Protein AF-A0A936BSL8-F1 (afdb_monomer)

Nearest PDB structures (foldseek):
  8c5v-assembly1_I  TM=8.731E-01  e=6.696E-03  Escherichia coli
  8otz-assembly1_DQ  TM=2.347E-01  e=5.680E-01  Bos taurus
  8to0-assembly1_Gc  TM=2.149E-01  e=1.809E+00  Mus musculus
  3zx6-assembly1_A  TM=2.091E-01  e=2.931E+00  Archaeoglobus fulgidus DSM 4304
  3g6b-assembly1_B  TM=2.739E-01  e=7.696E+00  Thermotoga maritima

Secondary structure (DSSP, 8-state):
-----HHHHHHHHHHHHHHHHHHHHHHHHHHHHHHHHHHHHHHHHHHHHHHHHHHHHHHHHHHHHHHHHHHHHHH-GGGHHHHHHHHHHHHHHHHHHHHHHHHS---HHHHHHHHHHHHHHHHHHHHHHHHHHHHHH-HHHHHHHHHHHHHHHHHHHHHHHHHHHHHHHHHHHHHHHHHHHHHHHHHHHHHHHHHHHHHHHHHHHHHHHHHHHHHHHHHHHHHHHHTTBTT------SSSHHHHHHHHHHHHHHHHHHHHT-SB--HHHHHHHHHHHHHHHHHHHT-SS--EEE-TT-BEEEE-HHHHHHHHHTGGG-SS-GGG-TTSBGGGG-S-HHHHHHHHT-GGG-S--PPP--TT---TT-PPP---PPP--PPPPP------------------------------------------PPP------

Structure (mmCIF, N/CA/C/O backbone):
data_AF-A0A936BSL8-F1
#
_entry.id   AF-A0A936BSL8-F1
#
loop_
_atom_site.group_PDB
_atom_site.id
_atom_site.type_symbol
_atom_site.label_atom_id
_atom_site.label_alt_id
_atom_site.label_comp_id
_atom_site.label_asym_id
_atom_site.label_entity_id
_atom_site.label_seq_id
_atom_site.pdbx_PDB_ins_code
_atom_site.Cartn_x
_atom_site.Cartn_y
_atom_site.Cartn_z
_atom_site.occupancy
_atom_site.B_iso_or_equiv
_atom_site.auth_seq_id
_atom_site.auth_comp_id
_atom_site.auth_asym_id
_atom_site.auth_atom_id
_atom_site.pdbx_PDB_model_num
ATOM 1 N N . MET A 1 1 ? -26.513 -15.654 16.950 1.00 51.66 1 MET A N 1
ATOM 2 C CA . MET A 1 1 ? -26.188 -14.219 17.145 1.00 51.66 1 MET A CA 1
ATOM 3 C C . MET A 1 1 ? -24.796 -14.093 17.752 1.00 51.66 1 MET A C 1
ATOM 5 O O . MET A 1 1 ? -24.492 -14.831 18.682 1.00 51.66 1 MET A O 1
ATOM 9 N N . ILE A 1 2 ? -23.940 -13.208 17.233 1.00 65.44 2 ILE A N 1
ATOM 10 C CA . ILE A 1 2 ? -22.567 -13.028 17.737 1.00 65.44 2 ILE A CA 1
ATOM 11 C C . ILE A 1 2 ? -22.601 -12.160 19.006 1.00 65.44 2 ILE A C 1
ATOM 13 O O . ILE A 1 2 ? -23.026 -11.008 18.949 1.00 65.44 2 ILE A O 1
ATOM 17 N N . ARG A 1 3 ? -22.136 -12.686 20.152 1.00 73.38 3 ARG A N 1
ATOM 18 C CA . ARG A 1 3 ? -21.909 -11.870 21.364 1.00 73.38 3 ARG A CA 1
ATOM 19 C C . ARG A 1 3 ? -20.766 -10.885 21.097 1.00 73.38 3 ARG A C 1
ATOM 21 O O . ARG A 1 3 ? -19.616 -11.312 20.960 1.00 73.38 3 ARG A O 1
ATOM 28 N N . TRP A 1 4 ? -21.080 -9.595 21.033 1.00 72.69 4 TRP A N 1
ATOM 29 C CA . TRP A 1 4 ? -20.097 -8.514 20.985 1.00 72.69 4 TRP A CA 1
ATOM 30 C C . TRP A 1 4 ? -19.606 -8.212 22.397 1.00 72.69 4 TRP A C 1
ATOM 32 O O . TRP A 1 4 ? -20.234 -7.466 23.143 1.00 72.69 4 TRP A O 1
ATOM 42 N N . THR A 1 5 ? -18.505 -8.859 22.764 1.00 83.69 5 THR A N 1
ATOM 43 C CA . THR A 1 5 ? -17.794 -8.620 24.019 1.00 83.69 5 THR A CA 1
ATOM 44 C C . THR A 1 5 ? -16.780 -7.491 23.874 1.00 83.69 5 THR A C 1
ATOM 46 O O . THR A 1 5 ? -16.261 -7.274 22.775 1.00 83.69 5 THR A O 1
ATOM 49 N N . LEU A 1 6 ? -16.436 -6.813 24.973 1.00 83.38 6 LEU A N 1
ATOM 50 C CA . LEU A 1 6 ? -15.409 -5.762 24.968 1.00 83.38 6 LEU A CA 1
ATOM 51 C C . LEU A 1 6 ? -14.086 -6.307 24.418 1.00 83.38 6 LEU A C 1
ATOM 53 O O . LEU A 1 6 ? -13.467 -5.697 23.546 1.00 83.38 6 LEU A O 1
ATOM 57 N N . ARG A 1 7 ? -13.714 -7.521 24.845 1.00 84.75 7 ARG A N 1
ATOM 58 C CA . ARG A 1 7 ? -12.543 -8.235 24.328 1.00 84.75 7 ARG A CA 1
ATOM 59 C C . ARG A 1 7 ? -12.603 -8.402 22.806 1.00 84.75 7 ARG A C 1
ATOM 61 O O . ARG A 1 7 ? -11.629 -8.096 22.131 1.00 84.75 7 ARG A O 1
ATOM 68 N N . ARG A 1 8 ? -13.735 -8.845 22.242 1.00 85.56 8 ARG A N 1
ATOM 69 C CA . ARG A 1 8 ? -13.882 -9.032 20.783 1.00 85.56 8 ARG A CA 1
ATOM 70 C C . ARG A 1 8 ? -13.803 -7.721 20.009 1.00 85.56 8 ARG A C 1
ATOM 72 O O . ARG A 1 8 ? -13.211 -7.717 18.940 1.00 85.56 8 ARG A O 1
ATOM 79 N N . VAL A 1 9 ? -14.351 -6.629 20.543 1.00 85.44 9 VAL A N 1
ATOM 80 C CA . VAL A 1 9 ? -14.250 -5.298 19.922 1.00 85.44 9 VAL A CA 1
ATOM 81 C C . VAL A 1 9 ? -12.789 -4.842 19.845 1.00 85.44 9 VAL A C 1
ATOM 83 O O . VAL A 1 9 ? -12.341 -4.446 18.773 1.00 85.44 9 VAL A O 1
ATOM 86 N N . LEU A 1 10 ? -12.036 -4.962 20.945 1.00 85.94 10 LEU A N 1
ATOM 87 C CA . LEU A 1 10 ? -10.617 -4.588 20.993 1.00 85.94 10 LEU A CA 1
ATOM 88 C C . LEU A 1 10 ? -9.745 -5.471 20.084 1.00 85.94 10 LEU A C 1
ATOM 90 O O . LEU A 1 10 ? -8.910 -4.960 19.345 1.00 85.94 10 LEU A O 1
ATOM 94 N N . PHE A 1 11 ? -9.962 -6.791 20.079 1.00 89.56 11 PHE A N 1
ATOM 95 C CA . PHE A 1 11 ? -9.253 -7.688 19.158 1.00 89.56 11 PHE A CA 1
ATOM 96 C C . PHE A 1 11 ? -9.594 -7.401 17.688 1.00 89.56 11 PHE A C 1
ATOM 98 O O . PHE A 1 11 ? -8.699 -7.436 16.848 1.00 89.56 11 PHE A O 1
ATOM 105 N N . ALA A 1 12 ? -10.853 -7.089 17.365 1.00 87.50 12 ALA A N 1
ATOM 106 C CA . ALA A 1 12 ? -11.258 -6.757 16.000 1.00 87.50 12 ALA A CA 1
ATOM 107 C C . ALA A 1 12 ? -10.636 -5.438 15.511 1.00 87.50 12 ALA A C 1
ATOM 109 O O . ALA A 1 12 ? -10.193 -5.375 14.366 1.00 87.50 12 ALA A O 1
ATOM 110 N N . SER A 1 13 ? -10.550 -4.405 16.360 1.00 86.94 13 SER A N 1
ATOM 111 C CA . SER A 1 13 ? -9.885 -3.149 15.989 1.00 86.94 13 SER A CA 1
ATOM 112 C C . SER A 1 13 ? -8.368 -3.310 15.855 1.00 86.94 13 SER A C 1
ATOM 114 O O . SER A 1 13 ? -7.793 -2.791 14.902 1.00 86.94 13 SER A O 1
ATOM 116 N N . ALA A 1 14 ? -7.721 -4.081 16.736 1.00 89.31 14 ALA A N 1
ATOM 117 C CA . ALA A 1 14 ? -6.296 -4.397 16.621 1.00 89.31 14 ALA A CA 1
ATOM 118 C C . ALA A 1 14 ? -5.978 -5.200 15.345 1.00 89.31 14 ALA A C 1
ATOM 120 O O . ALA A 1 14 ? -5.020 -4.881 14.639 1.00 89.31 14 ALA A O 1
ATOM 121 N N . LEU A 1 15 ? -6.808 -6.195 15.011 1.00 92.31 15 LEU A N 1
ATOM 122 C CA . LEU A 1 15 ? -6.677 -6.976 13.780 1.00 92.31 15 LEU A CA 1
ATOM 123 C C . LEU A 1 15 ? -6.876 -6.102 12.533 1.00 92.31 15 LEU A C 1
ATOM 125 O O . LEU A 1 15 ? -6.095 -6.210 11.594 1.00 92.31 15 LEU A O 1
ATOM 129 N N . LEU A 1 16 ? -7.870 -5.206 12.535 1.00 89.00 16 LEU A N 1
ATOM 130 C CA . LEU A 1 16 ? -8.097 -4.257 11.441 1.00 89.00 16 LEU A CA 1
ATOM 131 C C . LEU A 1 16 ? -6.877 -3.350 11.216 1.00 89.00 16 LEU A C 1
ATOM 133 O O . LEU A 1 16 ? -6.437 -3.199 10.078 1.00 89.00 16 LEU A O 1
ATOM 137 N N . SER A 1 17 ? -6.290 -2.803 12.285 1.00 89.25 17 SER A N 1
ATOM 138 C CA . SER A 1 17 ? -5.053 -2.013 12.201 1.00 89.25 17 SER A CA 1
ATOM 139 C C . SER A 1 17 ? -3.880 -2.822 11.637 1.00 89.25 17 SER A C 1
ATOM 141 O O . SER A 1 17 ? -3.149 -2.319 10.788 1.00 89.25 17 SER A O 1
ATOM 143 N N . ALA A 1 18 ? -3.711 -4.078 12.063 1.00 92.25 18 ALA A N 1
ATOM 144 C CA . ALA A 1 18 ? -2.655 -4.953 11.553 1.00 92.25 18 ALA A CA 1
ATOM 145 C C . ALA A 1 18 ? -2.841 -5.278 10.059 1.00 92.25 18 ALA A C 1
ATOM 147 O O . ALA A 1 18 ? -1.883 -5.199 9.292 1.00 92.25 18 ALA A O 1
ATOM 148 N N . VAL A 1 19 ? -4.072 -5.575 9.625 1.00 91.06 19 VAL A N 1
ATOM 149 C CA . VAL A 1 19 ? -4.403 -5.812 8.209 1.00 91.06 19 VAL A CA 1
ATOM 150 C C . VAL A 1 19 ? -4.138 -4.565 7.363 1.00 91.06 19 VAL A C 1
ATOM 152 O O . VAL A 1 19 ? -3.547 -4.684 6.292 1.00 91.06 19 VAL A O 1
ATOM 155 N N . LEU A 1 20 ? -4.508 -3.373 7.846 1.00 88.44 20 LEU A N 1
ATOM 156 C CA . LEU A 1 20 ? -4.219 -2.110 7.158 1.00 88.44 20 LEU A CA 1
ATOM 157 C C . LEU A 1 20 ? -2.708 -1.879 7.007 1.00 88.44 20 LEU A C 1
ATOM 159 O O . LEU A 1 20 ? -2.258 -1.577 5.904 1.00 88.44 20 LEU A O 1
ATOM 163 N N . LEU A 1 21 ? -1.921 -2.084 8.070 1.00 89.25 21 LEU A N 1
ATOM 164 C CA . LEU A 1 21 ? -0.458 -1.956 8.021 1.00 89.25 21 LEU A CA 1
ATOM 165 C C . LEU A 1 21 ? 0.167 -2.915 6.997 1.00 89.25 21 LEU A C 1
ATOM 167 O O . LEU A 1 21 ? 0.939 -2.473 6.144 1.00 89.25 21 LEU A O 1
ATOM 171 N N . VAL A 1 22 ? -0.209 -4.200 7.029 1.00 91.75 22 VAL A N 1
ATOM 172 C CA . VAL A 1 22 ? 0.286 -5.213 6.079 1.00 91.75 22 VAL A CA 1
ATOM 173 C C . VAL A 1 22 ? -0.109 -4.863 4.644 1.00 91.75 22 VAL A C 1
ATOM 175 O O . VAL A 1 22 ? 0.743 -4.906 3.761 1.00 91.75 22 VAL A O 1
ATOM 178 N N . ALA A 1 23 ? -1.357 -4.448 4.404 1.00 86.88 23 ALA A N 1
ATOM 179 C CA . ALA A 1 23 ? -1.810 -4.031 3.079 1.00 86.88 23 ALA A CA 1
ATOM 180 C C . ALA A 1 23 ? -1.012 -2.825 2.553 1.00 86.88 23 ALA A C 1
ATOM 182 O O . ALA A 1 23 ? -0.573 -2.830 1.404 1.00 86.88 23 ALA A O 1
ATOM 183 N N . THR A 1 24 ? -0.754 -1.816 3.394 1.00 85.50 24 THR A N 1
ATOM 184 C CA . THR A 1 24 ? 0.041 -0.648 2.981 1.00 85.50 24 THR A CA 1
ATOM 185 C C . THR A 1 24 ? 1.515 -0.972 2.747 1.00 85.50 24 THR A C 1
ATOM 187 O O . THR A 1 24 ? 2.112 -0.418 1.825 1.00 85.50 24 THR A O 1
ATOM 190 N N . GLY A 1 25 ? 2.088 -1.900 3.521 1.00 86.62 25 GLY A N 1
ATOM 191 C CA . GLY A 1 25 ? 3.447 -2.398 3.303 1.00 86.62 25 GLY A CA 1
ATOM 192 C C . GLY A 1 25 ? 3.567 -3.203 2.008 1.00 86.62 25 GLY A C 1
ATOM 193 O O . GLY A 1 25 ? 4.511 -3.005 1.251 1.00 86.62 25 GLY A O 1
ATOM 194 N N . PHE A 1 26 ? 2.576 -4.047 1.705 1.00 88.00 26 PHE A N 1
ATOM 195 C CA . PHE A 1 26 ? 2.535 -4.843 0.477 1.00 88.00 26 PHE A CA 1
ATOM 196 C C . PHE A 1 26 ? 2.440 -3.976 -0.787 1.00 88.00 26 PHE A C 1
ATOM 198 O O . PHE A 1 26 ? 3.160 -4.228 -1.750 1.00 88.00 26 PHE A O 1
ATOM 205 N N . VAL A 1 27 ? 1.615 -2.920 -0.773 1.00 84.69 27 VAL A N 1
ATOM 206 C CA . VAL A 1 27 ? 1.544 -1.949 -1.884 1.00 84.69 27 VAL A CA 1
ATOM 207 C C . VAL A 1 27 ? 2.881 -1.222 -2.073 1.00 84.69 27 VAL A C 1
ATOM 209 O O . VAL A 1 27 ? 3.340 -1.088 -3.204 1.00 84.69 27 VAL A O 1
ATOM 212 N N . GLY A 1 28 ? 3.539 -0.807 -0.984 1.00 84.19 28 GLY A N 1
ATOM 213 C CA . GLY A 1 28 ? 4.871 -0.192 -1.054 1.00 84.19 28 GLY A CA 1
ATOM 214 C C . GLY A 1 28 ? 5.940 -1.134 -1.621 1.00 84.19 28 GLY A C 1
ATOM 215 O O . GLY A 1 28 ? 6.738 -0.725 -2.459 1.00 84.19 28 GLY A O 1
ATOM 216 N N . TRP A 1 29 ? 5.915 -2.410 -1.225 1.00 87.38 29 TRP A N 1
ATOM 217 C CA . TRP A 1 29 ? 6.815 -3.441 -1.750 1.00 87.38 29 TRP A CA 1
ATOM 218 C C . TRP A 1 29 ? 6.580 -3.731 -3.240 1.00 87.38 29 TRP A C 1
ATOM 220 O O . TRP A 1 29 ? 7.538 -3.844 -4.000 1.00 87.38 29 TRP A O 1
ATOM 230 N N . GLN A 1 30 ? 5.322 -3.790 -3.693 1.00 85.00 30 GLN A N 1
ATOM 231 C CA . GLN A 1 30 ? 5.029 -3.953 -5.122 1.00 85.00 30 GLN A CA 1
ATOM 232 C C . GLN A 1 30 ? 5.512 -2.770 -5.969 1.00 85.00 30 GLN A C 1
ATOM 234 O O . GLN A 1 30 ? 5.979 -2.999 -7.083 1.00 85.00 30 GLN A O 1
ATOM 239 N N . LEU A 1 31 ? 5.421 -1.538 -5.451 1.00 81.44 31 LEU A N 1
ATOM 240 C CA . LEU A 1 31 ? 5.933 -0.351 -6.137 1.00 81.44 31 LEU A CA 1
ATOM 241 C C . LEU A 1 31 ? 7.462 -0.407 -6.280 1.00 81.44 31 LEU A C 1
ATOM 243 O O . LEU A 1 31 ? 7.961 -0.263 -7.392 1.00 81.44 31 LEU A O 1
ATOM 247 N N . ALA A 1 32 ? 8.188 -0.713 -5.199 1.00 83.19 32 ALA A N 1
ATOM 248 C CA . ALA A 1 32 ? 9.648 -0.845 -5.233 1.00 83.19 32 ALA A CA 1
ATOM 249 C C . ALA A 1 32 ? 10.117 -1.909 -6.247 1.00 83.19 32 ALA A C 1
ATOM 251 O O . ALA A 1 32 ? 10.973 -1.637 -7.084 1.00 83.19 32 ALA A O 1
ATOM 252 N N . ASN A 1 33 ? 9.484 -3.088 -6.256 1.00 85.50 33 ASN A N 1
ATOM 253 C CA . ASN A 1 33 ? 9.797 -4.150 -7.221 1.00 85.50 33 ASN A CA 1
ATOM 254 C C . ASN A 1 33 ? 9.440 -3.787 -8.678 1.00 85.50 33 ASN A C 1
ATOM 256 O O . ASN A 1 33 ? 9.855 -4.484 -9.603 1.00 85.50 33 ASN A O 1
ATOM 260 N N . HIS A 1 34 ? 8.578 -2.791 -8.905 1.00 83.31 34 HIS A N 1
ATOM 261 C CA . HIS A 1 34 ? 8.271 -2.303 -10.249 1.00 83.31 34 HIS A CA 1
ATOM 262 C C . HIS A 1 34 ? 9.322 -1.296 -10.718 1.00 83.31 34 HIS A C 1
ATOM 264 O O . HIS A 1 34 ? 9.783 -1.428 -11.847 1.00 83.31 34 HIS A O 1
ATOM 270 N N . GLU A 1 35 ? 9.741 -0.372 -9.846 1.00 78.44 35 GLU A N 1
ATOM 271 C CA . GLU A 1 35 ? 10.847 0.557 -10.116 1.00 78.44 35 GLU A CA 1
ATOM 272 C C . GLU A 1 35 ? 12.153 -0.195 -10.429 1.00 78.44 35 GLU A C 1
ATOM 274 O O . GLU A 1 35 ? 12.835 0.156 -11.386 1.00 78.44 35 GLU A O 1
ATOM 279 N N . GLU A 1 36 ? 12.461 -1.274 -9.697 1.00 83.12 36 GLU A N 1
ATOM 280 C CA . GLU A 1 36 ? 13.653 -2.106 -9.933 1.00 83.12 36 GLU A CA 1
ATOM 281 C C . GLU A 1 36 ? 13.670 -2.731 -11.340 1.00 83.12 36 GLU A C 1
ATOM 283 O O . GLU A 1 36 ? 14.652 -2.584 -12.063 1.00 83.12 36 GLU A O 1
ATOM 288 N N . ARG A 1 37 ? 12.560 -3.346 -11.779 1.00 82.94 37 ARG A N 1
ATOM 289 C CA . ARG A 1 37 ? 12.459 -3.942 -13.126 1.00 82.94 37 ARG A CA 1
ATOM 290 C C . ARG A 1 37 ? 12.604 -2.913 -14.243 1.00 82.94 37 ARG A C 1
ATOM 292 O O . ARG A 1 37 ? 13.293 -3.175 -15.222 1.00 82.94 37 ARG A O 1
ATOM 299 N N . VAL A 1 38 ? 11.980 -1.743 -14.102 1.00 84.12 38 VAL A N 1
ATOM 300 C CA . VAL A 1 38 ? 12.073 -0.725 -15.156 1.00 84.12 38 VAL A CA 1
ATOM 301 C C . VAL A 1 38 ? 13.447 -0.042 -15.163 1.00 84.12 38 VAL A C 1
ATOM 303 O O . VAL A 1 38 ? 13.923 0.374 -16.215 1.00 84.12 38 VAL A O 1
ATOM 306 N N . ALA A 1 39 ? 14.146 0.012 -14.025 1.00 84.56 39 ALA A N 1
ATOM 307 C CA . ALA A 1 39 ? 15.543 0.437 -14.000 1.00 84.56 39 ALA A CA 1
ATOM 308 C C . ALA A 1 39 ? 16.458 -0.524 -14.788 1.00 84.56 39 ALA A C 1
ATOM 310 O O . ALA A 1 39 ? 17.378 -0.054 -15.457 1.00 84.56 39 ALA A O 1
ATOM 311 N N . GLU A 1 40 ? 16.203 -1.839 -14.761 1.00 87.12 40 GLU A N 1
ATOM 312 C CA . GLU A 1 40 ? 16.924 -2.813 -15.600 1.00 87.12 40 GLU A CA 1
ATOM 313 C C . GLU A 1 40 ? 16.652 -2.593 -17.099 1.00 87.12 40 GLU A C 1
ATOM 315 O O . GLU A 1 40 ? 17.600 -2.530 -17.885 1.00 87.12 40 GLU A O 1
ATOM 320 N N . GLU A 1 41 ? 15.386 -2.405 -17.491 1.00 85.56 41 GLU A N 1
ATOM 321 C CA . GLU A 1 41 ? 14.983 -2.098 -18.877 1.00 85.56 41 GLU A CA 1
ATOM 322 C C . GLU A 1 41 ? 15.637 -0.794 -19.376 1.00 85.56 41 GLU A C 1
ATOM 324 O O . GLU A 1 41 ? 16.309 -0.782 -20.409 1.00 85.56 41 GLU A O 1
ATOM 329 N N . MET A 1 42 ? 15.576 0.281 -18.583 1.00 85.81 42 MET A N 1
ATOM 330 C CA . MET A 1 42 ? 16.181 1.574 -18.926 1.00 85.81 42 MET A CA 1
ATOM 331 C C . MET A 1 42 ? 17.711 1.492 -19.085 1.00 85.81 42 MET A C 1
ATOM 333 O O . MET A 1 42 ? 18.289 2.184 -19.923 1.00 85.81 42 MET A O 1
ATOM 337 N N . VAL A 1 43 ? 18.395 0.634 -18.316 1.00 90.19 43 VAL A N 1
ATOM 338 C CA . VAL A 1 43 ? 19.841 0.396 -18.481 1.00 90.19 43 VAL A CA 1
ATOM 339 C C . VAL A 1 43 ? 20.155 -0.299 -19.811 1.00 90.19 43 VAL A C 1
ATOM 341 O O . VAL A 1 43 ? 21.194 -0.004 -20.406 1.00 90.19 43 VAL A O 1
ATOM 344 N N . VAL A 1 44 ? 19.283 -1.187 -20.299 1.00 91.38 44 VAL A N 1
ATOM 345 C CA . VAL A 1 44 ? 19.437 -1.828 -21.616 1.00 91.38 44 VAL A CA 1
ATOM 346 C C . VAL A 1 44 ? 19.257 -0.810 -22.741 1.00 91.38 44 VAL A C 1
ATOM 348 O O . VAL A 1 44 ? 20.116 -0.734 -23.623 1.00 91.38 44 VAL A O 1
ATOM 351 N N . ASP A 1 45 ? 18.211 0.014 -22.694 1.00 88.25 45 ASP A N 1
ATOM 352 C CA . ASP A 1 45 ? 17.950 1.003 -23.747 1.00 88.25 45 ASP A CA 1
ATOM 353 C C . ASP A 1 45 ? 19.029 2.095 -23.798 1.00 88.25 45 ASP A C 1
ATOM 355 O O . ASP A 1 45 ? 19.476 2.476 -24.880 1.00 88.25 45 ASP A O 1
ATOM 359 N N . LEU A 1 46 ? 19.556 2.529 -22.645 1.00 90.44 46 LEU A N 1
ATOM 360 C CA . LEU A 1 46 ? 20.698 3.450 -22.586 1.00 90.44 46 LEU A CA 1
ATOM 361 C C . LEU A 1 46 ? 21.995 2.832 -23.141 1.00 90.44 46 LEU A C 1
ATOM 363 O O . LEU A 1 46 ? 22.804 3.545 -23.740 1.00 90.44 46 LEU A O 1
ATOM 367 N N . GLN A 1 47 ? 22.208 1.519 -22.988 1.00 93.12 47 GLN A N 1
ATOM 368 C CA . GLN A 1 47 ? 23.307 0.822 -23.672 1.00 93.12 47 GLN A CA 1
ATOM 369 C C . GLN A 1 47 ? 23.077 0.776 -25.187 1.00 93.12 47 GLN A C 1
ATOM 371 O O . GLN A 1 47 ? 24.018 1.025 -25.943 1.00 93.12 47 GLN A O 1
ATOM 376 N N . GLY A 1 48 ? 21.837 0.523 -25.619 1.00 92.06 48 GLY A N 1
ATOM 377 C CA . GLY A 1 48 ? 21.426 0.572 -27.022 1.00 92.06 48 GLY A CA 1
ATOM 378 C C . GLY A 1 48 ? 21.710 1.932 -27.658 1.00 92.06 48 GLY A C 1
ATOM 379 O O . GLY A 1 48 ? 22.381 2.014 -28.690 1.00 92.06 48 GLY A O 1
ATOM 380 N N . LEU A 1 49 ? 21.281 3.004 -26.989 1.00 92.12 49 LEU A N 1
ATOM 381 C CA . LEU A 1 49 ? 21.513 4.385 -27.402 1.00 92.12 49 LEU A CA 1
ATOM 382 C C . LEU A 1 49 ? 23.008 4.716 -27.478 1.00 92.12 49 LEU A C 1
ATOM 384 O O . LEU A 1 49 ? 23.452 5.268 -28.481 1.00 92.12 49 LEU A O 1
ATOM 388 N N . ARG A 1 50 ? 23.809 4.345 -26.466 1.00 94.69 50 ARG A N 1
ATOM 389 C CA . ARG A 1 50 ? 25.258 4.619 -26.467 1.00 94.69 50 ARG A CA 1
ATOM 390 C C . ARG A 1 50 ? 25.960 3.950 -27.648 1.00 94.69 50 ARG A C 1
ATOM 392 O O . ARG A 1 50 ? 26.675 4.620 -28.382 1.00 94.69 50 ARG A O 1
ATOM 399 N N . ASN A 1 51 ? 25.733 2.654 -27.852 1.00 95.06 51 ASN A N 1
ATOM 400 C CA . ASN A 1 51 ? 26.325 1.915 -28.969 1.00 95.06 51 ASN A CA 1
ATOM 401 C C . ASN A 1 51 ? 25.863 2.480 -30.332 1.00 95.06 51 ASN A C 1
ATOM 403 O O . ASN A 1 51 ? 26.622 2.464 -31.298 1.00 95.06 51 ASN A O 1
ATOM 407 N N . HIS A 1 52 ? 24.625 2.985 -30.420 1.00 94.44 52 HIS A N 1
ATOM 408 C CA . HIS A 1 52 ? 24.101 3.612 -31.637 1.00 94.44 52 HIS A CA 1
ATOM 409 C C . HIS A 1 52 ? 24.782 4.955 -31.929 1.00 94.44 52 HIS A C 1
ATOM 411 O O . HIS A 1 52 ? 25.202 5.181 -33.060 1.00 94.44 52 HIS A O 1
ATOM 417 N N . LEU A 1 53 ? 24.989 5.792 -30.906 1.00 92.94 53 LEU A N 1
ATOM 418 C CA . LEU A 1 53 ? 25.762 7.038 -31.010 1.00 92.94 53 LEU A CA 1
ATOM 419 C C . LEU A 1 53 ? 27.242 6.776 -31.341 1.00 92.94 53 LEU A C 1
ATOM 421 O O . LEU A 1 53 ? 27.832 7.510 -32.127 1.00 92.94 53 LEU A O 1
ATOM 425 N N . GLU A 1 54 ? 27.844 5.706 -30.810 1.00 95.62 54 GLU A N 1
ATOM 426 C CA . GLU A 1 54 ? 29.181 5.258 -31.232 1.00 95.62 54 GLU A CA 1
ATOM 427 C C . GLU A 1 54 ? 29.203 4.880 -32.728 1.00 95.62 54 GLU A C 1
ATOM 429 O O . GLU A 1 54 ? 30.175 5.177 -33.419 1.00 95.62 54 GLU A O 1
ATOM 434 N N . GLY A 1 55 ? 28.130 4.270 -33.249 1.00 95.12 55 GLY A N 1
ATOM 435 C CA . GLY A 1 55 ? 27.966 3.972 -34.677 1.00 95.12 55 GLY A CA 1
ATOM 436 C C . GLY A 1 55 ? 27.761 5.219 -35.543 1.00 95.12 55 GLY A C 1
ATOM 437 O O . GLY A 1 55 ? 28.338 5.317 -36.621 1.00 95.12 55 GLY A O 1
ATOM 438 N N . ASP A 1 56 ? 26.999 6.198 -35.061 1.00 94.00 56 ASP A N 1
ATOM 439 C CA . ASP A 1 56 ? 26.816 7.511 -35.699 1.00 94.00 56 ASP A CA 1
ATOM 440 C C . ASP A 1 56 ? 28.149 8.280 -35.799 1.00 94.00 56 ASP A C 1
ATOM 442 O O . ASP A 1 56 ? 28.519 8.787 -36.856 1.00 94.00 56 ASP A O 1
ATOM 446 N N . MET A 1 57 ? 28.985 8.223 -34.756 1.00 95.12 57 MET A N 1
ATOM 447 C CA . MET A 1 57 ? 30.356 8.742 -34.827 1.00 95.12 57 MET A CA 1
ATOM 448 C C . MET A 1 57 ? 31.228 8.011 -35.868 1.00 95.12 57 MET A C 1
ATOM 450 O O . MET A 1 57 ? 32.073 8.643 -36.505 1.00 95.12 57 MET A O 1
ATOM 454 N N . MET A 1 58 ? 31.042 6.700 -36.075 1.00 96.69 58 MET A N 1
ATOM 455 C CA . MET A 1 58 ? 31.754 5.969 -37.139 1.00 96.69 58 MET A CA 1
ATOM 456 C C . MET A 1 58 ? 31.230 6.286 -38.540 1.00 96.69 58 MET A C 1
ATOM 458 O O . MET A 1 58 ? 31.994 6.192 -39.500 1.00 96.69 58 MET A O 1
ATOM 462 N N . HIS A 1 59 ? 29.955 6.649 -38.685 1.00 97.06 59 HIS A N 1
ATOM 463 C CA . HIS A 1 59 ? 29.379 7.061 -39.966 1.00 97.06 59 HIS A CA 1
ATOM 464 C C . HIS A 1 59 ? 30.113 8.283 -40.522 1.00 97.06 59 HIS A C 1
ATOM 466 O O . HIS A 1 59 ? 30.608 8.227 -41.654 1.00 97.06 59 HIS A O 1
ATOM 472 N N . ASP A 1 60 ? 30.314 9.310 -39.695 1.00 96.31 60 ASP A N 1
ATOM 473 C CA . ASP A 1 60 ? 31.149 10.466 -40.033 1.00 96.31 60 ASP A CA 1
ATOM 474 C C . ASP A 1 60 ? 32.649 10.123 -40.117 1.00 96.31 60 ASP A C 1
ATOM 476 O O . ASP A 1 60 ? 33.333 10.604 -41.025 1.00 96.31 60 ASP A O 1
ATOM 480 N N . GLY A 1 61 ? 33.163 9.250 -39.240 1.00 96.88 61 GLY A N 1
ATOM 481 C CA . GLY A 1 61 ? 34.558 8.782 -39.270 1.00 96.88 61 GLY A CA 1
ATOM 482 C C . GLY A 1 61 ? 34.947 8.156 -40.615 1.00 96.88 61 GLY A C 1
ATOM 483 O O . GLY A 1 61 ? 35.863 8.631 -41.282 1.00 96.88 61 GLY A O 1
ATOM 484 N N . VAL A 1 62 ? 34.161 7.187 -41.095 1.00 98.12 62 VAL A N 1
ATOM 485 C CA . VAL A 1 62 ? 34.347 6.539 -42.408 1.00 98.12 62 VAL A CA 1
ATOM 486 C C . VAL A 1 62 ? 34.327 7.557 -43.557 1.00 98.12 62 VAL A C 1
ATOM 488 O O . VAL A 1 62 ? 35.063 7.416 -44.539 1.00 98.12 62 VAL A O 1
ATOM 491 N N . ARG A 1 63 ? 33.522 8.623 -43.449 1.00 98.00 63 ARG A N 1
ATOM 492 C CA . ARG A 1 63 ? 33.503 9.707 -44.440 1.00 98.00 63 ARG A CA 1
ATOM 493 C C . ARG A 1 63 ? 34.768 10.555 -44.378 1.00 98.00 63 ARG A C 1
ATOM 495 O O . ARG A 1 63 ? 35.282 10.926 -45.437 1.00 98.00 63 ARG A O 1
ATOM 502 N N . ALA A 1 64 ? 35.277 10.846 -43.185 1.00 97.69 64 ALA A N 1
ATOM 503 C CA . ALA A 1 64 ? 36.556 11.522 -43.013 1.00 97.69 64 ALA A CA 1
ATOM 504 C C . ALA A 1 64 ? 37.706 10.695 -43.616 1.00 97.69 64 ALA A C 1
ATOM 506 O O . ALA A 1 64 ? 38.491 11.247 -44.387 1.00 97.69 64 ALA A O 1
ATOM 507 N N . ASP A 1 65 ? 37.743 9.379 -43.388 1.00 97.75 65 ASP A N 1
ATOM 508 C CA . ASP A 1 65 ? 38.784 8.488 -43.925 1.00 97.75 65 ASP A CA 1
ATOM 509 C C . ASP A 1 65 ? 38.756 8.414 -45.460 1.00 97.75 65 ASP A C 1
ATOM 511 O O . ASP A 1 65 ? 39.795 8.440 -46.121 1.00 97.75 65 ASP A O 1
ATOM 515 N N . VAL A 1 66 ? 37.563 8.376 -46.065 1.00 97.50 66 VAL A N 1
ATOM 516 C CA . VAL A 1 66 ? 37.395 8.424 -47.529 1.00 97.50 66 VAL A CA 1
ATOM 517 C C . VAL A 1 66 ? 37.922 9.740 -48.109 1.00 97.50 66 VAL A C 1
ATOM 519 O O . VAL A 1 66 ? 38.587 9.738 -49.151 1.00 97.50 66 VAL A O 1
ATOM 522 N N . LEU A 1 67 ? 37.666 10.869 -47.442 1.00 95.81 67 LEU A N 1
ATOM 523 C CA . LEU A 1 67 ? 38.204 12.170 -47.846 1.00 95.81 67 LEU A CA 1
ATOM 524 C C . LEU A 1 67 ? 39.727 12.243 -47.640 1.00 95.81 67 LEU A C 1
ATOM 526 O O . LEU A 1 67 ? 40.432 12.748 -48.519 1.00 95.81 67 LEU A O 1
ATOM 530 N N . ALA A 1 68 ? 40.245 11.674 -46.550 1.00 96.19 68 ALA A N 1
ATOM 531 C CA . ALA A 1 68 ? 41.676 11.538 -46.299 1.00 96.19 68 ALA A CA 1
ATOM 532 C C . ALA A 1 68 ? 42.357 10.664 -47.367 1.00 96.19 68 ALA A C 1
ATOM 534 O O . ALA A 1 68 ? 43.420 11.029 -47.866 1.00 96.19 68 ALA A O 1
ATOM 535 N N . ALA A 1 69 ? 41.725 9.573 -47.812 1.00 96.06 69 ALA A N 1
ATOM 536 C CA . ALA A 1 69 ? 42.240 8.711 -48.877 1.00 96.06 69 ALA A CA 1
ATOM 537 C C . ALA A 1 69 ? 42.312 9.446 -50.225 1.00 96.06 69 ALA A C 1
ATOM 539 O O . ALA A 1 69 ? 43.304 9.330 -50.947 1.00 96.06 69 ALA A O 1
ATOM 540 N N . LEU A 1 70 ? 41.293 10.250 -50.552 1.00 95.00 70 LEU A N 1
ATOM 541 C CA . LEU A 1 70 ? 41.286 11.106 -51.744 1.00 95.00 70 LEU A CA 1
ATOM 542 C C . LEU A 1 70 ? 42.393 12.174 -51.691 1.00 95.00 70 LEU A C 1
ATOM 544 O O . LEU A 1 70 ? 43.068 12.397 -52.698 1.00 95.00 70 LEU A O 1
ATOM 548 N N . TYR A 1 71 ? 42.616 12.790 -50.526 1.00 95.06 71 TYR A N 1
ATOM 549 C CA . TYR A 1 71 ? 43.686 13.767 -50.309 1.00 95.06 71 TYR A CA 1
ATOM 550 C C . TYR A 1 71 ? 45.085 13.128 -50.389 1.00 95.06 71 TYR A C 1
ATOM 552 O O . TYR A 1 71 ? 45.927 13.567 -51.178 1.00 95.06 71 TYR A O 1
ATOM 560 N N . ALA A 1 72 ? 45.320 12.039 -49.653 1.00 94.75 72 ALA A N 1
ATOM 561 C CA . ALA A 1 72 ? 46.587 11.312 -49.633 1.00 94.75 72 ALA A CA 1
ATOM 562 C C . ALA A 1 72 ? 46.949 10.747 -51.017 1.00 94.75 72 ALA A C 1
ATOM 564 O O . ALA A 1 72 ? 48.100 10.820 -51.446 1.00 94.75 72 ALA A O 1
ATOM 565 N N . ALA A 1 73 ? 45.970 10.265 -51.786 1.00 93.31 73 ALA A N 1
ATOM 566 C CA . ALA A 1 73 ? 46.196 9.829 -53.162 1.00 93.31 73 ALA A CA 1
ATOM 567 C C . ALA A 1 73 ? 46.647 10.960 -54.107 1.00 93.31 73 ALA A C 1
ATOM 569 O O . ALA A 1 73 ? 47.292 10.686 -55.130 1.00 93.31 73 ALA A O 1
ATOM 570 N N . GLN A 1 74 ? 46.318 12.216 -53.795 1.00 91.88 74 GLN A N 1
ATOM 571 C CA . GLN A 1 74 ? 46.732 13.381 -54.573 1.00 91.88 74 GLN A CA 1
ATOM 572 C C . GLN A 1 74 ? 48.091 13.937 -54.120 1.00 91.88 74 GLN A C 1
ATOM 574 O O . GLN A 1 74 ? 48.901 14.272 -54.984 1.00 91.88 74 GLN A O 1
ATOM 579 N N . TRP A 1 75 ? 48.356 13.998 -52.810 1.00 90.88 75 TRP A N 1
ATOM 580 C CA . TRP A 1 75 ? 49.493 14.754 -52.256 1.00 90.88 75 TRP A CA 1
ATOM 581 C C . TRP A 1 75 ? 50.462 13.945 -51.377 1.00 90.88 75 TRP A C 1
ATOM 583 O O . TRP A 1 75 ? 51.649 14.256 -51.352 1.00 90.88 75 TRP A O 1
ATOM 593 N N . GLU A 1 76 ? 50.006 12.883 -50.708 1.00 89.44 76 GLU A N 1
ATOM 594 C CA . GLU A 1 76 ? 50.764 12.173 -49.659 1.00 89.44 76 GLU A CA 1
ATOM 595 C C . GLU A 1 76 ? 50.729 10.646 -49.844 1.00 89.44 76 GLU A C 1
ATOM 597 O O . GLU A 1 76 ? 50.442 9.885 -48.927 1.00 89.44 76 GLU A O 1
ATOM 602 N N . ARG A 1 77 ? 51.042 10.146 -51.047 1.00 82.38 77 ARG A N 1
ATOM 603 C CA . ARG A 1 77 ? 50.885 8.712 -51.390 1.00 82.38 77 ARG A CA 1
ATOM 604 C C . ARG A 1 77 ? 51.616 7.723 -50.467 1.00 82.38 77 ARG A C 1
ATOM 606 O O . ARG A 1 77 ? 51.267 6.546 -50.473 1.00 82.38 77 ARG A O 1
ATOM 613 N N . GLY A 1 78 ? 52.601 8.180 -49.692 1.00 86.19 78 GLY A N 1
ATOM 614 C CA . GLY A 1 78 ? 53.302 7.377 -48.687 1.00 86.19 78 GLY A CA 1
ATOM 615 C C . GLY A 1 78 ? 52.459 6.996 -47.462 1.00 86.19 78 GLY A C 1
ATOM 616 O O . GLY A 1 78 ? 52.815 6.040 -46.783 1.00 86.19 78 GLY A O 1
ATOM 617 N N . THR A 1 79 ? 51.339 7.678 -47.190 1.00 91.44 79 THR A N 1
ATOM 618 C CA . THR A 1 79 ? 50.444 7.376 -46.051 1.00 91.44 79 THR A CA 1
ATOM 619 C C . THR A 1 79 ? 49.310 6.407 -46.403 1.00 91.44 79 THR A C 1
ATOM 621 O O . THR A 1 79 ? 48.492 6.087 -45.543 1.00 91.44 79 THR A O 1
ATOM 624 N N . ARG A 1 80 ? 49.273 5.892 -47.646 1.00 92.94 80 ARG A N 1
ATOM 625 C CA . ARG A 1 80 ? 48.215 5.009 -48.174 1.00 92.94 80 ARG A CA 1
ATOM 626 C C . ARG A 1 80 ? 47.780 3.922 -47.192 1.00 92.94 80 ARG A C 1
ATOM 628 O O . ARG A 1 80 ? 46.588 3.777 -46.939 1.00 92.94 80 ARG A O 1
ATOM 635 N N . ASP A 1 81 ? 48.733 3.140 -46.697 1.00 93.50 81 ASP A N 1
ATOM 636 C CA . ASP A 1 81 ? 48.420 1.941 -45.917 1.00 93.50 81 ASP A CA 1
ATOM 637 C C . ASP A 1 81 ? 47.897 2.295 -44.516 1.00 93.50 81 ASP A C 1
ATOM 639 O O . ASP A 1 81 ? 47.087 1.551 -43.973 1.00 93.50 81 ASP A O 1
ATOM 643 N N . ALA A 1 82 ? 48.276 3.460 -43.972 1.00 94.06 82 ALA A N 1
ATOM 644 C CA . ALA A 1 82 ? 47.730 3.977 -42.718 1.00 94.06 82 ALA A CA 1
ATOM 645 C C . ALA A 1 82 ? 46.262 4.403 -42.884 1.00 94.06 82 ALA A C 1
ATOM 647 O O . ALA A 1 82 ? 45.403 3.903 -42.167 1.00 94.06 82 ALA A O 1
ATOM 648 N N . VAL A 1 83 ? 45.954 5.225 -43.894 1.00 94.62 83 VAL A N 1
ATOM 649 C CA . VAL A 1 83 ? 44.580 5.711 -44.139 1.00 94.62 83 VAL A CA 1
ATOM 650 C C . VAL A 1 83 ? 43.620 4.563 -44.481 1.00 94.62 83 VAL A C 1
ATOM 652 O O . VAL A 1 83 ? 42.470 4.549 -44.047 1.00 94.62 83 VAL A O 1
ATOM 655 N N . LEU A 1 84 ? 44.080 3.559 -45.239 1.00 95.50 84 LEU A N 1
ATOM 656 C CA . LEU A 1 84 ? 43.273 2.367 -45.523 1.00 95.50 84 LEU A CA 1
ATOM 657 C C . LEU A 1 84 ? 43.081 1.472 -44.284 1.00 95.50 84 LEU A C 1
ATOM 659 O O . LEU A 1 84 ? 42.053 0.803 -44.187 1.00 95.50 84 LEU A O 1
ATOM 663 N N . ALA A 1 85 ? 44.032 1.460 -43.344 1.00 96.12 85 ALA A N 1
ATOM 664 C CA . ALA A 1 85 ? 43.893 0.746 -42.076 1.00 96.12 85 ALA A CA 1
ATOM 665 C C . ALA A 1 85 ? 42.939 1.459 -41.102 1.00 96.12 85 ALA A C 1
ATOM 667 O O . ALA A 1 85 ? 42.146 0.782 -40.451 1.00 96.12 85 ALA A O 1
ATOM 668 N N . GLU A 1 86 ? 42.961 2.795 -41.038 1.00 96.50 86 GLU A N 1
ATOM 669 C CA . GLU A 1 86 ? 42.005 3.596 -40.252 1.00 96.50 86 GLU A CA 1
ATOM 670 C C . GLU A 1 86 ? 40.568 3.378 -40.747 1.00 96.50 86 GLU A C 1
ATOM 672 O O . GLU A 1 86 ? 39.712 2.969 -39.960 1.00 96.50 86 GLU A O 1
ATOM 677 N N . LEU A 1 87 ? 40.339 3.480 -42.065 1.00 97.88 87 LE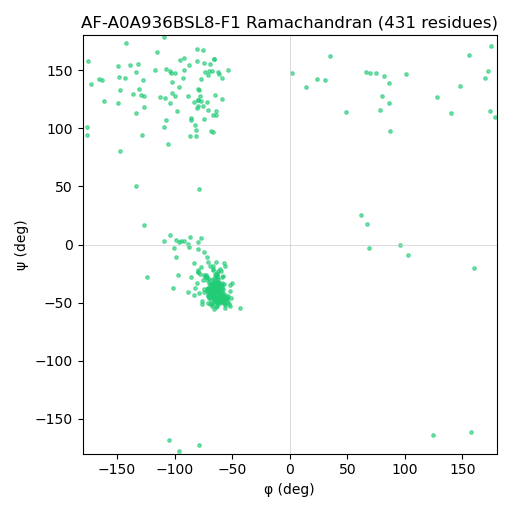U A N 1
ATOM 678 C CA . LEU A 1 87 ? 39.048 3.170 -42.693 1.00 97.88 87 LEU A CA 1
ATOM 679 C C . LEU A 1 87 ? 38.552 1.756 -42.355 1.00 97.88 87 LEU A C 1
ATOM 681 O O . LEU A 1 87 ? 37.387 1.566 -42.003 1.00 97.88 87 LEU A O 1
ATOM 685 N N . ALA A 1 88 ? 39.428 0.751 -42.452 1.00 97.44 88 ALA A N 1
ATOM 686 C CA . ALA A 1 88 ? 39.083 -0.624 -42.098 1.00 97.44 88 ALA A CA 1
ATOM 687 C C . ALA A 1 88 ? 38.762 -0.774 -40.598 1.00 97.44 88 ALA A C 1
ATOM 689 O O . ALA A 1 88 ? 37.877 -1.550 -40.239 1.00 97.44 88 ALA A O 1
ATOM 690 N N . GLY A 1 89 ? 39.441 -0.012 -39.734 1.00 97.50 89 GLY A N 1
ATOM 691 C CA . GLY A 1 89 ? 39.189 0.057 -38.296 1.00 97.50 89 GLY A CA 1
ATOM 692 C C . GLY A 1 89 ? 37.811 0.630 -37.965 1.00 97.50 89 GLY A C 1
ATOM 693 O O . GLY A 1 89 ? 37.026 -0.040 -37.292 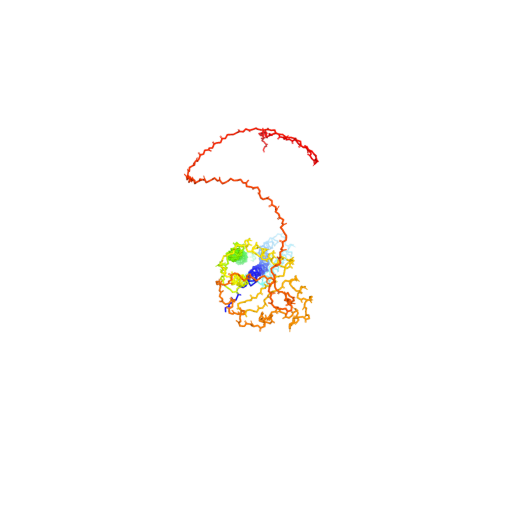1.00 97.50 89 GLY A O 1
ATOM 694 N N . HIS A 1 90 ? 37.474 1.815 -38.485 1.00 98.00 90 HIS A N 1
ATOM 695 C CA . HIS A 1 90 ? 36.151 2.418 -38.280 1.00 98.00 90 HIS A CA 1
ATOM 696 C C . HIS A 1 90 ? 35.032 1.554 -38.883 1.00 98.00 90 HIS A C 1
ATOM 698 O O . HIS A 1 90 ? 34.016 1.320 -38.229 1.00 98.00 90 HIS A O 1
ATOM 704 N N . ALA A 1 91 ? 35.233 0.986 -40.078 1.00 97.88 91 ALA A N 1
ATOM 705 C CA . ALA A 1 91 ? 34.273 0.071 -40.699 1.00 97.88 91 ALA A CA 1
ATOM 706 C C . ALA A 1 91 ? 34.059 -1.223 -39.886 1.00 97.88 91 ALA A C 1
ATOM 708 O O . ALA A 1 91 ? 32.943 -1.744 -39.834 1.00 97.88 91 ALA A O 1
ATOM 709 N N . ALA A 1 92 ? 35.104 -1.756 -39.243 1.00 97.88 92 ALA A N 1
ATOM 710 C CA . ALA A 1 92 ? 34.989 -2.907 -38.349 1.00 97.88 92 ALA A CA 1
ATOM 711 C C . ALA A 1 92 ? 34.260 -2.548 -37.044 1.00 97.88 92 ALA A C 1
ATOM 713 O O . ALA A 1 92 ? 33.333 -3.261 -36.657 1.00 97.88 92 ALA A O 1
ATOM 714 N N . TRP A 1 93 ? 34.612 -1.424 -36.406 1.00 97.31 93 TRP A N 1
ATOM 715 C CA . TRP A 1 93 ? 33.953 -0.966 -35.177 1.00 97.31 93 TRP A CA 1
ATOM 716 C C . TRP A 1 93 ? 32.467 -0.669 -35.398 1.00 97.31 93 TRP A C 1
ATOM 718 O O . TRP A 1 93 ? 31.636 -1.064 -34.585 1.00 97.31 93 TRP A O 1
ATOM 728 N N . PHE A 1 94 ? 32.105 -0.059 -36.530 1.00 97.75 94 PHE A N 1
ATOM 729 C CA . PHE A 1 94 ? 30.711 0.236 -36.868 1.00 97.75 94 PHE A CA 1
ATOM 730 C C . PHE A 1 94 ? 29.870 -1.052 -36.993 1.00 97.75 94 PHE A C 1
ATOM 732 O O . PHE A 1 94 ? 28.783 -1.159 -36.420 1.00 97.75 94 PHE A O 1
ATOM 739 N N . ARG A 1 95 ? 30.406 -2.085 -37.659 1.00 97.38 95 ARG A N 1
ATOM 740 C CA . ARG A 1 95 ? 29.781 -3.420 -37.703 1.00 97.38 95 ARG A CA 1
ATOM 741 C C . ARG A 1 95 ? 29.670 -4.043 -36.304 1.00 97.38 95 ARG A C 1
ATOM 743 O O . ARG A 1 95 ? 28.652 -4.659 -35.994 1.00 97.38 95 ARG A O 1
ATOM 750 N N . GLU A 1 96 ? 30.681 -3.861 -35.452 1.00 97.25 96 GLU A N 1
ATOM 751 C CA . GLU A 1 96 ? 30.698 -4.375 -34.078 1.00 97.25 96 GLU A CA 1
ATOM 752 C C . GLU A 1 96 ? 29.627 -3.717 -33.188 1.00 97.25 96 GLU A C 1
ATOM 754 O O . GLU A 1 96 ? 28.895 -4.427 -32.497 1.00 97.25 96 GLU A O 1
ATOM 759 N N . VAL A 1 97 ? 29.485 -2.386 -33.205 1.00 95.69 97 VAL A N 1
ATOM 760 C CA . VAL A 1 97 ? 28.479 -1.688 -32.378 1.00 95.69 97 VAL A CA 1
ATOM 761 C C . VAL A 1 97 ? 27.047 -1.943 -32.847 1.00 95.69 97 VAL A C 1
ATOM 763 O O . VAL A 1 97 ? 26.161 -2.112 -32.006 1.00 95.69 97 VAL A O 1
ATOM 766 N N . LEU A 1 98 ? 26.817 -2.105 -34.158 1.00 95.19 98 LEU A N 1
ATOM 767 C 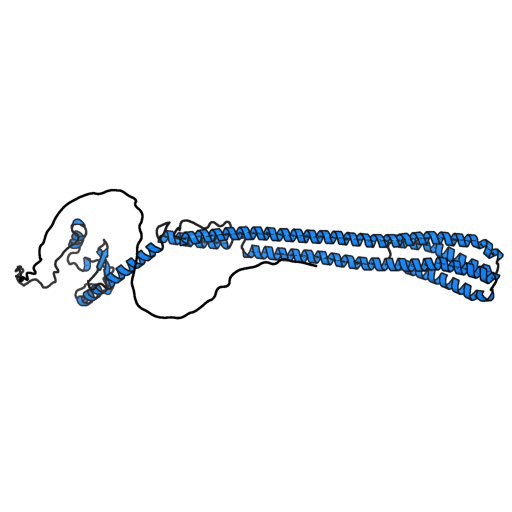CA . LEU A 1 98 ? 25.519 -2.563 -34.662 1.00 95.19 98 LEU A CA 1
ATOM 768 C C . LEU A 1 98 ? 25.202 -3.984 -34.163 1.00 95.19 98 LEU A C 1
ATOM 770 O O . LEU A 1 98 ? 24.104 -4.227 -33.666 1.00 95.19 98 LEU A O 1
ATOM 774 N N . ALA A 1 99 ? 26.168 -4.908 -34.221 1.00 95.62 99 ALA A N 1
ATOM 775 C CA . ALA A 1 99 ? 25.989 -6.275 -33.727 1.00 95.62 99 ALA A CA 1
ATOM 776 C C . ALA A 1 99 ? 25.755 -6.335 -32.202 1.00 95.62 99 ALA A C 1
ATOM 778 O O . ALA A 1 99 ? 24.947 -7.142 -31.738 1.00 95.62 99 ALA A O 1
ATOM 779 N N . LYS A 1 100 ? 26.398 -5.454 -31.416 1.00 95.88 100 LYS A N 1
ATOM 780 C CA . LYS A 1 100 ? 26.101 -5.285 -29.980 1.00 95.88 100 LYS A CA 1
ATOM 781 C C . LYS A 1 100 ? 24.634 -4.897 -29.765 1.00 95.88 100 LYS A C 1
ATOM 783 O O . LYS A 1 100 ? 23.985 -5.482 -28.903 1.00 95.88 100 LYS A O 1
ATOM 788 N N . ASN A 1 101 ? 24.089 -3.988 -30.576 1.00 94.69 101 ASN A N 1
ATOM 789 C CA . ASN A 1 101 ? 22.682 -3.584 -30.488 1.00 94.69 101 ASN A CA 1
ATOM 790 C C . ASN A 1 101 ? 21.693 -4.663 -30.938 1.00 94.69 101 ASN A C 1
ATOM 792 O O . ASN A 1 101 ? 20.669 -4.844 -30.284 1.00 94.69 101 ASN A O 1
ATOM 796 N N . GLU A 1 102 ? 22.003 -5.436 -31.980 1.00 92.38 102 GLU A N 1
ATOM 797 C CA . GLU A 1 102 ? 21.186 -6.600 -32.364 1.00 92.38 102 GLU A CA 1
ATOM 798 C C . GLU A 1 102 ? 21.082 -7.641 -31.225 1.00 92.38 102 GLU A C 1
ATOM 800 O O . GLU A 1 102 ? 20.039 -8.285 -31.058 1.00 92.38 102 GLU A O 1
ATOM 805 N N . ALA A 1 103 ? 22.145 -7.782 -30.421 1.00 95.12 103 ALA A N 1
ATOM 806 C CA . ALA A 1 103 ? 22.228 -8.726 -29.307 1.00 95.12 103 ALA A CA 1
ATOM 807 C C . ALA A 1 103 ? 21.524 -8.264 -28.012 1.00 95.12 103 ALA A C 1
ATOM 809 O O . ALA A 1 103 ? 21.133 -9.114 -27.208 1.00 95.12 103 ALA A O 1
ATOM 810 N N . LEU A 1 104 ? 21.334 -6.957 -27.794 1.00 94.50 104 LEU A N 1
ATOM 811 C CA . LEU A 1 104 ? 20.638 -6.433 -26.609 1.00 94.50 104 LEU A CA 1
ATOM 812 C C . LEU A 1 104 ? 19.142 -6.810 -26.616 1.00 94.50 104 LEU A C 1
ATOM 814 O O . LEU A 1 104 ? 18.545 -6.918 -27.689 1.00 94.50 104 LEU A O 1
ATOM 818 N N . PRO A 1 105 ? 18.479 -6.989 -25.458 1.00 94.00 105 PRO A N 1
ATOM 819 C CA . PRO A 1 105 ? 17.041 -7.268 -25.377 1.00 94.00 105 PRO A CA 1
ATOM 820 C C . PRO A 1 105 ? 16.167 -6.003 -25.548 1.00 94.00 105 PRO A C 1
ATOM 822 O O . PRO A 1 105 ? 15.249 -5.779 -24.773 1.00 94.00 105 PRO A O 1
ATOM 825 N N . LEU A 1 106 ? 16.456 -5.198 -26.578 1.00 91.19 106 LEU A N 1
ATOM 826 C CA . LEU A 1 106 ? 15.701 -3.992 -26.962 1.00 91.19 106 LEU A CA 1
ATOM 827 C C . LEU A 1 106 ? 14.276 -4.320 -27.447 1.00 91.19 106 LEU A C 1
ATOM 829 O O . LEU A 1 106 ? 14.024 -5.439 -27.915 1.00 91.19 106 LEU A O 1
ATOM 833 N N . ASP A 1 107 ? 13.388 -3.321 -27.421 1.00 91.56 107 ASP A N 1
ATOM 834 C CA . ASP A 1 107 ? 12.017 -3.429 -27.937 1.00 91.56 107 ASP A CA 1
ATOM 835 C C . ASP A 1 107 ? 11.951 -3.930 -29.398 1.00 91.56 107 ASP A C 1
ATOM 837 O O . ASP A 1 107 ? 12.836 -3.701 -30.230 1.00 91.56 107 ASP A O 1
ATOM 841 N N . ALA A 1 108 ? 10.854 -4.613 -29.731 1.00 92.94 108 ALA A N 1
ATOM 842 C CA . ALA A 1 108 ? 10.607 -5.186 -31.045 1.00 92.94 108 ALA A CA 1
ATOM 843 C C . ALA A 1 108 ? 10.608 -4.141 -32.178 1.00 92.94 108 ALA A C 1
ATOM 845 O O . ALA A 1 108 ? 11.069 -4.451 -33.280 1.00 92.94 108 ALA A O 1
ATOM 846 N N . SER A 1 109 ? 10.136 -2.913 -31.932 1.00 92.00 109 SER A N 1
ATOM 847 C CA . SER A 1 109 ? 10.157 -1.831 -32.925 1.00 92.00 109 SER A CA 1
ATOM 848 C C . SER A 1 109 ? 11.579 -1.324 -33.187 1.00 92.00 109 SER A C 1
ATOM 850 O O . SER A 1 109 ? 11.974 -1.175 -34.348 1.00 92.00 109 SER A O 1
ATOM 852 N N . VAL A 1 110 ? 12.384 -1.168 -32.130 1.00 92.75 110 VAL A N 1
ATOM 853 C CA . VAL A 1 110 ? 13.808 -0.808 -32.211 1.00 92.75 110 VAL A CA 1
ATOM 854 C C . VAL A 1 110 ? 14.583 -1.883 -32.975 1.00 92.75 110 VAL A C 1
ATOM 856 O O . VAL A 1 110 ? 15.315 -1.569 -33.914 1.00 92.75 110 VAL A O 1
ATOM 859 N N . LYS A 1 111 ? 14.370 -3.166 -32.654 1.00 93.88 111 LYS A N 1
ATOM 860 C CA . LYS A 1 111 ? 15.008 -4.287 -33.367 1.00 93.88 111 LYS A CA 1
ATOM 861 C C . LYS A 1 111 ? 14.631 -4.353 -34.843 1.00 93.88 111 LYS A C 1
ATOM 863 O O . LYS A 1 111 ? 15.501 -4.609 -35.675 1.00 93.88 111 LYS A O 1
ATOM 868 N N . ALA A 1 112 ? 13.367 -4.096 -35.182 1.00 93.50 112 ALA A N 1
ATOM 869 C CA . ALA A 1 112 ? 12.933 -4.026 -36.574 1.00 93.50 112 ALA A CA 1
ATOM 870 C C . ALA A 1 112 ? 13.665 -2.906 -37.336 1.00 93.50 112 ALA A C 1
ATOM 872 O O . ALA A 1 112 ? 14.155 -3.140 -38.440 1.00 93.50 112 ALA A O 1
ATOM 873 N N . LYS A 1 113 ? 13.820 -1.720 -36.730 1.00 93.06 113 LYS A N 1
ATOM 874 C CA . LYS A 1 113 ? 14.533 -0.597 -37.359 1.00 93.06 113 LYS A CA 1
ATOM 875 C C . LYS A 1 113 ? 16.045 -0.804 -37.457 1.00 93.06 113 LYS A C 1
ATOM 877 O O . LYS A 1 113 ? 16.615 -0.505 -38.502 1.00 93.06 113 LYS A O 1
ATOM 882 N N . LEU A 1 114 ? 16.689 -1.404 -36.456 1.00 94.06 114 LEU A N 1
ATOM 883 C CA . LEU A 1 114 ? 18.103 -1.802 -36.544 1.00 94.06 114 LEU A CA 1
ATOM 884 C C . LEU A 1 114 ? 18.352 -2.787 -37.704 1.00 94.06 114 LEU A C 1
ATOM 886 O O . LEU A 1 114 ? 19.337 -2.653 -38.431 1.00 94.06 114 LEU A O 1
ATOM 890 N N . ALA A 1 115 ? 17.430 -3.726 -37.944 1.00 93.00 115 ALA A N 1
ATOM 891 C CA . ALA A 1 115 ? 17.522 -4.646 -39.079 1.00 93.00 115 ALA A CA 1
ATOM 892 C C . ALA A 1 115 ? 17.391 -3.942 -40.450 1.00 93.00 115 ALA A C 1
ATOM 894 O O . ALA A 1 115 ? 17.994 -4.396 -41.424 1.00 93.00 115 ALA A O 1
ATOM 895 N N . GLU A 1 116 ? 16.662 -2.821 -40.537 1.00 92.25 116 GLU A N 1
ATOM 896 C CA . GLU A 1 116 ? 16.578 -1.982 -41.748 1.00 92.25 116 GLU A CA 1
ATOM 897 C C . GLU A 1 116 ? 17.865 -1.177 -42.024 1.00 92.25 116 GLU A C 1
ATOM 899 O O . GLU A 1 116 ? 18.143 -0.856 -43.181 1.00 92.25 116 GLU A O 1
ATOM 904 N N . VAL A 1 117 ? 18.666 -0.866 -40.995 1.00 95.00 117 VAL A N 1
ATOM 905 C CA . VAL A 1 117 ? 19.947 -0.138 -41.130 1.00 95.00 117 VAL A CA 1
ATOM 906 C C . VAL A 1 117 ? 21.029 -1.012 -41.773 1.00 95.00 117 VAL A C 1
ATOM 908 O O . VAL A 1 117 ? 21.810 -0.534 -42.596 1.00 95.00 117 VAL A O 1
ATOM 911 N N . LYS A 1 118 ? 21.073 -2.307 -41.436 1.00 94.19 118 LYS A N 1
ATOM 912 C CA . LYS A 1 118 ? 22.166 -3.227 -41.805 1.00 94.19 118 LYS A CA 1
ATOM 913 C C . LYS A 1 118 ? 22.500 -3.285 -43.312 1.00 94.19 118 LYS A C 1
ATOM 915 O O . LYS A 1 118 ? 23.686 -3.224 -43.641 1.00 94.19 118 LYS A O 1
ATOM 920 N N . PRO A 1 119 ? 21.534 -3.352 -44.255 1.00 96.81 119 PRO A N 1
ATOM 921 C CA . PRO A 1 119 ? 21.843 -3.347 -45.689 1.00 96.81 119 PRO A CA 1
ATOM 922 C C . PRO A 1 119 ? 22.428 -2.012 -46.171 1.00 96.81 119 PRO A C 1
ATOM 924 O O . PRO A 1 119 ? 23.294 -1.998 -47.049 1.00 96.81 119 PRO A O 1
ATOM 927 N N . SER A 1 120 ? 21.983 -0.894 -45.591 1.00 97.12 120 SER A N 1
ATOM 928 C CA . SER A 1 120 ? 22.515 0.441 -45.886 1.00 97.12 120 SER A CA 1
ATOM 929 C C . SER A 1 120 ? 23.922 0.618 -45.331 1.00 97.12 120 SER A C 1
ATOM 931 O O . SER A 1 120 ? 24.773 1.157 -46.036 1.00 97.12 120 SER A O 1
ATOM 933 N N . LEU A 1 121 ? 24.198 0.080 -44.136 1.00 97.75 121 LEU A N 1
ATOM 934 C CA . LEU A 1 121 ? 25.541 0.042 -43.561 1.00 97.75 121 LEU A CA 1
ATOM 935 C C . LEU A 1 121 ? 26.529 -0.660 -44.496 1.00 97.75 121 LEU A C 1
ATOM 937 O O . LEU A 1 121 ? 27.519 -0.059 -44.900 1.00 97.75 121 LEU A O 1
ATOM 941 N N . GLU A 1 122 ? 26.245 -1.894 -44.916 1.00 97.81 122 GLU A N 1
ATOM 942 C CA . GLU A 1 122 ? 27.154 -2.625 -45.811 1.00 97.81 122 GLU A CA 1
ATOM 943 C C . GLU A 1 122 ? 27.265 -1.983 -47.206 1.00 97.81 122 GLU A C 1
ATOM 945 O O . GLU A 1 122 ? 28.332 -2.006 -47.824 1.00 97.81 122 GLU A O 1
ATOM 950 N N . THR A 1 123 ? 26.197 -1.341 -47.693 1.00 98.00 123 THR A N 1
ATOM 951 C CA . THR A 1 123 ? 26.237 -0.564 -48.944 1.00 98.00 123 THR A CA 1
ATOM 952 C C . THR A 1 123 ? 27.171 0.644 -48.821 1.00 98.00 123 THR A C 1
ATOM 954 O O . THR A 1 123 ? 27.982 0.888 -49.721 1.00 98.00 123 THR A O 1
ATOM 957 N N . TYR A 1 124 ? 27.091 1.371 -47.704 1.00 98.50 124 TYR A N 1
ATOM 958 C CA . TYR A 1 124 ? 27.934 2.520 -47.386 1.00 98.50 124 TYR A CA 1
ATOM 959 C C . TYR A 1 124 ? 29.399 2.122 -47.186 1.00 98.50 124 TYR A C 1
ATOM 961 O O . TYR A 1 124 ? 30.258 2.622 -47.914 1.00 98.50 124 TYR A O 1
ATOM 969 N N . LEU A 1 125 ? 29.682 1.176 -46.284 1.00 98.31 125 LEU A N 1
ATOM 970 C CA . LEU A 1 125 ? 31.040 0.701 -45.994 1.00 98.31 125 LEU A CA 1
ATOM 971 C C . LEU A 1 125 ? 31.703 0.124 -47.249 1.00 98.31 125 LEU A C 1
ATOM 973 O O . LEU A 1 125 ? 32.808 0.528 -47.607 1.00 98.31 125 LEU A O 1
ATOM 977 N N . GLY A 1 126 ? 30.994 -0.718 -48.006 1.00 97.62 126 GLY A N 1
ATOM 978 C CA . GLY A 1 126 ? 31.505 -1.229 -49.275 1.00 97.62 126 GLY A CA 1
ATOM 979 C C . GLY A 1 126 ? 31.755 -0.122 -50.309 1.00 97.62 126 GLY A C 1
ATOM 980 O O . GLY A 1 126 ? 32.679 -0.230 -51.116 1.00 97.62 126 GLY A O 1
ATOM 981 N N . SER A 1 127 ? 30.963 0.958 -50.311 1.00 98.06 127 SER A N 1
ATOM 982 C CA . SER A 1 127 ? 31.225 2.124 -51.167 1.00 98.06 127 SER A CA 1
ATOM 983 C C . SER A 1 127 ? 32.441 2.926 -50.704 1.00 98.06 127 SER A C 1
ATOM 985 O O . SER A 1 127 ? 33.194 3.398 -51.556 1.00 98.06 127 SER A O 1
ATOM 987 N N . ALA A 1 128 ? 32.649 3.061 -49.394 1.00 98.25 128 ALA A N 1
ATOM 988 C CA . ALA A 1 128 ? 33.803 3.723 -48.795 1.00 98.25 128 ALA A CA 1
ATOM 989 C C . ALA A 1 128 ? 35.107 2.986 -49.143 1.00 98.25 128 ALA A C 1
ATOM 991 O O . ALA A 1 128 ? 36.016 3.571 -49.733 1.00 98.25 128 ALA A O 1
ATOM 992 N N . GLU A 1 129 ? 35.150 1.677 -48.879 1.00 97.12 129 GLU A N 1
ATOM 993 C CA . GLU A 1 129 ? 36.277 0.780 -49.166 1.00 97.12 129 GLU A CA 1
ATOM 994 C C . GLU A 1 129 ? 36.660 0.817 -50.663 1.00 97.12 129 GLU A C 1
ATO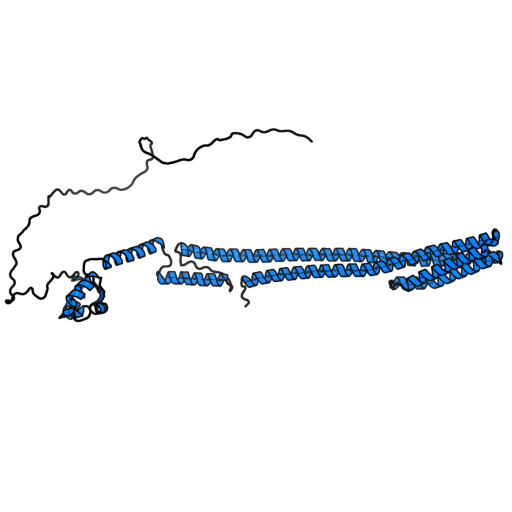M 996 O O . GLU A 1 129 ? 37.830 1.012 -51.013 1.00 97.12 129 GLU A O 1
ATOM 1001 N N . ARG A 1 130 ? 35.673 0.717 -51.574 1.00 95.94 130 ARG A N 1
ATOM 1002 C CA . ARG A 1 130 ? 35.902 0.824 -53.030 1.00 95.94 130 ARG A CA 1
ATOM 1003 C C . ARG A 1 130 ? 36.435 2.196 -53.441 1.00 95.94 130 ARG A C 1
ATOM 1005 O O . ARG A 1 130 ? 37.371 2.269 -54.238 1.00 95.94 130 ARG A O 1
ATOM 1012 N N . LEU A 1 131 ? 35.846 3.277 -52.929 1.00 97.19 131 LEU A N 1
ATOM 1013 C CA . LEU A 1 131 ? 36.224 4.645 -53.285 1.00 97.19 131 LEU A CA 1
ATOM 1014 C C . LEU A 1 131 ? 37.644 4.981 -52.805 1.00 97.19 131 LEU A C 1
ATOM 1016 O O . LEU A 1 131 ? 38.438 5.519 -53.581 1.00 97.19 131 LEU A O 1
ATOM 1020 N N . ALA A 1 132 ? 37.998 4.590 -51.580 1.00 96.38 132 ALA A N 1
ATOM 1021 C CA . ALA A 1 132 ? 39.341 4.758 -51.034 1.00 96.38 132 ALA A CA 1
ATOM 1022 C C . ALA A 1 132 ? 40.392 3.947 -51.817 1.00 96.38 132 ALA A C 1
ATOM 1024 O O . ALA A 1 132 ? 41.450 4.473 -52.164 1.00 96.38 132 ALA A O 1
ATOM 1025 N N . ALA A 1 133 ? 40.093 2.699 -52.201 1.00 93.62 133 ALA A N 1
ATOM 1026 C CA . ALA A 1 133 ? 40.982 1.900 -53.050 1.00 93.62 133 ALA A CA 1
ATOM 1027 C C . ALA A 1 133 ? 41.157 2.496 -54.466 1.00 93.62 133 ALA A C 1
ATOM 1029 O O . ALA A 1 133 ? 42.266 2.505 -55.020 1.00 93.62 133 ALA A O 1
ATOM 1030 N N . LEU A 1 134 ? 40.079 3.035 -55.049 1.00 95.69 134 LEU A N 1
ATOM 1031 C CA . LEU A 1 134 ? 40.114 3.731 -56.337 1.00 95.69 134 LEU A CA 1
ATOM 1032 C C . LEU A 1 134 ? 40.882 5.054 -56.271 1.00 95.69 134 LEU A C 1
ATOM 1034 O O . LEU A 1 134 ? 41.500 5.418 -57.268 1.00 95.69 134 LEU A O 1
ATOM 1038 N N . ALA A 1 135 ? 40.907 5.758 -55.136 1.00 95.88 135 ALA A N 1
ATOM 1039 C CA . ALA A 1 135 ? 41.634 7.021 -55.000 1.00 95.88 135 ALA A CA 1
ATOM 1040 C C . ALA A 1 135 ? 43.112 6.877 -55.408 1.00 95.88 135 ALA A C 1
ATOM 1042 O O . ALA A 1 135 ? 43.607 7.623 -56.256 1.00 95.88 135 ALA A O 1
ATOM 1043 N N . PHE A 1 136 ? 43.804 5.863 -54.878 1.00 94.69 136 PHE A N 1
ATOM 1044 C CA . PHE A 1 136 ? 45.231 5.637 -55.140 1.00 94.69 136 PHE A CA 1
ATOM 1045 C C . PHE A 1 136 ? 45.526 5.060 -56.535 1.00 94.69 136 PHE A C 1
ATOM 1047 O O . PHE A 1 136 ? 46.590 5.346 -57.100 1.00 94.69 136 PHE A O 1
ATOM 1054 N N . THR A 1 137 ? 44.602 4.267 -57.090 1.00 94.31 137 THR A N 1
ATOM 1055 C CA . THR A 1 137 ? 44.803 3.462 -58.313 1.00 94.31 137 THR A CA 1
ATOM 1056 C C . THR A 1 137 ? 44.193 4.080 -59.576 1.00 94.31 137 THR A C 1
ATOM 1058 O O . THR A 1 137 ? 44.795 4.012 -60.645 1.00 94.31 137 THR A O 1
ATOM 1061 N N . ASN A 1 138 ? 43.026 4.716 -59.468 1.00 95.31 138 ASN A N 1
ATOM 1062 C CA . ASN A 1 138 ? 42.297 5.357 -60.561 1.00 95.31 138 ASN A CA 1
ATOM 1063 C C . ASN A 1 138 ? 41.522 6.602 -60.062 1.00 95.31 138 ASN A C 1
ATOM 1065 O O . ASN A 1 138 ? 40.297 6.550 -59.890 1.00 95.31 138 ASN A O 1
ATOM 1069 N N . PRO A 1 139 ? 42.192 7.763 -59.903 1.00 91.69 139 PRO A N 1
ATOM 1070 C CA . PRO A 1 139 ? 41.554 8.999 -59.431 1.00 91.69 139 PRO A CA 1
ATOM 1071 C C . PRO A 1 139 ? 40.381 9.477 -60.305 1.00 91.69 139 PRO A C 1
ATOM 1073 O O . PRO A 1 139 ? 39.473 10.160 -59.834 1.00 91.69 139 PRO A O 1
ATOM 1076 N N . ALA A 1 140 ? 40.383 9.136 -61.599 1.00 92.94 140 ALA A N 1
ATOM 1077 C CA . ALA A 1 140 ? 39.296 9.472 -62.516 1.00 92.94 140 ALA A CA 1
ATOM 1078 C C . ALA A 1 140 ? 38.069 8.556 -62.354 1.00 92.94 140 ALA A C 1
ATOM 1080 O O . ALA A 1 140 ? 36.966 8.988 -62.683 1.00 92.94 140 ALA A O 1
ATOM 1081 N N . GLY A 1 141 ? 38.256 7.329 -61.859 1.00 93.19 141 GLY A N 1
ATOM 1082 C CA . GLY A 1 141 ? 37.189 6.429 -61.419 1.00 93.19 141 GLY A CA 1
ATOM 1083 C C . GLY A 1 141 ? 36.632 6.850 -60.061 1.00 93.19 141 GLY A C 1
ATOM 1084 O O . GLY A 1 141 ? 35.431 7.055 -59.944 1.00 93.19 141 GLY A O 1
ATOM 1085 N N . ALA A 1 142 ? 37.504 7.114 -59.080 1.00 94.00 142 ALA A N 1
ATOM 1086 C CA . ALA A 1 142 ? 37.113 7.591 -57.749 1.00 94.00 142 ALA A CA 1
ATOM 1087 C C . ALA A 1 142 ? 36.175 8.816 -57.806 1.00 94.00 142 ALA A C 1
ATOM 1089 O O . ALA A 1 142 ? 35.113 8.833 -57.188 1.00 94.00 142 ALA A O 1
ATOM 1090 N N . ARG A 1 143 ? 36.494 9.814 -58.645 1.00 93.25 143 ARG A N 1
ATOM 1091 C CA . ARG A 1 143 ? 35.628 10.993 -58.850 1.00 93.25 143 ARG A CA 1
ATOM 1092 C C . ARG A 1 143 ? 34.240 10.685 -59.436 1.00 93.25 143 ARG A C 1
ATOM 1094 O O . ARG A 1 143 ? 33.345 11.504 -59.263 1.00 93.25 143 ARG A O 1
ATOM 1101 N N . ARG A 1 144 ? 34.049 9.554 -60.127 1.00 95.12 144 ARG A N 1
ATOM 1102 C CA . ARG A 1 144 ? 32.739 9.118 -60.658 1.00 95.12 144 ARG A CA 1
ATOM 1103 C C . ARG A 1 144 ? 31.917 8.339 -59.634 1.00 95.12 144 ARG A C 1
ATOM 1105 O O . ARG A 1 144 ? 30.698 8.392 -59.707 1.00 95.12 144 ARG A O 1
ATOM 1112 N N . GLU A 1 145 ? 32.574 7.658 -58.698 1.00 94.31 145 GLU A N 1
ATOM 1113 C CA . GLU A 1 145 ? 31.932 6.921 -57.599 1.00 94.31 145 GLU A CA 1
ATOM 1114 C C . GLU A 1 145 ? 31.505 7.841 -56.439 1.00 94.31 145 GLU A C 1
ATOM 1116 O O . GLU A 1 145 ? 30.580 7.520 -55.698 1.00 94.31 145 GLU A O 1
ATOM 1121 N N . LEU A 1 146 ? 32.131 9.017 -56.293 1.00 95.06 146 LEU A N 1
ATOM 1122 C CA . LEU A 1 146 ? 31.847 9.967 -55.208 1.00 95.06 146 LEU A CA 1
ATOM 1123 C C . LEU A 1 146 ? 30.348 10.340 -55.036 1.00 95.06 146 LEU A C 1
ATOM 1125 O O . LEU A 1 146 ? 29.897 10.406 -53.893 1.00 95.06 146 LEU A O 1
ATOM 1129 N N . PRO A 1 147 ? 29.532 10.538 -56.096 1.00 97.12 147 PRO A N 1
ATOM 1130 C CA . PRO A 1 147 ? 28.088 10.748 -55.947 1.00 97.12 147 PRO A CA 1
ATOM 1131 C C . PRO A 1 147 ? 27.344 9.529 -55.382 1.00 97.12 147 PRO A C 1
ATOM 1133 O O . PRO A 1 147 ? 26.415 9.704 -54.597 1.00 97.12 147 PRO A O 1
ATOM 1136 N N . ALA A 1 148 ? 27.752 8.307 -55.742 1.00 95.75 148 ALA A N 1
ATOM 1137 C CA . ALA A 1 148 ? 27.156 7.077 -55.217 1.00 95.75 148 ALA A CA 1
ATOM 1138 C C . ALA A 1 148 ? 27.515 6.875 -53.736 1.00 95.75 148 ALA A C 1
ATOM 1140 O O . ALA A 1 148 ? 26.649 6.527 -52.936 1.00 95.75 148 ALA A O 1
ATOM 1141 N N . PHE A 1 149 ? 28.756 7.194 -53.355 1.00 98.00 149 PHE A N 1
ATOM 1142 C CA . PHE A 1 149 ? 29.183 7.229 -51.957 1.00 98.00 149 PHE A CA 1
ATOM 1143 C C . PHE A 1 149 ? 28.357 8.223 -51.123 1.00 98.00 149 PHE A C 1
ATOM 1145 O O . PHE A 1 149 ? 27.834 7.848 -50.078 1.00 98.00 149 PHE A O 1
ATOM 1152 N N . HIS A 1 150 ? 28.162 9.460 -51.599 1.00 97.88 150 HIS A N 1
ATOM 1153 C CA . HIS A 1 150 ? 27.318 10.438 -50.899 1.00 97.88 150 HIS A CA 1
ATOM 1154 C C . HIS A 1 150 ? 25.843 10.012 -50.808 1.00 97.88 150 HIS A C 1
ATOM 1156 O O . HIS A 1 150 ? 25.194 10.290 -49.802 1.00 97.88 150 HIS A O 1
ATOM 1162 N N . ALA A 1 151 ? 25.310 9.320 -51.820 1.00 97.75 151 ALA A N 1
ATOM 1163 C CA . ALA A 1 151 ? 23.957 8.770 -51.760 1.00 97.75 151 ALA A CA 1
ATOM 1164 C C . ALA A 1 151 ? 23.835 7.659 -50.700 1.00 97.75 151 ALA A C 1
ATOM 1166 O O . ALA A 1 151 ? 22.877 7.660 -49.930 1.00 97.75 151 ALA A O 1
ATOM 1167 N N . ALA A 1 152 ? 24.823 6.760 -50.610 1.00 98.00 152 ALA A N 1
ATOM 1168 C CA . ALA A 1 152 ? 24.866 5.716 -49.585 1.00 98.00 152 ALA A CA 1
ATOM 1169 C C . ALA A 1 152 ? 25.056 6.292 -48.169 1.00 98.00 152 ALA A C 1
ATOM 1171 O O . ALA A 1 152 ? 24.386 5.846 -47.241 1.00 98.00 152 ALA A O 1
ATOM 1172 N N . PHE A 1 153 ? 25.899 7.323 -48.016 1.00 98.00 153 PHE A N 1
ATOM 1173 C CA . PHE A 1 153 ? 26.034 8.091 -46.773 1.00 98.00 153 PHE A CA 1
ATOM 1174 C C . PHE A 1 153 ? 24.677 8.652 -46.330 1.00 98.00 153 PHE A C 1
ATOM 1176 O O . PHE A 1 153 ? 24.284 8.439 -45.187 1.00 98.00 153 PHE A O 1
ATOM 1183 N N . LYS A 1 154 ? 23.944 9.322 -47.236 1.00 97.88 154 LYS A N 1
ATOM 1184 C CA . LYS A 1 154 ? 22.679 9.994 -46.900 1.00 97.88 154 LYS A CA 1
ATOM 1185 C C . LYS A 1 154 ? 21.532 9.023 -46.601 1.00 97.88 154 LYS A C 1
ATOM 1187 O O . LYS A 1 154 ? 20.735 9.289 -45.709 1.00 97.88 154 LYS A O 1
ATOM 1192 N N . ASP A 1 155 ? 21.451 7.899 -47.316 1.00 97.19 155 ASP A N 1
ATOM 1193 C CA . ASP A 1 155 ? 20.473 6.838 -47.022 1.00 97.19 155 ASP A CA 1
ATOM 1194 C C . ASP A 1 155 ? 20.709 6.212 -45.638 1.00 97.19 155 ASP A C 1
ATOM 1196 O O . ASP A 1 155 ? 19.754 5.960 -44.904 1.00 97.19 155 ASP A O 1
ATOM 1200 N N . LEU A 1 156 ? 21.975 6.005 -45.263 1.00 97.38 156 LEU A N 1
ATOM 1201 C CA . LEU A 1 156 ? 22.339 5.495 -43.944 1.00 97.38 156 LEU A CA 1
ATOM 1202 C C . LEU A 1 156 ? 22.074 6.524 -42.832 1.00 97.38 156 LEU A C 1
ATOM 1204 O O . LEU A 1 156 ? 21.437 6.167 -41.846 1.00 97.38 156 LEU A O 1
ATOM 1208 N N . GLU A 1 157 ? 22.461 7.790 -43.030 1.00 96.56 157 GLU A N 1
ATOM 1209 C CA . GLU A 1 157 ? 22.222 8.910 -42.098 1.00 96.56 157 GLU A CA 1
ATOM 1210 C C . GLU A 1 157 ? 20.736 8.996 -41.707 1.00 96.56 157 GLU A C 1
ATOM 1212 O O . GLU A 1 157 ? 20.386 8.917 -40.534 1.00 96.56 157 GLU A O 1
ATOM 1217 N N . THR A 1 158 ? 19.835 9.040 -42.696 1.00 96.44 158 THR A N 1
ATOM 1218 C CA . THR A 1 158 ? 18.382 9.118 -42.461 1.00 96.44 158 THR A CA 1
ATOM 1219 C C . THR A 1 158 ? 17.815 7.879 -41.752 1.00 96.44 158 THR A C 1
ATOM 1221 O O . THR A 1 158 ? 16.826 7.979 -41.026 1.00 96.44 158 THR A O 1
ATOM 1224 N N . LYS A 1 159 ? 18.426 6.700 -41.921 1.00 95.25 159 LYS A N 1
ATOM 1225 C CA . LYS A 1 159 ? 18.015 5.482 -41.201 1.00 95.25 159 LYS A CA 1
ATOM 1226 C C . LYS A 1 159 ? 18.573 5.429 -39.779 1.00 95.25 159 LYS A C 1
ATOM 1228 O O . LYS A 1 159 ? 17.888 4.919 -38.897 1.00 95.25 159 LYS A O 1
ATOM 1233 N N . GLN A 1 160 ? 19.771 5.965 -39.541 1.00 94.31 160 GLN A N 1
ATOM 1234 C CA . GLN A 1 160 ? 20.332 6.099 -38.196 1.00 94.31 160 GLN A CA 1
ATOM 1235 C C . GLN A 1 160 ? 19.589 7.150 -37.372 1.00 94.31 160 GLN A C 1
ATOM 1237 O O . GLN A 1 160 ? 19.267 6.861 -36.224 1.00 94.31 160 GLN A O 1
ATOM 1242 N N . GLU A 1 161 ? 19.233 8.293 -37.963 1.00 93.75 161 GLU A N 1
ATOM 1243 C CA . GLU A 1 161 ? 18.369 9.322 -37.363 1.00 93.75 161 GLU A CA 1
ATOM 1244 C C . GLU A 1 161 ? 17.046 8.706 -36.872 1.00 93.75 161 GLU A C 1
ATOM 1246 O O . GLU A 1 161 ? 16.712 8.791 -35.691 1.00 93.75 161 GLU A O 1
ATOM 1251 N N . ALA A 1 162 ? 16.360 7.943 -37.732 1.00 93.12 162 ALA A N 1
ATOM 1252 C CA . ALA A 1 162 ? 15.112 7.262 -37.380 1.00 93.12 162 ALA A CA 1
ATOM 1253 C C . ALA A 1 162 ? 15.252 6.191 -36.273 1.00 93.12 162 ALA A C 1
ATOM 1255 O O . ALA A 1 162 ? 14.274 5.897 -35.584 1.00 93.12 162 ALA A O 1
ATOM 1256 N N . VAL A 1 163 ? 16.437 5.590 -36.097 1.00 93.12 163 VAL A N 1
ATOM 1257 C CA . VAL A 1 163 ? 16.727 4.689 -34.965 1.00 93.12 163 VAL A CA 1
ATOM 1258 C C . VAL A 1 163 ? 17.025 5.484 -33.692 1.00 93.12 163 VAL A C 1
ATOM 1260 O O . VAL A 1 163 ? 16.512 5.119 -32.636 1.00 93.12 163 VAL A O 1
ATOM 1263 N N . SER A 1 164 ? 17.794 6.575 -33.784 1.00 91.81 164 SER A N 1
ATOM 1264 C CA . SER A 1 164 ? 18.090 7.473 -32.658 1.00 91.81 164 SER A CA 1
ATOM 1265 C C . SER A 1 164 ? 16.805 8.015 -32.037 1.00 91.81 164 SER A C 1
ATOM 1267 O O . SER A 1 164 ? 16.604 7.873 -30.832 1.00 91.81 164 SER A O 1
ATOM 1269 N N . ASP A 1 165 ? 15.910 8.558 -32.867 1.00 92.19 165 ASP A N 1
ATOM 1270 C CA . ASP A 1 165 ? 14.617 9.105 -32.444 1.00 92.19 165 ASP A CA 1
ATOM 1271 C C . ASP A 1 165 ? 13.723 8.046 -31.789 1.00 92.19 165 ASP A C 1
ATOM 1273 O O . ASP A 1 165 ? 13.026 8.330 -30.813 1.00 92.19 165 ASP A O 1
ATOM 1277 N N . LEU A 1 166 ? 13.742 6.811 -32.303 1.00 92.00 166 LEU A N 1
ATOM 1278 C CA . LEU A 1 166 ? 12.935 5.722 -31.757 1.00 92.00 166 LEU A CA 1
ATOM 1279 C C . LEU A 1 166 ? 13.458 5.251 -30.395 1.00 92.00 166 LEU A C 1
ATOM 1281 O O . LEU A 1 166 ? 12.660 5.089 -29.476 1.00 92.00 166 LEU A O 1
ATOM 1285 N N . ILE A 1 167 ? 14.776 5.074 -30.242 1.00 89.62 167 ILE A N 1
ATOM 1286 C CA . ILE A 1 167 ? 15.383 4.680 -28.960 1.00 89.62 167 ILE A CA 1
ATOM 1287 C C . ILE A 1 167 ? 15.213 5.799 -27.923 1.00 89.62 167 ILE A C 1
ATOM 1289 O O . ILE A 1 167 ? 14.799 5.531 -26.798 1.00 89.62 167 ILE A O 1
ATOM 1293 N N . ALA A 1 168 ? 15.478 7.056 -28.295 1.00 89.75 168 ALA A N 1
ATOM 1294 C CA . ALA A 1 168 ? 15.286 8.199 -27.404 1.00 89.75 168 ALA A CA 1
ATOM 1295 C C . ALA A 1 168 ? 13.815 8.348 -26.979 1.00 89.75 168 ALA A C 1
ATOM 1297 O O . ALA A 1 168 ? 13.529 8.536 -25.798 1.00 89.75 168 ALA A O 1
ATOM 1298 N N . GLY A 1 169 ? 12.880 8.190 -27.922 1.00 91.00 169 GLY A N 1
ATOM 1299 C CA . GLY A 1 169 ? 11.445 8.221 -27.649 1.00 91.00 169 GLY A CA 1
ATOM 1300 C C . GLY A 1 169 ? 10.964 7.091 -26.735 1.00 91.00 169 GLY A C 1
ATOM 1301 O O . GLY A 1 169 ? 10.047 7.314 -25.945 1.00 91.00 169 GLY A O 1
ATOM 1302 N N . GLU A 1 170 ? 11.571 5.903 -26.800 1.00 88.75 170 GLU A N 1
ATOM 1303 C CA . GLU A 1 170 ? 11.232 4.790 -25.905 1.00 88.75 170 GLU A CA 1
ATOM 1304 C C . GLU A 1 170 ? 11.785 5.008 -24.488 1.00 88.75 170 GLU A C 1
ATOM 1306 O O . GLU A 1 170 ? 11.042 4.849 -23.521 1.00 88.75 170 GLU A O 1
ATOM 1311 N N . VAL A 1 171 ? 13.020 5.512 -24.352 1.00 88.38 171 VAL A N 1
ATOM 1312 C CA . VAL A 1 171 ? 13.584 5.937 -23.054 1.00 88.38 171 VAL A CA 1
ATOM 1313 C C . VAL A 1 171 ? 12.722 7.030 -22.406 1.00 88.38 171 VAL A C 1
ATOM 1315 O O . VAL A 1 171 ? 12.399 6.940 -21.219 1.00 88.38 171 VAL A O 1
ATOM 1318 N N . ASP A 1 172 ? 12.290 8.034 -23.177 1.00 90.19 172 ASP A N 1
ATOM 1319 C CA . ASP A 1 172 ? 11.406 9.099 -22.688 1.00 90.19 172 ASP A CA 1
ATOM 1320 C C . ASP A 1 172 ? 10.036 8.561 -22.243 1.00 90.19 172 ASP A C 1
ATOM 1322 O O . ASP A 1 172 ? 9.531 8.972 -21.194 1.00 90.19 172 ASP A O 1
ATOM 1326 N N . ARG A 1 173 ? 9.435 7.626 -22.996 1.00 88.62 173 ARG A N 1
ATOM 1327 C CA . ARG A 1 173 ? 8.184 6.949 -22.600 1.00 88.62 173 ARG A CA 1
ATOM 1328 C C . ARG A 1 173 ? 8.364 6.168 -21.311 1.00 88.62 173 ARG A C 1
ATOM 1330 O O . ARG A 1 173 ? 7.575 6.354 -20.392 1.00 88.62 173 ARG A O 1
ATOM 1337 N N . LEU A 1 174 ? 9.409 5.351 -21.218 1.00 85.88 174 LEU A N 1
ATOM 1338 C CA . LEU A 1 174 ? 9.691 4.513 -20.057 1.00 85.88 174 LEU A CA 1
ATOM 1339 C C . LEU A 1 174 ? 9.894 5.365 -18.789 1.00 85.88 174 LEU A C 1
ATOM 1341 O O . LEU A 1 174 ? 9.356 5.057 -17.721 1.00 85.88 174 LEU A O 1
ATOM 1345 N N . GLN A 1 175 ? 10.590 6.499 -18.919 1.00 87.06 175 GLN A N 1
ATOM 1346 C CA . GLN A 1 175 ? 10.777 7.475 -17.843 1.00 87.06 175 GLN A CA 1
ATOM 1347 C C . GLN A 1 175 ? 9.476 8.216 -17.470 1.00 87.06 175 GLN A C 1
ATOM 1349 O O . GLN A 1 175 ? 9.241 8.513 -16.295 1.00 87.06 175 GLN A O 1
ATOM 1354 N N . GLN A 1 176 ? 8.610 8.520 -18.441 1.00 89.88 176 GLN A N 1
ATOM 1355 C CA . GLN A 1 176 ? 7.304 9.134 -18.181 1.00 89.88 176 GLN A CA 1
ATOM 1356 C C . GLN A 1 176 ? 6.344 8.143 -17.512 1.00 89.88 176 GLN A C 1
ATOM 1358 O O . GLN A 1 176 ? 5.795 8.462 -16.459 1.00 89.88 176 GLN A O 1
ATOM 1363 N N . ASP A 1 177 ? 6.190 6.934 -18.051 1.00 86.81 177 ASP A N 1
ATOM 1364 C CA . ASP A 1 177 ? 5.277 5.911 -17.536 1.00 86.81 177 ASP A CA 1
ATOM 1365 C C . ASP A 1 177 ? 5.651 5.453 -16.123 1.00 86.81 177 ASP A C 1
ATOM 1367 O O . ASP A 1 177 ? 4.757 5.279 -15.289 1.00 86.81 177 ASP A O 1
ATOM 1371 N N . THR A 1 178 ? 6.946 5.339 -15.804 1.00 84.62 178 THR A N 1
ATOM 1372 C CA . THR A 1 178 ? 7.413 5.084 -14.428 1.00 84.62 178 THR A CA 1
ATOM 1373 C C . THR A 1 178 ? 7.080 6.224 -13.481 1.00 84.62 178 THR A C 1
ATOM 1375 O O . THR A 1 178 ? 6.519 5.975 -12.411 1.00 84.62 178 THR A O 1
ATOM 1378 N N . HIS A 1 179 ? 7.361 7.475 -13.862 1.00 86.50 179 HIS A N 1
ATOM 1379 C CA . HIS A 1 179 ? 7.024 8.637 -13.042 1.00 86.50 179 HIS A CA 1
ATOM 1380 C C . HIS A 1 179 ? 5.520 8.691 -12.749 1.00 86.50 179 HIS A C 1
ATOM 1382 O O . HIS A 1 179 ? 5.091 8.846 -11.601 1.00 86.50 179 HIS A O 1
ATOM 1388 N N . ASP A 1 180 ? 4.706 8.496 -13.781 1.00 88.50 180 ASP A N 1
ATOM 1389 C CA . ASP A 1 180 ? 3.256 8.539 -13.696 1.00 88.50 180 ASP A CA 1
ATOM 1390 C C . ASP A 1 180 ? 2.685 7.344 -12.912 1.00 88.50 180 ASP A C 1
ATOM 1392 O O . ASP A 1 180 ? 1.763 7.506 -12.104 1.00 88.50 180 ASP A O 1
ATOM 1396 N N . ALA A 1 181 ? 3.256 6.145 -13.071 1.00 84.75 181 ALA A N 1
ATOM 1397 C CA . ALA A 1 181 ? 2.927 4.970 -12.267 1.00 84.75 181 ALA A CA 1
ATOM 1398 C C . ALA A 1 181 ? 3.249 5.197 -10.783 1.00 84.75 181 ALA A C 1
ATOM 1400 O O . ALA A 1 181 ? 2.381 4.962 -9.938 1.00 84.75 181 ALA A O 1
ATOM 1401 N N . ALA A 1 182 ? 4.429 5.734 -10.464 1.00 84.56 182 ALA A N 1
ATOM 1402 C CA . ALA A 1 182 ? 4.835 6.067 -9.102 1.00 84.56 182 ALA A CA 1
ATOM 1403 C C . ALA A 1 182 ? 3.932 7.146 -8.479 1.00 84.56 182 ALA A C 1
ATOM 1405 O O . ALA A 1 182 ? 3.471 6.997 -7.343 1.00 84.56 182 ALA A O 1
ATOM 1406 N N . VAL A 1 183 ? 3.579 8.201 -9.225 1.00 87.88 183 VAL A N 1
ATOM 1407 C CA . VAL A 1 183 ? 2.639 9.240 -8.766 1.00 87.88 183 VAL A CA 1
ATOM 1408 C C . VAL A 1 183 ? 1.241 8.663 -8.522 1.00 87.88 183 VAL A C 1
ATOM 1410 O O . VAL A 1 183 ? 0.633 8.960 -7.487 1.00 87.88 183 VAL A O 1
ATOM 1413 N N . ARG A 1 184 ? 0.720 7.816 -9.422 1.00 86.50 184 ARG A N 1
ATOM 1414 C CA . ARG A 1 184 ? -0.573 7.127 -9.241 1.00 86.50 184 ARG A CA 1
ATOM 1415 C C . ARG A 1 184 ? -0.548 6.208 -8.018 1.00 86.50 184 ARG A C 1
ATOM 1417 O O . ARG A 1 184 ? -1.442 6.309 -7.176 1.00 86.50 184 ARG A O 1
ATOM 1424 N N . ALA A 1 185 ? 0.476 5.368 -7.881 1.00 84.19 185 ALA A N 1
ATOM 1425 C CA . ALA A 1 185 ? 0.639 4.446 -6.759 1.00 84.19 185 ALA A CA 1
ATOM 1426 C C . ALA A 1 185 ? 0.741 5.195 -5.421 1.00 84.19 185 ALA A C 1
ATOM 1428 O O . ALA A 1 185 ? 0.002 4.888 -4.485 1.00 84.19 185 ALA A O 1
ATOM 1429 N N . ARG A 1 186 ? 1.558 6.253 -5.350 1.00 85.19 186 ARG A N 1
ATOM 1430 C CA . ARG A 1 186 ? 1.700 7.105 -4.160 1.00 85.19 186 ARG A CA 1
ATOM 1431 C C . ARG A 1 186 ? 0.393 7.810 -3.787 1.00 85.19 186 ARG A C 1
ATOM 1433 O O . ARG A 1 186 ? 0.053 7.869 -2.606 1.00 85.19 186 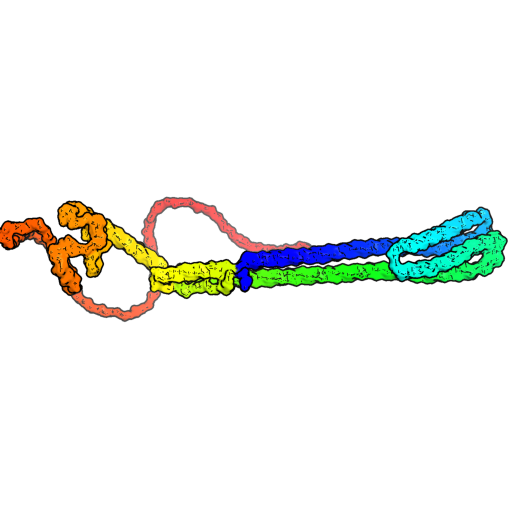ARG A O 1
ATOM 1440 N N . ARG A 1 187 ? -0.371 8.317 -4.766 1.00 88.75 187 ARG A N 1
ATOM 1441 C CA . ARG A 1 187 ? -1.709 8.899 -4.526 1.00 88.75 187 ARG A CA 1
ATOM 1442 C C . ARG A 1 187 ? -2.671 7.864 -3.938 1.00 88.75 187 ARG A C 1
ATOM 1444 O O . ARG A 1 187 ? -3.329 8.162 -2.943 1.00 88.75 187 ARG A O 1
ATOM 1451 N N . TRP A 1 188 ? -2.713 6.651 -4.492 1.00 86.06 188 TRP A N 1
ATOM 1452 C CA . TRP A 1 188 ? -3.533 5.558 -3.958 1.00 86.06 188 TRP A CA 1
ATOM 1453 C C . TRP A 1 188 ? -3.097 5.117 -2.558 1.00 86.06 188 TRP A C 1
ATOM 1455 O O . TRP A 1 188 ? -3.946 4.955 -1.686 1.00 86.06 188 TRP A O 1
ATOM 1465 N N . GLN A 1 189 ? -1.793 4.999 -2.301 1.00 84.44 189 GLN A N 1
ATOM 1466 C CA . GLN A 1 189 ? -1.248 4.665 -0.984 1.00 84.44 189 GLN A CA 1
ATOM 1467 C C . GLN A 1 189 ? -1.658 5.701 0.075 1.00 84.44 189 GLN A C 1
ATOM 1469 O O . GLN A 1 189 ? -2.144 5.332 1.144 1.00 84.44 189 GLN A O 1
ATOM 1474 N N . VAL A 1 190 ? -1.534 6.999 -0.232 1.00 88.25 190 VAL A N 1
ATOM 1475 C CA . VAL A 1 190 ? -1.981 8.087 0.656 1.00 88.25 190 VAL A CA 1
ATOM 1476 C C . VAL A 1 190 ? -3.500 8.057 0.857 1.00 88.25 190 VAL A C 1
ATOM 1478 O O . VAL A 1 190 ? -3.959 8.218 1.986 1.00 88.25 190 VAL A O 1
ATOM 1481 N N . ALA A 1 191 ? -4.286 7.796 -0.193 1.00 89.38 191 ALA A N 1
ATOM 1482 C CA . ALA A 1 191 ? -5.741 7.686 -0.089 1.00 89.38 191 ALA A CA 1
ATOM 1483 C C . ALA A 1 191 ? -6.181 6.504 0.796 1.00 89.38 191 ALA A C 1
ATOM 1485 O O . ALA A 1 191 ? -7.054 6.672 1.648 1.00 89.38 191 ALA A O 1
ATOM 1486 N N . VAL A 1 192 ? -5.548 5.333 0.655 1.00 86.94 192 VAL A N 1
ATOM 1487 C CA . VAL A 1 192 ? -5.807 4.147 1.491 1.00 86.94 192 VAL A CA 1
ATOM 1488 C C . VAL A 1 192 ? -5.394 4.390 2.944 1.00 86.94 192 VAL A C 1
ATOM 1490 O O . VAL A 1 192 ? -6.158 4.059 3.850 1.00 86.94 192 VAL A O 1
ATOM 1493 N N . LEU A 1 193 ? -4.241 5.025 3.189 1.00 88.38 193 LEU A N 1
ATOM 1494 C CA . LEU A 1 193 ? -3.809 5.414 4.538 1.00 88.38 193 LEU A CA 1
ATOM 1495 C C . LEU A 1 193 ? -4.786 6.401 5.191 1.00 88.38 193 LEU A C 1
ATOM 1497 O O . LEU A 1 193 ? -5.174 6.209 6.343 1.00 88.38 193 LEU A O 1
ATOM 1501 N N . ALA A 1 194 ? -5.228 7.426 4.457 1.00 91.25 194 ALA A N 1
ATOM 1502 C CA . ALA A 1 194 ? -6.191 8.407 4.949 1.00 91.25 194 ALA A CA 1
ATOM 1503 C C . ALA A 1 194 ? -7.561 7.768 5.238 1.00 91.25 194 ALA A C 1
ATOM 1505 O O . ALA A 1 194 ? -8.127 7.989 6.309 1.00 91.25 194 ALA A O 1
ATOM 1506 N N . ALA A 1 195 ? -8.071 6.927 4.333 1.00 91.69 195 ALA A N 1
ATOM 1507 C CA . ALA A 1 195 ? -9.322 6.195 4.528 1.00 91.69 195 ALA A CA 1
ATOM 1508 C C . ALA A 1 195 ? -9.239 5.216 5.713 1.00 91.69 195 ALA A C 1
ATOM 1510 O O . ALA A 1 195 ? -10.163 5.153 6.523 1.00 91.69 195 ALA A O 1
ATOM 1511 N N . GLY A 1 196 ? -8.116 4.504 5.861 1.00 89.25 196 GLY A N 1
ATOM 1512 C CA . GLY A 1 196 ? -7.843 3.624 6.997 1.00 89.25 196 GLY A CA 1
ATOM 1513 C C . GLY A 1 196 ? -7.792 4.381 8.325 1.00 89.25 196 GLY A C 1
ATOM 1514 O O . GLY A 1 196 ? -8.429 3.964 9.291 1.00 89.25 196 GLY A O 1
ATOM 1515 N N . LEU A 1 197 ? -7.117 5.534 8.370 1.00 91.50 197 LEU A N 1
ATOM 1516 C CA . LEU A 1 197 ? -7.082 6.402 9.550 1.00 91.50 197 LEU A CA 1
ATOM 1517 C C . LEU A 1 197 ? -8.481 6.918 9.917 1.00 91.50 197 LEU A C 1
ATOM 1519 O O . LEU A 1 197 ? -8.874 6.841 11.081 1.00 91.50 197 LEU A O 1
ATOM 1523 N N . VAL A 1 198 ? -9.259 7.394 8.939 1.00 94.88 198 VAL A N 1
ATOM 1524 C CA . VAL A 1 198 ? -10.648 7.831 9.156 1.00 94.88 198 VAL A CA 1
ATOM 1525 C C . VAL A 1 198 ? -11.509 6.676 9.673 1.00 94.88 198 VAL A C 1
ATOM 1527 O O . VAL A 1 198 ? -12.244 6.859 10.641 1.00 94.88 198 VAL A O 1
ATOM 1530 N N . LEU A 1 199 ? -11.385 5.472 9.105 1.00 91.31 199 LEU A N 1
ATOM 1531 C CA . LEU A 1 199 ? -12.099 4.282 9.572 1.00 91.31 199 LEU A CA 1
ATOM 1532 C C . LEU A 1 199 ? -11.736 3.928 11.023 1.00 91.31 199 LEU A C 1
ATOM 1534 O O . LEU A 1 199 ? -12.631 3.687 11.833 1.00 91.31 199 LEU A O 1
ATOM 1538 N N . LEU A 1 200 ? -10.448 3.944 11.380 1.00 89.69 200 LEU A N 1
ATOM 1539 C CA . LEU A 1 200 ? -9.987 3.680 12.746 1.00 89.69 200 LEU A CA 1
ATOM 1540 C C . LEU A 1 200 ? -10.488 4.740 13.738 1.00 89.69 200 LEU A C 1
ATOM 1542 O O . LEU A 1 200 ? -10.945 4.386 14.826 1.00 89.69 200 LEU A O 1
ATOM 1546 N N . LEU A 1 201 ? -10.477 6.023 13.360 1.00 93.25 201 LEU A N 1
ATOM 1547 C CA . LEU A 1 201 ? -11.032 7.111 14.172 1.00 93.25 201 LEU A CA 1
ATOM 1548 C C . LEU A 1 201 ? -12.553 6.982 14.345 1.00 93.25 201 LEU A C 1
ATOM 1550 O O . LEU A 1 201 ? -13.054 7.172 15.453 1.00 93.25 201 LEU A O 1
ATOM 1554 N N . LEU A 1 202 ? -13.290 6.605 13.295 1.00 94.25 202 LEU A N 1
ATOM 1555 C CA . LEU A 1 202 ? -14.736 6.367 13.357 1.00 94.25 202 LEU A CA 1
ATOM 1556 C C . LEU A 1 202 ? -15.079 5.172 14.255 1.00 94.25 202 LEU A C 1
ATOM 1558 O O . LEU A 1 202 ? -15.928 5.300 15.138 1.00 94.25 202 LEU A O 1
ATOM 1562 N N . VAL A 1 203 ? -14.399 4.033 14.085 1.00 89.81 203 VAL A N 1
ATOM 1563 C CA . VAL A 1 203 ? -14.578 2.847 14.940 1.00 89.81 203 VAL A CA 1
ATOM 1564 C C . VAL A 1 203 ? -14.234 3.183 16.393 1.00 89.81 203 VAL A C 1
ATOM 1566 O O . VAL A 1 203 ? -15.027 2.890 17.288 1.00 89.81 203 VAL A O 1
ATOM 1569 N N . SER A 1 204 ? -13.115 3.871 16.637 1.00 90.06 204 SER A N 1
ATOM 1570 C CA . SER A 1 204 ? -12.713 4.329 17.973 1.00 90.06 204 SER A CA 1
ATOM 1571 C C . SER A 1 204 ? -13.757 5.252 18.613 1.00 90.06 204 SER A C 1
ATOM 1573 O O . SER A 1 204 ? -14.156 5.033 19.760 1.00 90.06 204 SER A O 1
ATOM 1575 N N . ALA A 1 205 ? -14.277 6.234 17.868 1.00 92.94 205 ALA A N 1
ATOM 1576 C CA . ALA A 1 205 ? -15.306 7.152 18.350 1.00 92.94 205 ALA A CA 1
ATOM 1577 C C . ALA A 1 205 ? -16.637 6.440 18.652 1.00 92.94 205 ALA A C 1
ATOM 1579 O O . ALA A 1 205 ? -17.277 6.748 19.658 1.00 92.94 205 ALA A O 1
ATOM 1580 N N . LEU A 1 206 ? -17.052 5.475 17.823 1.00 90.81 206 LEU A N 1
ATOM 1581 C CA . LEU A 1 206 ? -18.261 4.673 18.045 1.00 90.81 206 LEU A CA 1
ATOM 1582 C C . LEU A 1 206 ? -18.134 3.784 19.290 1.00 90.81 206 LEU A C 1
ATOM 1584 O O . LEU A 1 206 ? -19.039 3.767 20.127 1.00 90.81 206 LEU A O 1
ATOM 1588 N N . VAL A 1 207 ? -17.001 3.094 19.444 1.00 89.62 207 VAL A N 1
ATOM 1589 C CA . VAL A 1 207 ? -16.714 2.238 20.606 1.00 89.62 207 VAL A CA 1
ATOM 1590 C C . VAL A 1 207 ? -16.629 3.077 21.881 1.00 89.62 207 VAL A C 1
ATOM 1592 O O . VAL A 1 207 ? -17.336 2.784 22.843 1.00 89.62 207 VAL A O 1
ATOM 1595 N N . SER A 1 208 ? -15.861 4.169 21.873 1.00 89.81 208 SER A N 1
ATOM 1596 C CA . SER A 1 208 ? -15.725 5.079 23.019 1.00 89.81 208 SER A CA 1
ATOM 1597 C C . SER A 1 208 ? -17.065 5.691 23.442 1.00 89.81 208 SER A C 1
ATOM 1599 O O . SER A 1 208 ? -17.380 5.710 24.630 1.00 89.81 208 SER A O 1
ATOM 1601 N N . ARG A 1 209 ? -17.900 6.137 22.490 1.00 92.06 209 ARG A N 1
ATOM 1602 C CA . ARG A 1 209 ? -19.244 6.675 22.783 1.00 92.06 209 ARG A CA 1
ATOM 1603 C C . ARG A 1 209 ? -20.182 5.629 23.380 1.00 92.06 209 ARG A C 1
ATOM 1605 O O . ARG A 1 209 ? -20.988 5.976 24.242 1.00 92.06 209 ARG A O 1
ATOM 1612 N N . ARG A 1 210 ? -20.092 4.370 22.936 1.00 88.88 210 ARG A N 1
ATOM 1613 C CA . ARG A 1 210 ? -20.868 3.264 23.510 1.00 88.88 210 ARG A CA 1
ATOM 1614 C C . ARG A 1 210 ? -20.413 2.957 24.936 1.00 88.88 210 ARG A C 1
ATOM 1616 O O . ARG A 1 210 ? -21.235 3.008 25.840 1.00 88.88 210 ARG A O 1
ATOM 1623 N N . LEU A 1 211 ? -19.113 2.740 25.145 1.00 90.50 211 LEU A N 1
ATOM 1624 C CA . LEU A 1 211 ? -18.548 2.469 26.471 1.00 90.50 211 LEU A CA 1
ATOM 1625 C C . LEU A 1 211 ? -18.866 3.584 27.472 1.00 90.50 211 LEU A C 1
ATOM 1627 O O . LEU A 1 211 ? -19.281 3.293 28.587 1.00 90.50 211 LEU A O 1
ATOM 1631 N N . ALA A 1 212 ? -18.717 4.851 27.076 1.00 92.38 212 ALA A N 1
ATOM 1632 C CA . ALA A 1 212 ? -19.013 5.984 27.950 1.00 92.38 212 ALA A CA 1
ATOM 1633 C C . ALA A 1 212 ? -20.491 6.025 28.381 1.00 92.38 212 ALA A C 1
ATOM 1635 O O . ALA A 1 212 ? -20.775 6.336 29.535 1.00 92.38 212 ALA A O 1
ATOM 1636 N N . ARG A 1 213 ? -21.429 5.675 27.486 1.00 93.06 213 ARG A N 1
ATOM 1637 C CA . ARG A 1 213 ? -22.855 5.539 27.831 1.00 93.06 213 ARG A CA 1
ATOM 1638 C C . ARG A 1 213 ? -23.104 4.361 28.768 1.00 93.06 213 ARG A C 1
ATOM 1640 O O . ARG A 1 213 ? -23.707 4.559 29.815 1.00 93.06 213 ARG A O 1
ATOM 1647 N N . ASP A 1 214 ? -22.605 3.178 28.420 1.00 92.75 214 ASP A N 1
ATOM 1648 C CA . ASP A 1 214 ? -22.833 1.947 29.185 1.00 92.75 214 ASP A CA 1
ATOM 1649 C C . ASP A 1 214 ? -22.232 2.053 30.610 1.00 92.75 214 ASP A C 1
ATOM 1651 O O . ASP A 1 214 ? -22.847 1.629 31.586 1.00 92.75 214 ASP A O 1
ATOM 1655 N N . VAL A 1 215 ? -21.068 2.699 30.768 1.00 93.88 215 VAL A N 1
ATOM 1656 C CA . VAL A 1 215 ? -20.454 2.977 32.083 1.00 93.88 215 VAL A CA 1
ATOM 1657 C C . VAL A 1 215 ? -21.213 4.058 32.859 1.00 93.88 215 VAL A C 1
ATOM 1659 O O . VAL A 1 215 ? -21.402 3.913 34.066 1.00 93.88 215 VAL A O 1
ATOM 1662 N N . ALA A 1 216 ? -21.692 5.120 32.201 1.00 95.50 216 ALA A N 1
ATOM 1663 C CA . ALA A 1 216 ? -22.521 6.135 32.856 1.00 95.50 216 ALA A CA 1
ATOM 1664 C C . ALA A 1 216 ? -23.866 5.562 33.348 1.00 95.50 216 ALA A C 1
ATOM 1666 O O . ALA A 1 216 ? -24.370 5.997 34.382 1.00 95.50 216 ALA A O 1
ATOM 1667 N N . GLU A 1 217 ? -24.421 4.570 32.645 1.00 95.50 217 GLU A N 1
ATOM 1668 C CA . GLU A 1 217 ? -25.610 3.815 33.055 1.00 95.50 217 GLU A CA 1
ATOM 1669 C C . GLU A 1 217 ? -25.364 3.039 34.359 1.00 95.50 217 GLU A C 1
ATOM 1671 O O . GLU A 1 217 ? -26.106 3.209 35.328 1.00 95.50 217 GLU A O 1
ATOM 1676 N N . LEU A 1 218 ? -24.273 2.257 34.418 1.00 95.62 218 LEU A N 1
ATOM 1677 C CA . LEU A 1 218 ? -23.866 1.531 35.629 1.00 95.62 218 LEU A CA 1
ATOM 1678 C C . LEU A 1 218 ? -23.628 2.474 36.810 1.00 95.62 218 LEU A C 1
ATOM 1680 O O . LEU A 1 218 ? -24.128 2.222 37.904 1.00 95.62 218 LEU A O 1
ATOM 1684 N N . LEU A 1 219 ? -22.887 3.567 36.595 1.00 96.19 219 LEU A N 1
ATOM 1685 C CA . LEU A 1 219 ? -22.598 4.549 37.642 1.00 96.19 219 LEU A CA 1
ATOM 1686 C C . LEU A 1 219 ? -23.874 5.216 38.164 1.00 96.19 219 LEU A C 1
ATOM 1688 O O . LEU A 1 219 ? -23.986 5.437 39.367 1.00 96.19 219 LEU A O 1
ATOM 1692 N N . ARG A 1 220 ? -24.858 5.500 37.299 1.00 96.88 220 ARG A N 1
ATOM 1693 C CA . ARG A 1 220 ? -26.142 6.071 37.728 1.00 96.88 220 ARG A CA 1
ATOM 1694 C C . ARG A 1 220 ? -26.917 5.104 38.619 1.00 96.88 220 ARG A C 1
ATOM 1696 O O . ARG A 1 220 ? -27.345 5.508 39.693 1.00 96.88 220 ARG A O 1
ATOM 1703 N N . ALA A 1 221 ? -27.057 3.843 38.208 1.00 95.50 221 ALA A N 1
ATOM 1704 C CA . ALA A 1 221 ? -27.775 2.830 38.984 1.00 95.50 221 ALA A CA 1
ATOM 1705 C C . ALA A 1 221 ? -27.062 2.490 40.306 1.00 95.50 221 ALA A C 1
ATOM 1707 O O . ALA A 1 221 ? -27.707 2.370 41.346 1.00 95.50 221 ALA A O 1
ATOM 1708 N N . ALA A 1 222 ? -25.728 2.396 40.295 1.00 95.50 222 ALA A N 1
ATOM 1709 C CA . ALA A 1 222 ? -24.935 2.163 41.500 1.00 95.50 222 ALA A CA 1
ATOM 1710 C C . ALA A 1 222 ? -25.030 3.338 42.491 1.00 95.50 222 ALA A C 1
ATOM 1712 O O . ALA A 1 222 ? -25.207 3.114 43.687 1.00 95.50 222 ALA A O 1
ATOM 1713 N N . ASN A 1 223 ? -24.983 4.584 42.002 1.00 96.44 223 ASN A N 1
ATOM 1714 C CA . ASN A 1 223 ? -25.176 5.770 42.839 1.00 96.44 223 ASN A CA 1
ATOM 1715 C C . ASN A 1 223 ? -26.611 5.872 43.376 1.00 96.44 223 ASN A C 1
ATOM 1717 O O . ASN A 1 223 ? -26.779 6.210 44.542 1.00 96.44 223 ASN A O 1
ATOM 1721 N N . ALA A 1 224 ? -27.630 5.540 42.574 1.00 94.94 224 ALA A N 1
ATOM 1722 C CA . ALA A 1 224 ? -29.022 5.489 43.026 1.00 94.94 224 ALA A CA 1
ATOM 1723 C C . ALA A 1 224 ? -29.196 4.474 44.169 1.00 94.94 224 ALA A C 1
ATOM 1725 O O . ALA A 1 224 ? -29.687 4.831 45.239 1.00 94.94 224 ALA A O 1
ATOM 1726 N N . ALA A 1 225 ? -28.672 3.253 44.010 1.00 94.62 225 ALA A N 1
ATOM 1727 C CA . ALA A 1 225 ? -28.666 2.251 45.075 1.00 94.62 225 ALA A CA 1
ATOM 1728 C C . ALA A 1 225 ? -27.891 2.731 46.320 1.00 94.62 225 ALA A C 1
ATOM 1730 O O . ALA A 1 225 ? -28.374 2.585 47.441 1.00 94.62 225 ALA A O 1
ATOM 1731 N N . GLY A 1 226 ? -26.734 3.379 46.140 1.00 93.19 226 GLY A N 1
ATOM 1732 C CA . GLY A 1 226 ? -25.962 3.998 47.227 1.00 93.19 226 GLY A CA 1
ATOM 1733 C C . GLY A 1 226 ? -26.688 5.145 47.946 1.00 93.19 226 GLY A C 1
ATOM 1734 O O . GLY A 1 226 ? -26.448 5.366 49.128 1.00 93.19 226 GLY A O 1
ATOM 1735 N N . GLN A 1 227 ? -27.620 5.825 47.275 1.00 94.31 227 GLN A N 1
ATOM 1736 C CA . GLN A 1 227 ? -28.527 6.829 47.851 1.00 94.31 227 GLN A CA 1
ATOM 1737 C C . GLN A 1 227 ? -29.831 6.223 48.400 1.00 94.31 227 GLN A C 1
ATOM 1739 O O . GLN A 1 227 ? -30.677 6.951 48.915 1.00 94.31 227 GLN A O 1
ATOM 1744 N N . GLY A 1 228 ? -29.992 4.899 48.306 1.00 92.81 228 GLY A N 1
ATOM 1745 C CA . GLY A 1 228 ? -31.131 4.166 48.852 1.00 92.81 228 GLY A CA 1
ATOM 1746 C C . GLY A 1 228 ? -32.259 3.898 47.862 1.00 92.81 228 GLY A C 1
ATOM 1747 O O . GLY A 1 228 ? -33.240 3.262 48.234 1.00 92.81 228 GLY A O 1
ATOM 1748 N N . GLU A 1 229 ? -32.145 4.342 46.611 1.00 94.94 229 GLU A N 1
ATOM 1749 C CA . GLU A 1 229 ? -33.138 4.116 45.559 1.00 94.94 229 GLU A CA 1
ATOM 1750 C C . GLU A 1 229 ? -32.881 2.774 44.864 1.00 94.94 229 GLU A C 1
ATOM 1752 O O . GLU A 1 229 ? -32.103 2.663 43.914 1.00 94.94 229 GLU A O 1
ATOM 1757 N N . LEU A 1 230 ? -33.544 1.721 45.347 1.00 93.19 230 LEU A N 1
ATOM 1758 C CA . LEU A 1 230 ? -33.356 0.356 44.852 1.00 93.19 230 LEU A CA 1
ATOM 1759 C C . LEU A 1 230 ? -34.179 0.058 43.590 1.00 93.19 230 LEU A C 1
ATOM 1761 O O . LEU A 1 230 ? -33.909 -0.926 42.904 1.00 93.19 230 LEU A O 1
ATOM 1765 N N . ALA A 1 231 ? -35.176 0.884 43.261 1.00 91.50 231 ALA A N 1
ATOM 1766 C CA . ALA A 1 231 ? -36.079 0.709 42.116 1.00 91.50 231 ALA A CA 1
ATOM 1767 C C . ALA A 1 231 ? -35.506 1.139 40.744 1.00 91.50 231 ALA A C 1
ATOM 1769 O O . ALA A 1 231 ? -36.210 1.037 39.743 1.00 91.50 231 ALA A O 1
ATOM 1770 N N . SER A 1 232 ? -34.245 1.584 40.679 1.00 92.00 232 SER A N 1
ATOM 1771 C CA . SER A 1 232 ? -33.614 2.158 39.477 1.00 92.00 232 SER A CA 1
ATOM 1772 C C . SER A 1 232 ? -32.608 1.189 38.819 1.00 92.00 232 SER A C 1
ATOM 1774 O O . SER A 1 232 ? -31.418 1.247 39.136 1.00 92.00 232 SER A O 1
ATOM 1776 N N . PRO A 1 233 ? -33.036 0.271 37.924 1.00 93.00 233 PRO A N 1
ATOM 1777 C CA . PRO A 1 233 ? -32.146 -0.708 37.296 1.00 93.00 233 PRO A CA 1
ATOM 1778 C C . PRO A 1 233 ? -31.230 -0.088 36.229 1.00 93.00 233 PRO A C 1
ATOM 1780 O O . PRO A 1 233 ? -31.634 0.806 35.488 1.00 93.00 233 PRO A O 1
ATOM 1783 N N . ALA A 1 234 ? -30.024 -0.638 36.076 1.00 94.75 234 ALA A N 1
ATOM 1784 C CA . ALA A 1 234 ? -29.154 -0.354 34.936 1.00 94.75 234 ALA A CA 1
ATOM 1785 C C . ALA A 1 234 ? -29.662 -1.095 33.689 1.00 94.75 234 ALA A C 1
ATOM 1787 O O . ALA A 1 234 ? -29.702 -2.329 33.680 1.00 94.75 234 ALA A O 1
ATOM 1788 N N . VAL A 1 235 ? -30.016 -0.370 32.624 1.00 93.06 235 VAL A N 1
ATOM 1789 C CA . VAL A 1 235 ? -30.509 -0.971 31.372 1.00 93.06 235 VAL A CA 1
ATOM 1790 C C . VAL A 1 235 ? -29.466 -0.823 30.267 1.00 93.06 235 VAL A C 1
ATOM 1792 O O . VAL A 1 235 ? -29.340 0.227 29.644 1.00 93.06 235 VAL A O 1
ATOM 1795 N N . ILE A 1 236 ? -28.721 -1.900 30.002 1.00 92.31 236 ILE A N 1
ATOM 1796 C CA . ILE A 1 236 ? -27.649 -1.927 28.996 1.00 92.31 236 ILE A CA 1
ATOM 1797 C C . ILE A 1 236 ? -28.028 -2.841 27.835 1.00 92.31 236 ILE A C 1
ATOM 1799 O O . ILE A 1 236 ? -28.369 -4.009 28.017 1.00 92.31 236 ILE A O 1
ATOM 1803 N N . ALA A 1 237 ? -27.948 -2.305 26.617 1.00 85.12 237 ALA A N 1
ATOM 1804 C CA . ALA A 1 237 ? -28.339 -3.015 25.409 1.00 85.12 237 ALA A CA 1
ATOM 1805 C C . ALA A 1 237 ? -27.247 -3.990 24.926 1.00 85.12 237 ALA A C 1
ATOM 1807 O O . ALA A 1 237 ? -26.162 -3.585 24.490 1.00 85.12 237 ALA A O 1
ATOM 1808 N N . GLY A 1 238 ? -27.574 -5.284 24.913 1.00 82.88 238 GLY A N 1
ATOM 1809 C CA . GLY A 1 238 ? -26.768 -6.341 24.302 1.00 82.88 238 GLY A CA 1
ATOM 1810 C C . GLY A 1 238 ? -26.405 -7.478 25.257 1.00 82.88 238 GLY A C 1
ATOM 1811 O O . GLY A 1 238 ? -27.007 -7.657 26.308 1.00 82.88 238 GLY A O 1
ATOM 1812 N N . ASN A 1 239 ? -25.419 -8.281 24.850 1.00 82.38 239 ASN A N 1
ATOM 1813 C CA . ASN A 1 239 ? -25.155 -9.611 25.417 1.00 82.38 239 ASN A CA 1
ATOM 1814 C C . ASN A 1 239 ? -23.686 -9.777 25.878 1.00 82.38 239 ASN A C 1
ATOM 1816 O O . ASN A 1 239 ? -23.200 -10.910 25.962 1.00 82.38 239 ASN A O 1
ATOM 1820 N N . GLY A 1 240 ? -22.958 -8.666 26.047 1.00 87.56 240 GLY A N 1
ATOM 1821 C CA . GLY A 1 240 ? -21.537 -8.614 26.425 1.00 87.56 240 GLY A CA 1
ATOM 1822 C C . GLY A 1 240 ? -21.315 -8.415 27.928 1.00 87.56 240 GLY A C 1
ATOM 1823 O O . GLY A 1 240 ? -22.274 -8.314 28.689 1.00 87.56 240 GLY A O 1
ATOM 1824 N N . GLU A 1 241 ? -20.053 -8.315 28.352 1.00 90.88 241 GLU A N 1
ATOM 1825 C CA . GLU A 1 241 ? -19.667 -8.316 29.773 1.00 90.88 241 GLU A CA 1
ATOM 1826 C C . GLU A 1 241 ? -20.282 -7.154 30.569 1.00 90.88 241 GLU A C 1
ATOM 1828 O O . GLU A 1 241 ? -20.676 -7.336 31.715 1.00 90.88 241 GLU A O 1
ATOM 1833 N N . ILE A 1 242 ? -20.435 -5.967 29.970 1.00 91.38 242 ILE A N 1
ATOM 1834 C CA . ILE A 1 242 ? -21.024 -4.807 30.669 1.00 91.38 242 ILE A CA 1
ATOM 1835 C C . ILE A 1 242 ? -22.521 -5.035 30.964 1.00 91.38 242 ILE A C 1
ATOM 1837 O O . ILE A 1 242 ? -23.013 -4.644 32.020 1.00 91.38 242 ILE A O 1
ATOM 1841 N N . ALA A 1 243 ? -23.239 -5.739 30.079 1.00 91.88 243 ALA A N 1
ATOM 1842 C CA . ALA A 1 243 ? -24.631 -6.129 30.315 1.00 91.88 243 ALA A CA 1
ATOM 1843 C C . ALA A 1 243 ? -24.750 -7.237 31.380 1.00 91.88 243 ALA A C 1
ATOM 1845 O O . ALA A 1 243 ? -25.725 -7.274 32.124 1.00 91.88 243 ALA A O 1
ATOM 1846 N N . GLU A 1 244 ? -23.742 -8.105 31.497 1.00 93.12 244 GLU A N 1
ATOM 1847 C CA . GLU A 1 244 ? -23.643 -9.115 32.560 1.00 93.12 244 GLU A CA 1
ATOM 1848 C C . GLU A 1 244 ? -23.390 -8.464 33.933 1.00 93.12 244 GLU A C 1
ATOM 1850 O O . GLU A 1 244 ? -24.062 -8.801 34.907 1.00 93.12 244 GLU A O 1
ATOM 1855 N N . VAL A 1 245 ? -22.529 -7.439 33.993 1.00 94.50 245 VAL A N 1
ATOM 1856 C CA . VAL A 1 245 ? -22.341 -6.596 35.190 1.00 94.50 245 VAL A CA 1
ATOM 1857 C C . VAL A 1 245 ? -23.631 -5.853 35.565 1.00 94.50 245 VAL A C 1
ATOM 1859 O O . VAL A 1 245 ? -23.999 -5.836 36.739 1.00 94.50 245 VAL A O 1
ATOM 1862 N N . ALA A 1 246 ? -24.361 -5.293 34.592 1.00 95.56 246 ALA A N 1
ATOM 1863 C CA . ALA A 1 246 ? -25.664 -4.669 34.846 1.00 95.56 246 ALA A CA 1
ATOM 1864 C C . ALA A 1 246 ? -26.697 -5.671 35.386 1.00 95.56 246 ALA A C 1
ATOM 1866 O O . ALA A 1 246 ? -27.414 -5.362 36.335 1.00 95.56 246 ALA A O 1
ATOM 1867 N N . ALA A 1 247 ? -26.754 -6.885 34.828 1.00 94.88 247 ALA A N 1
ATOM 1868 C CA . ALA A 1 247 ? -27.650 -7.936 35.303 1.00 94.88 247 ALA A CA 1
ATOM 1869 C C . ALA A 1 247 ? -27.338 -8.345 36.754 1.00 94.88 247 ALA A C 1
ATOM 1871 O O . ALA A 1 247 ? -28.256 -8.430 37.570 1.00 94.88 247 ALA A O 1
ATOM 1872 N N . ALA A 1 248 ? -26.057 -8.516 37.099 1.00 95.75 248 ALA A N 1
ATOM 1873 C CA . ALA A 1 248 ? -25.626 -8.812 38.465 1.00 95.75 248 ALA A CA 1
ATOM 1874 C C . ALA A 1 248 ? -25.967 -7.673 39.448 1.00 95.75 248 ALA A C 1
ATOM 1876 O O . ALA A 1 248 ? -26.477 -7.933 40.540 1.00 95.75 248 ALA A O 1
ATOM 1877 N N . LEU A 1 249 ? -25.765 -6.410 39.050 1.00 96.19 249 LEU A N 1
ATOM 1878 C CA . LEU A 1 249 ? -26.155 -5.237 39.844 1.00 96.19 249 LEU A CA 1
ATOM 1879 C C . LEU A 1 249 ? -27.675 -5.192 40.080 1.00 96.19 249 LEU A C 1
ATOM 1881 O O . LEU A 1 249 ? -28.116 -5.023 41.215 1.00 96.19 249 LEU A O 1
ATOM 1885 N N . ASN A 1 250 ? -28.475 -5.411 39.033 1.00 96.00 250 ASN A N 1
ATOM 1886 C CA . ASN A 1 250 ? -29.940 -5.431 39.112 1.00 96.00 250 ASN A CA 1
ATOM 1887 C C . ASN A 1 250 ? -30.470 -6.591 39.974 1.00 96.00 250 ASN A C 1
ATOM 1889 O O . ASN A 1 250 ? -31.484 -6.446 40.664 1.00 96.00 250 ASN A O 1
ATOM 1893 N N . GLN A 1 251 ? -29.789 -7.741 39.959 1.00 96.06 251 GLN A N 1
ATOM 1894 C CA . GLN A 1 251 ? -30.096 -8.868 40.839 1.00 96.06 251 GLN A CA 1
ATOM 1895 C C . GLN A 1 251 ? -29.790 -8.522 42.304 1.00 96.06 251 GLN A C 1
ATOM 1897 O O . GLN A 1 251 ? -30.612 -8.802 43.177 1.00 96.06 251 GLN A O 1
ATOM 1902 N N . ALA A 1 252 ? -28.660 -7.860 42.577 1.00 95.56 252 ALA A N 1
ATOM 1903 C CA . ALA A 1 252 ? -28.289 -7.424 43.922 1.00 95.56 252 ALA A CA 1
ATOM 1904 C C . ALA A 1 252 ? -29.269 -6.381 44.495 1.00 95.56 252 ALA A C 1
ATOM 1906 O O . ALA A 1 252 ? -29.743 -6.545 45.621 1.00 95.56 252 ALA A O 1
ATOM 1907 N N . THR A 1 253 ? -29.643 -5.350 43.726 1.00 96.06 253 THR A N 1
ATOM 1908 C CA . THR A 1 253 ? -30.626 -4.341 44.174 1.00 96.06 253 THR A CA 1
ATOM 1909 C C . THR A 1 253 ? -32.017 -4.936 44.370 1.00 96.06 253 THR A C 1
ATOM 1911 O O . THR A 1 253 ? -32.688 -4.610 45.348 1.00 96.06 253 THR A O 1
ATOM 1914 N N . THR A 1 254 ? -32.426 -5.880 43.518 1.00 95.88 254 THR A N 1
ATOM 1915 C CA . THR A 1 254 ? -33.690 -6.616 43.685 1.00 95.88 254 THR A CA 1
ATOM 1916 C C . THR A 1 254 ? -33.675 -7.508 44.931 1.00 95.88 254 THR A C 1
ATOM 1918 O O . THR A 1 254 ? -34.669 -7.558 45.656 1.00 95.88 254 THR A O 1
ATOM 1921 N N . GLY A 1 255 ? -32.546 -8.155 45.237 1.00 94.12 255 GLY A N 1
ATOM 1922 C CA . GLY A 1 255 ? -32.351 -8.902 46.482 1.00 94.12 255 GLY A CA 1
ATOM 1923 C C . GLY A 1 255 ? -32.482 -8.018 47.726 1.00 94.12 255 GLY A C 1
ATOM 1924 O O . GLY A 1 255 ? -33.234 -8.357 48.638 1.00 94.12 255 GLY A O 1
ATOM 1925 N N . MET A 1 256 ? -31.831 -6.848 47.734 1.00 93.56 256 MET A N 1
ATOM 1926 C CA . MET A 1 256 ? -31.950 -5.869 48.825 1.00 93.56 256 MET A CA 1
ATOM 1927 C C . MET A 1 256 ? -33.385 -5.349 48.989 1.00 93.56 256 MET A C 1
ATOM 1929 O O . MET A 1 256 ? -33.897 -5.351 50.107 1.00 93.56 256 MET A O 1
ATOM 1933 N N . ARG A 1 257 ? -34.063 -4.992 47.888 1.00 92.81 257 ARG A N 1
ATOM 1934 C CA . ARG A 1 257 ? -35.476 -4.563 47.884 1.00 92.81 257 ARG A CA 1
ATOM 1935 C C . ARG A 1 257 ? -36.376 -5.623 48.520 1.00 92.81 257 ARG A C 1
ATOM 1937 O O . ARG A 1 257 ? -37.206 -5.311 49.366 1.00 92.81 257 ARG A O 1
ATOM 1944 N N . THR A 1 258 ? -36.175 -6.886 48.143 1.00 93.44 258 THR A N 1
ATOM 1945 C CA . THR A 1 258 ? -36.967 -8.024 48.638 1.00 93.44 258 THR A CA 1
ATOM 1946 C C . THR A 1 258 ? -36.716 -8.277 50.125 1.00 93.44 258 THR A C 1
ATOM 1948 O O . THR A 1 258 ? -37.658 -8.513 50.873 1.00 93.44 258 THR A O 1
ATOM 1951 N N . ALA A 1 259 ? -35.460 -8.192 50.571 1.00 90.75 259 ALA A N 1
ATOM 1952 C CA . ALA A 1 259 ? -35.080 -8.423 51.964 1.00 90.75 259 ALA A CA 1
ATOM 1953 C C . ALA A 1 259 ? -35.517 -7.297 52.920 1.00 90.75 259 ALA A C 1
ATOM 1955 O O . ALA A 1 259 ? -35.723 -7.555 54.104 1.00 90.75 259 ALA A O 1
ATOM 1956 N N . LEU A 1 260 ? -35.637 -6.061 52.423 1.00 89.50 260 LEU A N 1
ATOM 1957 C CA . LEU A 1 260 ? -36.040 -4.886 53.206 1.00 89.50 260 LEU A CA 1
ATOM 1958 C C . LEU A 1 260 ? -37.528 -4.531 53.046 1.00 89.50 260 LEU A C 1
ATOM 1960 O O . LEU A 1 260 ? -38.032 -3.700 53.794 1.00 89.50 260 LEU A O 1
ATOM 1964 N N . GLY A 1 261 ? -38.232 -5.138 52.085 1.00 90.25 261 GLY A N 1
ATOM 1965 C CA . GLY A 1 261 ? -39.649 -4.875 51.821 1.00 90.25 261 GLY A CA 1
ATOM 1966 C C . GLY A 1 261 ? -39.948 -3.467 51.289 1.00 90.25 261 GLY A C 1
ATOM 1967 O O . GLY A 1 261 ? -41.095 -3.034 51.359 1.00 90.25 261 GLY A O 1
ATOM 1968 N N . SER A 1 262 ? -38.941 -2.748 50.780 1.00 89.88 262 SER A N 1
ATOM 1969 C CA . SER A 1 262 ? -39.061 -1.354 50.338 1.00 89.88 262 SER A CA 1
ATOM 1970 C C . SER A 1 262 ? -38.219 -1.062 49.093 1.00 89.88 262 SER A C 1
ATOM 1972 O O . SER A 1 262 ? -37.093 -1.542 48.956 1.00 89.88 262 SER A O 1
ATOM 1974 N N . ASP A 1 263 ? -38.757 -0.215 48.214 1.00 89.25 263 ASP A N 1
ATOM 1975 C CA . ASP A 1 263 ? -38.067 0.351 47.047 1.00 89.25 263 ASP A CA 1
ATOM 1976 C C . ASP A 1 263 ? -37.091 1.484 47.392 1.00 89.25 263 ASP A C 1
ATOM 1978 O O . ASP A 1 263 ? -36.200 1.796 46.595 1.00 89.25 263 ASP A O 1
ATOM 1982 N N . ARG A 1 264 ? -37.249 2.093 48.575 1.00 91.56 264 ARG A N 1
ATOM 1983 C CA . ARG A 1 264 ? -36.402 3.181 49.076 1.00 91.56 264 ARG A CA 1
ATOM 1984 C C . ARG A 1 264 ? -35.946 2.903 50.506 1.00 91.56 264 ARG A C 1
ATOM 1986 O O . ARG A 1 264 ? -36.755 2.530 51.355 1.00 91.56 264 ARG A O 1
ATOM 1993 N N . VAL A 1 265 ? -34.661 3.103 50.774 1.00 91.69 265 VAL A N 1
ATOM 1994 C CA . VAL A 1 265 ? -34.020 2.799 52.060 1.00 91.69 265 VAL A CA 1
ATOM 1995 C C . VAL A 1 265 ? -33.234 4.011 52.539 1.00 91.69 265 VAL A C 1
ATOM 1997 O O . VAL A 1 265 ? -32.398 4.516 51.799 1.00 91.69 265 VAL A O 1
ATOM 2000 N N . ASP A 1 266 ? -33.441 4.455 53.777 1.00 92.25 266 ASP A N 1
ATOM 2001 C CA . ASP A 1 266 ? -32.468 5.338 54.423 1.00 92.25 266 ASP A CA 1
ATOM 2002 C C . ASP A 1 266 ? -31.388 4.476 55.084 1.00 92.25 266 ASP A C 1
ATOM 2004 O O . ASP A 1 266 ? -31.638 3.768 56.063 1.00 92.25 266 ASP A O 1
ATOM 2008 N N . TRP A 1 267 ? -30.183 4.496 54.514 1.00 89.00 267 TRP A N 1
ATOM 2009 C CA . TRP A 1 267 ? -29.055 3.719 55.023 1.00 89.00 267 TRP A CA 1
ATOM 2010 C C . TRP A 1 267 ? -28.603 4.161 56.419 1.00 89.00 267 TRP A C 1
ATOM 2012 O O . TRP A 1 267 ? -28.044 3.343 57.150 1.00 89.00 267 TRP A O 1
ATOM 2022 N N . THR A 1 268 ? -28.844 5.419 56.804 1.00 90.94 268 THR A N 1
ATOM 2023 C CA . THR A 1 268 ? -28.490 5.913 58.138 1.00 90.94 268 THR A CA 1
ATOM 2024 C C . THR A 1 268 ? -29.492 5.404 59.165 1.00 90.94 268 THR A C 1
ATOM 2026 O O . THR A 1 268 ? -29.091 4.725 60.111 1.00 90.94 268 THR A O 1
ATOM 2029 N N . THR A 1 269 ? -30.793 5.578 58.909 1.00 89.88 269 THR A N 1
ATOM 2030 C CA . THR A 1 269 ? -31.861 5.086 59.790 1.00 89.88 269 THR A CA 1
ATOM 2031 C C . THR A 1 269 ? -31.813 3.565 59.938 1.00 89.88 269 THR A C 1
ATOM 2033 O O . THR A 1 269 ? -31.860 3.061 61.055 1.00 89.88 269 THR A O 1
ATOM 2036 N N . LEU A 1 270 ? -31.605 2.813 58.849 1.00 88.81 270 LEU A N 1
ATOM 2037 C CA . LEU A 1 270 ? -31.474 1.351 58.907 1.00 88.81 270 LEU A CA 1
ATOM 2038 C C . LEU A 1 270 ? -30.253 0.899 59.737 1.00 88.81 270 LEU A C 1
ATOM 2040 O O . LEU A 1 270 ? -30.285 -0.155 60.379 1.00 88.81 270 LEU A O 1
ATOM 2044 N N . GLY A 1 271 ? -29.169 1.680 59.729 1.00 86.94 271 GLY A N 1
ATOM 2045 C CA . GLY A 1 271 ? -28.005 1.459 60.587 1.00 86.94 271 GLY A CA 1
ATOM 2046 C C . GLY A 1 271 ? -28.311 1.721 62.064 1.00 86.94 271 GLY A C 1
ATOM 2047 O O . GLY A 1 271 ? -27.964 0.906 62.922 1.00 86.94 271 GLY A O 1
ATOM 2048 N N . GLU A 1 272 ? -29.005 2.821 62.358 1.00 89.06 272 GLU A N 1
ATOM 2049 C CA . GLU A 1 272 ? -29.415 3.212 63.711 1.00 89.06 272 GLU A CA 1
ATOM 2050 C C . GLU A 1 272 ? -30.432 2.242 64.324 1.00 89.06 272 GLU A C 1
ATOM 2052 O O . GLU A 1 272 ? -30.244 1.813 65.463 1.00 89.06 272 GLU A O 1
ATOM 2057 N N . GLU A 1 273 ? -31.448 1.818 63.567 1.00 87.38 273 GLU A N 1
ATOM 2058 C CA . GLU A 1 273 ? -32.432 0.809 63.981 1.00 87.38 273 GLU A CA 1
ATOM 2059 C C . GLU A 1 273 ? -31.758 -0.524 64.322 1.00 87.38 273 GLU A C 1
ATOM 2061 O O . GLU A 1 273 ? -32.029 -1.121 65.367 1.00 87.38 273 GLU A O 1
ATOM 2066 N N . ARG A 1 274 ? -30.817 -0.985 63.484 1.00 86.94 274 ARG A N 1
ATOM 2067 C CA . ARG A 1 274 ? -30.037 -2.202 63.766 1.00 86.94 274 ARG A CA 1
ATOM 2068 C C . ARG A 1 274 ? -29.169 -2.052 65.013 1.00 86.94 274 ARG A C 1
ATOM 2070 O O . ARG A 1 274 ? -29.057 -3.004 65.788 1.00 86.94 274 ARG A O 1
ATOM 2077 N N . ALA A 1 275 ? -28.576 -0.878 65.227 1.00 87.62 275 ALA A N 1
ATOM 2078 C CA . ALA A 1 275 ? -27.813 -0.587 66.435 1.00 87.62 275 ALA A CA 1
ATOM 2079 C C . ALA A 1 275 ? -28.711 -0.541 67.686 1.00 87.62 275 ALA A C 1
ATOM 2081 O O . ALA A 1 275 ? -28.302 -1.027 68.738 1.00 87.62 275 ALA A O 1
ATOM 2082 N N . GLU A 1 276 ? -29.938 -0.026 67.582 1.00 88.25 276 GLU A N 1
ATOM 2083 C CA . GLU A 1 276 ? -30.901 0.007 68.687 1.00 88.25 276 GLU A CA 1
ATOM 2084 C C . GLU A 1 276 ? -31.417 -1.390 69.042 1.00 88.25 276 GLU A C 1
ATOM 2086 O O . GLU A 1 276 ? -31.383 -1.774 70.208 1.00 88.25 276 GLU A O 1
ATOM 2091 N N . VAL A 1 277 ? -31.780 -2.213 68.054 1.00 89.31 277 VAL A N 1
ATOM 2092 C CA . VAL A 1 277 ? -32.147 -3.621 68.289 1.00 89.31 277 VAL A CA 1
ATOM 2093 C C . VAL A 1 277 ? -30.997 -4.386 68.960 1.00 89.31 277 VAL A C 1
ATOM 2095 O O . VAL A 1 277 ? -31.233 -5.192 69.866 1.00 89.31 277 VAL A O 1
ATOM 2098 N N . ALA A 1 278 ? -29.744 -4.108 68.583 1.00 87.81 278 ALA A N 1
ATOM 2099 C CA . ALA A 1 278 ? -28.572 -4.672 69.250 1.00 87.81 278 ALA A CA 1
ATOM 2100 C C . ALA A 1 278 ? -28.415 -4.171 70.701 1.00 87.81 278 ALA A C 1
ATOM 2102 O O . ALA A 1 278 ? -28.149 -4.987 71.588 1.00 87.81 278 ALA A O 1
ATOM 2103 N N . ARG A 1 279 ? -28.633 -2.874 70.972 1.00 90.38 279 ARG A N 1
ATOM 2104 C CA . ARG A 1 279 ? -28.622 -2.300 72.333 1.00 90.38 279 ARG A CA 1
ATOM 2105 C C . ARG A 1 279 ? -29.720 -2.892 73.214 1.00 90.38 279 ARG A C 1
ATOM 2107 O O . ARG A 1 279 ? -29.419 -3.365 74.306 1.00 90.38 279 ARG A O 1
ATOM 2114 N N . ILE A 1 280 ? -30.964 -2.954 72.737 1.00 88.94 280 ILE A N 1
ATOM 2115 C CA . ILE A 1 280 ? -32.092 -3.562 73.462 1.00 88.94 280 ILE A CA 1
ATOM 2116 C C . ILE A 1 280 ? -31.785 -5.028 73.787 1.00 88.94 280 ILE A C 1
ATOM 2118 O O . ILE A 1 280 ? -31.959 -5.458 74.928 1.00 88.94 280 ILE A O 1
ATOM 2122 N N . ARG A 1 281 ? -31.247 -5.790 72.824 1.00 88.31 281 ARG A N 1
ATOM 2123 C CA . ARG A 1 281 ? -30.803 -7.169 73.065 1.00 88.31 281 ARG A CA 1
ATOM 2124 C C . ARG A 1 281 ? -29.741 -7.236 74.169 1.00 88.31 281 ARG A C 1
ATOM 2126 O O . ARG A 1 281 ? -29.869 -8.061 75.067 1.00 88.31 281 ARG A O 1
ATOM 2133 N N . GLN A 1 282 ? -28.730 -6.367 74.146 1.00 90.31 282 GLN A N 1
ATOM 2134 C CA . GLN A 1 282 ? -27.702 -6.309 75.194 1.00 90.31 282 GLN A CA 1
ATOM 2135 C C . GLN A 1 282 ? -28.274 -5.942 76.571 1.00 90.31 282 GLN A C 1
ATOM 2137 O O . GLN A 1 282 ? -27.853 -6.531 77.567 1.00 90.31 282 GLN A O 1
ATOM 2142 N N . LEU A 1 283 ? -29.241 -5.023 76.644 1.00 91.25 283 LEU A N 1
ATOM 2143 C CA . LEU A 1 283 ? -29.917 -4.661 77.893 1.00 91.25 283 LEU A CA 1
ATOM 2144 C C . LEU A 1 283 ? -30.702 -5.844 78.477 1.00 91.25 283 LEU A C 1
ATOM 2146 O O . LEU A 1 283 ? -30.621 -6.085 79.676 1.00 91.25 283 LEU A O 1
ATOM 2150 N N . ILE A 1 284 ? -31.411 -6.614 77.644 1.00 92.25 284 ILE A N 1
ATOM 2151 C CA . ILE A 1 284 ? -32.181 -7.791 78.082 1.00 92.25 284 ILE A CA 1
ATOM 2152 C C . ILE A 1 284 ? -31.256 -8.935 78.540 1.00 92.25 284 ILE A C 1
ATOM 2154 O O . ILE A 1 284 ? -31.510 -9.549 79.580 1.00 92.25 284 ILE A O 1
ATOM 2158 N N . GLU A 1 285 ? -30.171 -9.203 77.804 1.00 92.38 285 GLU A N 1
ATOM 2159 C CA . GLU A 1 285 ? -29.179 -10.237 78.150 1.00 92.38 285 GLU A CA 1
ATOM 2160 C C . GLU A 1 285 ? -28.430 -9.921 79.459 1.00 92.38 285 GLU A C 1
ATOM 2162 O O . GLU A 1 285 ? -28.126 -10.831 80.227 1.00 92.38 285 GLU A O 1
ATOM 2167 N N . ASN A 1 286 ? -28.162 -8.643 79.751 1.00 91.81 286 ASN A N 1
ATOM 2168 C CA . ASN A 1 286 ? -27.473 -8.221 80.979 1.00 91.81 286 ASN A CA 1
ATOM 2169 C C . ASN A 1 286 ? -28.426 -7.790 82.111 1.00 91.81 286 ASN A C 1
ATOM 2171 O O . ASN A 1 286 ? -27.965 -7.386 83.180 1.00 91.81 286 ASN A O 1
ATOM 2175 N N . ALA A 1 287 ? -29.746 -7.867 81.912 1.00 92.81 287 ALA A N 1
ATOM 2176 C CA . ALA A 1 287 ? -30.713 -7.507 82.940 1.00 92.81 287 ALA A CA 1
ATOM 2177 C C . ALA A 1 287 ? -30.606 -8.467 84.145 1.00 92.81 287 ALA A C 1
ATOM 2179 O O . ALA A 1 287 ? -30.704 -9.682 83.961 1.00 92.81 287 ALA A O 1
ATOM 2180 N N . PRO A 1 288 ? -30.482 -7.963 85.389 1.00 88.38 288 PRO A N 1
ATOM 2181 C CA . PRO A 1 288 ? -30.396 -8.806 86.586 1.00 88.38 288 PRO A CA 1
ATOM 2182 C C . PRO A 1 288 ? -31.743 -9.435 86.981 1.00 88.38 288 PRO A C 1
ATOM 2184 O O . PRO A 1 288 ? -31.799 -10.240 87.907 1.00 88.38 288 PRO A O 1
ATOM 2187 N N . ILE A 1 289 ? -32.829 -9.050 86.304 1.00 91.31 289 ILE A N 1
ATOM 2188 C CA . ILE A 1 289 ? -34.168 -9.615 86.470 1.00 91.31 289 ILE A CA 1
ATOM 2189 C C . ILE A 1 289 ? -34.402 -10.761 85.483 1.00 91.31 289 ILE A C 1
ATOM 2191 O O . ILE A 1 289 ? -33.882 -10.767 84.366 1.00 91.31 289 ILE A O 1
ATOM 2195 N N . ASN A 1 290 ? -35.236 -11.714 85.888 1.00 91.31 290 ASN A N 1
ATOM 2196 C CA . ASN A 1 290 ? -35.588 -12.869 85.073 1.00 91.31 290 ASN A CA 1
ATOM 2197 C C . ASN A 1 290 ? -36.553 -12.449 83.961 1.00 91.31 290 ASN A C 1
ATOM 2199 O O . ASN A 1 290 ? -37.719 -12.165 84.231 1.00 91.31 290 ASN A O 1
ATOM 2203 N N . ILE A 1 291 ? -36.072 -12.422 82.717 1.00 92.25 291 ILE A N 1
ATOM 2204 C CA . ILE A 1 291 ? -36.875 -12.076 81.541 1.00 92.25 291 ILE A CA 1
ATOM 2205 C C . ILE A 1 291 ? -37.110 -13.335 80.713 1.00 92.25 291 ILE A C 1
ATOM 2207 O O . ILE A 1 291 ? -36.170 -14.020 80.304 1.00 92.25 291 ILE A O 1
ATOM 2211 N N . MET A 1 292 ? -38.384 -13.607 80.443 1.00 91.62 292 MET A N 1
ATOM 2212 C CA . MET A 1 292 ? -38.846 -14.667 79.556 1.00 91.62 292 MET A CA 1
ATOM 2213 C C . MET A 1 292 ? -39.926 -14.130 78.621 1.00 91.62 292 MET A C 1
ATOM 2215 O O . MET A 1 292 ? -40.705 -13.261 79.007 1.00 91.62 292 MET A O 1
ATOM 2219 N N . TYR A 1 293 ? -39.991 -14.672 77.409 1.00 91.06 293 TYR A N 1
ATOM 2220 C CA . TYR A 1 293 ? -41.048 -14.381 76.443 1.00 91.06 293 TYR A CA 1
ATOM 2221 C C . TYR A 1 293 ? -41.525 -15.682 75.795 1.00 91.06 293 TYR A C 1
ATOM 2223 O O . TYR A 1 293 ? -40.715 -16.467 75.293 1.00 91.06 293 TYR A O 1
ATOM 2231 N N . ALA A 1 294 ? -42.840 -15.885 75.801 1.00 90.75 294 ALA A N 1
ATOM 2232 C CA . ALA A 1 294 ? -43.532 -16.958 75.105 1.00 90.75 294 ALA A CA 1
ATOM 2233 C C . ALA A 1 294 ? -44.470 -16.365 74.046 1.00 90.75 294 ALA A C 1
ATOM 2235 O O . ALA A 1 294 ? -44.959 -15.247 74.208 1.00 90.75 294 ALA A O 1
ATOM 2236 N N . ASP A 1 295 ? -44.703 -17.103 72.965 1.00 91.75 295 ASP A N 1
ATOM 2237 C CA . ASP A 1 295 ? -45.621 -16.679 71.907 1.00 91.75 295 ASP A CA 1
ATOM 2238 C C . ASP A 1 295 ? -47.104 -16.906 72.269 1.00 91.75 295 ASP A C 1
ATOM 2240 O O . ASP A 1 295 ? -47.457 -17.251 73.399 1.00 91.75 295 ASP A O 1
ATOM 2244 N N . ARG A 1 296 ? -47.995 -16.692 71.292 1.00 87.44 296 ARG A N 1
ATOM 2245 C CA . ARG A 1 296 ? -49.450 -16.847 71.462 1.00 87.44 296 ARG A CA 1
ATOM 2246 C C . ARG A 1 296 ? -49.891 -18.292 71.711 1.00 87.44 296 ARG A C 1
ATOM 2248 O O . ARG A 1 296 ? -50.941 -18.486 72.315 1.00 87.44 296 ARG A O 1
ATOM 2255 N N . ASP A 1 297 ? -49.084 -19.275 71.317 1.00 88.75 297 ASP A N 1
ATOM 2256 C CA . ASP A 1 297 ? -49.322 -20.700 71.578 1.00 88.75 297 ASP A CA 1
ATOM 2257 C C . ASP A 1 297 ? -48.767 -21.131 72.952 1.00 88.75 297 ASP A C 1
ATOM 2259 O O . ASP A 1 297 ? -48.795 -22.311 73.320 1.00 88.75 297 ASP A O 1
ATOM 2263 N N . LEU A 1 298 ? -48.288 -20.150 73.731 1.00 88.44 298 LEU A N 1
ATOM 2264 C CA . LEU A 1 298 ? -47.605 -20.284 75.012 1.00 88.44 298 LEU A CA 1
ATOM 2265 C C . LEU A 1 298 ? -46.293 -21.072 74.922 1.00 88.44 298 LEU A C 1
ATOM 2267 O O . LEU A 1 298 ? -45.851 -21.633 75.922 1.00 88.44 298 LEU A O 1
ATOM 2271 N N . VAL A 1 299 ? -45.638 -21.111 73.760 1.00 92.88 299 VAL A N 1
ATOM 2272 C CA . VAL A 1 299 ? -44.317 -21.733 73.608 1.00 92.88 299 VAL A CA 1
ATOM 2273 C C . VAL A 1 299 ? -43.241 -20.736 74.027 1.00 92.88 299 VAL A C 1
ATOM 2275 O O . VAL A 1 299 ? -43.151 -19.644 73.466 1.00 92.88 299 VAL A O 1
ATOM 2278 N N . LEU A 1 300 ? -42.399 -21.099 74.999 1.00 91.31 300 LEU A N 1
ATOM 2279 C CA . LEU A 1 300 ? -41.301 -20.261 75.482 1.00 91.31 300 LEU A CA 1
ATOM 2280 C C . LEU A 1 300 ? -40.277 -20.039 74.358 1.00 91.31 300 LEU A C 1
ATOM 2282 O O . LEU A 1 300 ? -39.580 -20.966 73.954 1.00 91.31 300 LEU A O 1
ATOM 2286 N N . ARG A 1 301 ? -40.164 -18.810 73.848 1.00 93.62 301 ARG A N 1
ATOM 2287 C CA . ARG A 1 301 ? -39.259 -18.449 72.741 1.00 93.62 301 ARG A CA 1
ATOM 2288 C C . ARG A 1 301 ? -37.944 -17.844 73.203 1.00 93.62 301 ARG A C 1
ATOM 2290 O O . ARG A 1 301 ? -36.949 -17.946 72.490 1.00 93.62 301 ARG A O 1
ATOM 2297 N N . TYR A 1 302 ? -37.923 -17.220 74.375 1.00 93.44 302 TYR A N 1
ATOM 2298 C CA . TYR A 1 302 ? -36.731 -16.565 74.899 1.00 93.44 302 TYR A CA 1
ATOM 2299 C C . TYR A 1 302 ? -36.668 -16.622 76.426 1.00 93.44 302 TYR A C 1
ATOM 2301 O O . TYR A 1 302 ? -37.689 -16.510 77.101 1.00 93.44 302 TYR A O 1
ATOM 2309 N N . MET A 1 303 ? -35.450 -16.757 76.953 1.00 93.50 303 MET A N 1
ATOM 2310 C CA . MET A 1 303 ? -35.129 -16.712 78.378 1.00 93.50 303 MET A CA 1
ATOM 2311 C C . MET A 1 303 ? -33.713 -16.144 78.552 1.00 93.50 303 MET A C 1
ATOM 2313 O O . MET A 1 303 ? -32.757 -16.716 78.009 1.00 93.50 303 MET A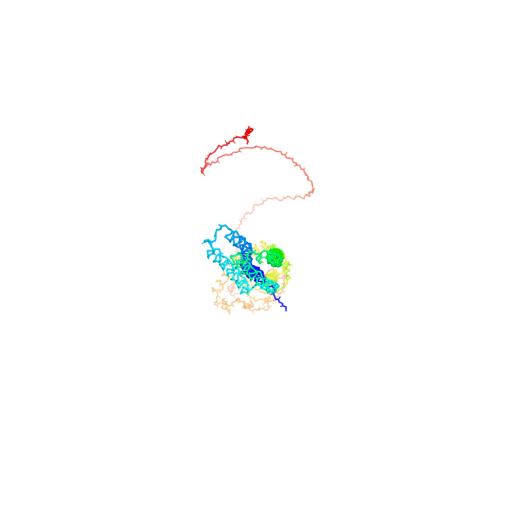 O 1
ATOM 2317 N N . ASN A 1 304 ? -33.588 -15.045 79.303 1.00 94.44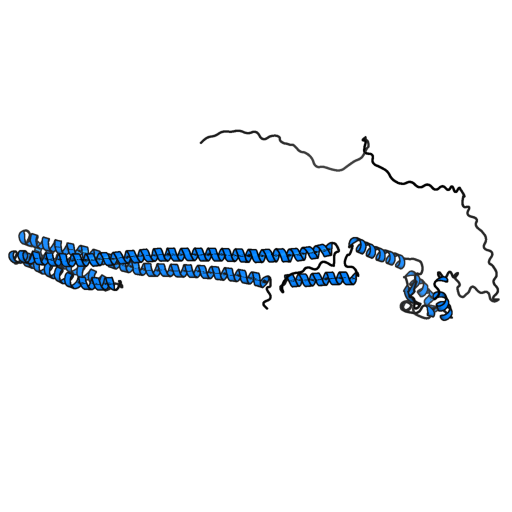 304 ASN A N 1
ATOM 2318 C CA . ASN A 1 304 ? -32.317 -14.348 79.517 1.00 94.44 304 ASN A CA 1
ATOM 2319 C C . ASN A 1 304 ? -31.382 -15.091 80.507 1.00 94.44 304 ASN A C 1
ATOM 2321 O O . ASN A 1 304 ? -31.817 -16.018 81.202 1.00 94.44 304 ASN A O 1
ATOM 2325 N N . PRO A 1 305 ? -30.091 -14.715 80.598 1.00 95.31 305 PRO A N 1
ATOM 2326 C CA . PRO A 1 305 ? -29.115 -15.368 81.472 1.00 95.31 305 PRO A CA 1
ATOM 2327 C C . PRO A 1 305 ? -29.486 -15.357 82.961 1.00 95.31 305 PRO A C 1
ATOM 2329 O O . PRO A 1 305 ? -29.251 -16.354 83.647 1.00 95.31 305 PRO A O 1
ATOM 2332 N N . ALA A 1 306 ? -30.103 -14.280 83.463 1.00 93.69 306 ALA A N 1
ATOM 2333 C CA . ALA A 1 306 ? -30.588 -14.213 84.844 1.00 93.69 306 ALA A CA 1
ATOM 2334 C C . ALA A 1 306 ? -31.663 -15.279 85.114 1.00 93.69 306 ALA A C 1
ATOM 2336 O O . ALA A 1 306 ? -31.511 -16.082 86.038 1.00 93.69 306 ALA A O 1
ATOM 2337 N N . ALA A 1 307 ? -32.668 -15.376 84.235 1.00 91.94 307 ALA A N 1
ATOM 2338 C CA . ALA A 1 307 ? -33.697 -16.406 84.318 1.00 91.94 307 ALA A CA 1
ATOM 2339 C C . ALA A 1 307 ? -33.095 -17.817 84.242 1.00 91.94 307 ALA A C 1
ATOM 2341 O O . ALA A 1 307 ? -33.380 -18.636 85.114 1.00 91.94 307 ALA A O 1
ATOM 2342 N N . ARG A 1 308 ? -32.190 -18.086 83.286 1.00 92.62 308 ARG A N 1
ATOM 2343 C CA . ARG A 1 308 ? -31.473 -19.376 83.192 1.00 92.62 308 ARG A CA 1
ATOM 2344 C C . ARG A 1 308 ? -30.758 -19.731 84.494 1.00 92.62 308 ARG A C 1
ATOM 2346 O O . ARG A 1 308 ? -30.881 -20.856 84.967 1.00 92.62 308 ARG A O 1
ATOM 2353 N N . LYS A 1 309 ? -30.063 -18.772 85.113 1.00 92.62 309 LYS A N 1
ATOM 2354 C CA . LYS A 1 309 ? -29.378 -18.972 86.398 1.00 92.62 309 LYS A CA 1
ATOM 2355 C C . LYS A 1 309 ? -30.359 -19.276 87.536 1.00 92.62 309 LYS A C 1
ATOM 2357 O O . LYS A 1 309 ? -30.090 -20.173 88.333 1.00 92.62 309 LYS A O 1
ATOM 2362 N N . THR A 1 310 ? -31.489 -18.567 87.622 1.00 90.75 310 THR A N 1
ATOM 2363 C CA . THR A 1 310 ? -32.516 -18.841 88.643 1.00 90.75 310 THR A CA 1
ATOM 2364 C C . THR A 1 310 ? -33.164 -20.208 88.449 1.00 90.75 310 THR A C 1
ATOM 2366 O O . THR A 1 310 ? -33.248 -20.973 89.406 1.00 90.75 310 THR A O 1
ATOM 2369 N N . PHE A 1 311 ? -33.587 -20.548 87.230 1.00 90.06 311 PHE A N 1
ATOM 2370 C CA . PHE A 1 311 ? -34.182 -21.855 86.955 1.00 90.06 311 PHE A CA 1
ATOM 2371 C C . PHE A 1 311 ? -33.167 -22.994 87.136 1.00 90.06 311 PHE A C 1
ATOM 2373 O O . PHE A 1 311 ? -33.540 -24.043 87.650 1.00 90.06 311 PHE A O 1
ATOM 2380 N N . GLY A 1 312 ? -31.879 -22.774 86.843 1.00 90.19 312 GLY A N 1
ATOM 2381 C CA . GLY A 1 312 ? -30.807 -23.742 87.111 1.00 90.19 312 GLY A CA 1
ATOM 2382 C C . GLY A 1 312 ? -30.657 -24.067 88.599 1.00 90.19 312 GLY A C 1
ATOM 2383 O O . GLY A 1 312 ? -30.543 -25.231 88.971 1.00 90.19 312 GLY A O 1
ATOM 2384 N N . ALA A 1 313 ? -30.762 -23.059 89.471 1.00 90.06 313 ALA A N 1
ATOM 2385 C CA . ALA A 1 313 ? -30.795 -23.268 90.922 1.00 90.06 313 ALA A CA 1
ATOM 2386 C C . ALA A 1 313 ? -32.061 -24.009 91.407 1.00 90.06 313 ALA A C 1
ATOM 2388 O O . ALA A 1 313 ? -32.052 -24.595 92.487 1.00 90.06 313 ALA A O 1
ATOM 2389 N N . LEU A 1 314 ? -33.136 -24.003 90.612 1.00 88.06 314 LEU A N 1
ATOM 2390 C CA . LEU A 1 314 ? -34.412 -24.666 90.895 1.00 88.06 314 LEU A CA 1
ATOM 2391 C C . LEU A 1 314 ? -34.611 -25.967 90.097 1.00 88.06 314 LEU A C 1
ATOM 2393 O O . LEU A 1 314 ? -35.697 -26.539 90.153 1.00 88.06 314 LEU A O 1
ATOM 2397 N N . GLN A 1 315 ? -33.589 -26.458 89.384 1.00 87.88 315 GLN A N 1
ATOM 2398 C CA . GLN A 1 315 ? -33.697 -27.561 88.418 1.00 87.88 315 GLN A CA 1
ATOM 2399 C C . GLN A 1 315 ? -34.373 -28.823 88.982 1.00 87.88 315 GLN A C 1
ATOM 2401 O O . GLN A 1 315 ? -35.117 -29.486 88.263 1.00 87.88 315 GLN A O 1
ATOM 2406 N N . ALA A 1 316 ? -34.169 -29.132 90.267 1.00 86.38 316 ALA A N 1
ATOM 2407 C CA . ALA A 1 316 ? -34.786 -30.273 90.953 1.00 86.38 316 ALA A CA 1
ATOM 2408 C C . ALA A 1 316 ? -36.327 -30.199 91.063 1.00 86.38 316 ALA A C 1
ATOM 2410 O O . ALA A 1 316 ? -36.969 -31.203 91.362 1.00 86.38 316 ALA A O 1
ATOM 2411 N N . HIS A 1 317 ? -36.922 -29.026 90.831 1.00 83.19 317 HIS A N 1
ATOM 2412 C CA . HIS A 1 317 ? -38.367 -28.780 90.878 1.00 83.19 317 HIS A CA 1
ATOM 2413 C C . HIS A 1 317 ? -38.985 -28.527 89.493 1.00 83.19 317 HIS A C 1
ATOM 2415 O O . HIS A 1 317 ? -40.179 -28.244 89.403 1.00 83.19 317 HIS A O 1
ATOM 2421 N N . LEU A 1 318 ? -38.194 -28.606 88.417 1.00 84.31 318 LEU A N 1
ATOM 2422 C CA . LEU A 1 318 ? -38.653 -28.381 87.046 1.00 84.31 318 LEU A CA 1
ATOM 2423 C C . LEU A 1 318 ? -38.843 -29.722 86.324 1.00 84.31 318 LEU A C 1
ATOM 2425 O O . LEU A 1 318 ? -38.001 -30.606 86.467 1.00 84.31 318 LEU A O 1
ATOM 2429 N N . PRO A 1 319 ? -39.898 -29.887 85.505 1.00 83.00 319 PRO A N 1
ATOM 2430 C CA . PRO A 1 319 ? -40.156 -31.150 84.814 1.00 83.00 319 PRO A CA 1
ATOM 2431 C C . PRO A 1 319 ? -39.282 -31.345 83.560 1.00 83.00 319 PRO A C 1
ATOM 2433 O O . PRO A 1 319 ? -39.357 -32.396 82.930 1.00 83.00 319 PRO A O 1
ATOM 2436 N N . VAL A 1 320 ? -38.467 -30.350 83.182 1.00 87.75 320 VAL A N 1
ATOM 2437 C CA . VAL A 1 320 ? -37.519 -30.405 82.055 1.00 87.75 320 VAL A CA 1
ATOM 2438 C C . VAL A 1 320 ? -36.178 -29.748 82.427 1.00 87.75 320 VAL A C 1
ATOM 2440 O O . VAL A 1 320 ? -36.157 -28.858 83.286 1.00 87.75 320 VAL A O 1
ATOM 2443 N N . PRO A 1 321 ? -35.057 -30.132 81.784 1.00 90.25 321 PRO A N 1
ATOM 2444 C CA . PRO A 1 321 ? -33.784 -29.419 81.901 1.00 90.25 321 PRO A CA 1
ATOM 2445 C C . PRO A 1 321 ? -33.887 -27.955 81.448 1.00 90.25 321 PRO A C 1
ATOM 2447 O O . PRO A 1 321 ? -34.567 -27.656 80.463 1.00 90.25 321 PRO A O 1
ATOM 2450 N N . VAL A 1 322 ? -33.185 -27.039 82.119 1.00 89.31 322 VAL A N 1
ATOM 2451 C CA . VAL A 1 322 ? -33.236 -25.589 81.829 1.00 89.31 322 VAL A CA 1
ATOM 2452 C C . VAL A 1 322 ? -32.763 -25.252 80.418 1.00 89.31 322 VAL A C 1
ATOM 2454 O O . VAL A 1 322 ? -33.297 -24.356 79.759 1.00 89.31 322 VAL A O 1
ATOM 2457 N N . GLU A 1 323 ? -31.803 -26.016 79.914 1.00 88.81 323 GLU A N 1
ATOM 2458 C CA . GLU A 1 323 ? -31.273 -25.933 78.555 1.00 88.81 323 GLU A CA 1
ATOM 2459 C C . GLU A 1 323 ? -32.357 -26.229 77.508 1.00 88.81 323 GLU A C 1
ATOM 2461 O O . GLU A 1 323 ? -32.315 -25.674 76.412 1.00 88.81 323 GLU A O 1
ATOM 2466 N N . GLN A 1 324 ? -33.343 -27.058 77.870 1.00 90.75 324 GLN A N 1
ATOM 2467 C CA . GLN A 1 324 ? -34.437 -27.523 77.017 1.00 90.75 324 GLN A CA 1
ATOM 2468 C C . GLN A 1 324 ? -35.759 -26.773 77.252 1.00 90.75 324 GLN A C 1
ATOM 2470 O O . GLN A 1 324 ? -36.722 -27.038 76.541 1.00 90.75 324 GLN A O 1
ATOM 2475 N N . MET A 1 325 ? -35.836 -25.839 78.212 1.00 88.50 325 MET A N 1
ATOM 2476 C CA . MET A 1 325 ? -37.060 -25.063 78.481 1.00 88.50 325 MET A CA 1
ATOM 2477 C C . MET A 1 325 ? -37.494 -24.209 77.278 1.00 88.50 325 MET A C 1
ATOM 2479 O O . MET A 1 325 ? -38.688 -24.070 77.014 1.00 88.50 325 MET A O 1
ATOM 2483 N N . VAL A 1 326 ? -36.545 -23.615 76.547 1.00 92.06 326 VAL A N 1
ATOM 2484 C CA . VAL A 1 326 ? -36.856 -22.812 75.353 1.00 92.06 326 VAL A CA 1
ATOM 2485 C C . VAL A 1 326 ? -37.296 -23.745 74.224 1.00 92.06 326 VAL A C 1
ATOM 2487 O O . VAL A 1 326 ? -36.557 -24.642 73.833 1.00 92.06 326 VAL A O 1
ATOM 2490 N N . GLY A 1 327 ? -38.499 -23.516 73.698 1.00 90.75 327 GLY A N 1
ATOM 2491 C CA . GLY A 1 327 ? -39.193 -24.393 72.754 1.00 90.75 327 GLY A CA 1
ATOM 2492 C C . GLY A 1 327 ? -40.314 -25.231 73.380 1.00 90.75 327 GLY A C 1
ATOM 2493 O O . GLY A 1 327 ? -41.084 -25.830 72.636 1.00 90.75 327 GLY A O 1
ATOM 2494 N N . GLN A 1 328 ? -40.453 -25.246 74.711 1.00 91.88 328 GLN A N 1
ATOM 2495 C CA . GLN A 1 328 ? -41.525 -25.963 75.415 1.00 91.88 328 GLN A CA 1
ATOM 2496 C C . GLN A 1 328 ? -42.718 -25.051 75.732 1.00 91.88 328 GLN A C 1
ATOM 2498 O O . GLN A 1 328 ? -42.584 -23.827 75.789 1.00 91.88 328 GLN A O 1
ATOM 2503 N N . SER A 1 329 ? -43.897 -25.639 75.962 1.00 90.00 329 SER A N 1
ATOM 2504 C CA . SER A 1 329 ? -45.097 -24.883 76.345 1.00 90.00 329 SER A CA 1
ATOM 2505 C C . SER A 1 329 ? -45.096 -24.514 77.831 1.00 90.00 329 SER A C 1
ATOM 2507 O O . SER A 1 329 ? -44.878 -25.368 78.688 1.00 90.00 329 SER A O 1
ATOM 2509 N N . MET A 1 330 ? -45.421 -23.260 78.154 1.00 84.56 330 MET A N 1
ATOM 2510 C CA . MET A 1 330 ? -45.532 -22.739 79.525 1.00 84.56 330 MET A CA 1
ATOM 2511 C C . MET A 1 330 ? -46.539 -23.505 80.399 1.00 84.56 330 MET A C 1
ATOM 2513 O O . MET A 1 330 ? -46.491 -23.401 81.625 1.00 84.56 330 MET A O 1
ATOM 2517 N N . ASP A 1 331 ? -47.417 -24.306 79.794 1.00 86.00 331 ASP A N 1
ATOM 2518 C CA . ASP A 1 331 ? -48.274 -25.280 80.472 1.00 86.00 331 ASP A CA 1
ATOM 2519 C C . ASP A 1 331 ? -47.490 -26.191 81.436 1.00 86.00 331 ASP A C 1
ATOM 2521 O O . ASP A 1 331 ? -48.002 -26.530 82.499 1.00 86.00 331 ASP A O 1
ATOM 2525 N N . LEU A 1 332 ? -46.225 -26.518 81.126 1.00 79.69 332 LEU A N 1
ATOM 2526 C CA . LEU A 1 332 ? -45.378 -27.405 81.936 1.00 79.69 332 LEU A CA 1
ATOM 2527 C C . LEU A 1 332 ? -45.139 -26.906 83.375 1.00 79.69 332 LEU A C 1
ATOM 2529 O O . LEU A 1 332 ? -44.847 -27.706 84.259 1.00 79.69 332 LEU A O 1
ATOM 2533 N N . PHE A 1 333 ? -45.276 -25.600 83.631 1.00 79.38 333 PHE A N 1
ATOM 2534 C CA . PHE A 1 333 ? -45.121 -25.014 84.970 1.00 79.38 333 PHE A CA 1
ATOM 2535 C C . PHE A 1 333 ? -46.422 -25.010 85.793 1.00 79.38 333 PHE A C 1
ATOM 2537 O O . PHE A 1 333 ? -46.420 -24.552 86.936 1.00 79.38 333 PHE A O 1
ATOM 2544 N N . HIS A 1 334 ? -47.544 -25.475 85.233 1.00 81.38 334 HIS A N 1
ATOM 2545 C CA . HIS A 1 334 ? -48.874 -25.246 85.794 1.00 81.38 334 HIS A CA 1
ATOM 2546 C C . HIS A 1 334 ? -49.658 -26.546 85.994 1.00 81.38 334 HIS A C 1
ATOM 2548 O O . HIS A 1 334 ? -49.869 -27.322 85.070 1.00 81.38 334 HIS A O 1
ATOM 2554 N N . ARG A 1 335 ? -50.174 -26.746 87.214 1.00 78.31 335 ARG A N 1
ATOM 2555 C CA . ARG A 1 335 ? -51.004 -27.914 87.569 1.00 78.31 335 ARG A CA 1
ATOM 2556 C C . ARG A 1 335 ? -52.330 -27.979 86.797 1.00 78.31 335 ARG A C 1
ATOM 2558 O O . ARG A 1 335 ? -52.850 -29.067 86.585 1.00 78.31 335 ARG A O 1
ATOM 2565 N N . ASP A 1 336 ? -52.860 -26.824 86.402 1.00 82.06 336 ASP A N 1
ATOM 2566 C CA . ASP A 1 336 ? -54.019 -26.688 85.515 1.00 82.06 336 ASP A CA 1
ATOM 2567 C C . ASP A 1 336 ? -53.657 -25.740 84.354 1.00 82.06 336 ASP A C 1
ATOM 2569 O O . ASP A 1 336 ? -53.754 -24.512 84.492 1.00 82.06 336 ASP A O 1
ATOM 2573 N N . PRO A 1 337 ? -53.206 -26.292 83.213 1.00 83.62 337 PRO A N 1
ATOM 2574 C CA . PRO A 1 337 ? -52.933 -25.520 82.005 1.00 83.62 337 PRO A CA 1
ATOM 2575 C C . PRO A 1 337 ? -54.170 -24.837 81.409 1.00 83.62 337 PRO A C 1
ATOM 2577 O O . PRO A 1 337 ? -54.070 -23.730 80.877 1.00 83.62 337 PRO A O 1
ATOM 2580 N N . ALA A 1 338 ? -55.350 -25.460 81.510 1.00 82.94 338 ALA A N 1
ATOM 2581 C CA . ALA A 1 338 ? -56.580 -24.940 80.917 1.00 82.94 338 ALA A CA 1
ATOM 2582 C C . ALA A 1 338 ? -57.020 -23.637 81.601 1.00 82.94 338 ALA A C 1
ATOM 2584 O O . ALA A 1 338 ? -57.399 -22.680 80.922 1.00 82.94 338 ALA A O 1
ATOM 2585 N N . HIS A 1 339 ? -56.876 -23.553 82.927 1.00 83.12 339 HIS A N 1
ATOM 2586 C CA . HIS A 1 339 ? -57.101 -22.319 83.680 1.00 83.12 339 HIS A CA 1
ATOM 2587 C C . HIS A 1 339 ? -56.180 -21.175 83.225 1.00 83.12 339 HIS A C 1
ATOM 2589 O O . HIS A 1 339 ? -56.644 -20.048 83.038 1.00 83.12 339 HIS A O 1
ATOM 2595 N N . GLN A 1 340 ? -54.885 -21.441 83.017 1.00 82.56 340 GLN A N 1
ATOM 2596 C CA . GLN A 1 340 ? -53.940 -20.396 82.599 1.00 82.56 340 GLN A CA 1
ATOM 2597 C C . GLN A 1 340 ? -54.177 -19.960 81.154 1.00 82.56 340 GLN A C 1
ATOM 2599 O O . GLN A 1 340 ? -54.253 -18.760 80.890 1.00 82.56 340 GLN A O 1
ATOM 2604 N N . ARG A 1 341 ? -54.403 -20.911 80.238 1.00 84.06 341 ARG A N 1
ATOM 2605 C CA . ARG A 1 341 ? -54.828 -20.623 78.859 1.00 84.06 341 ARG A CA 1
ATOM 2606 C C . ARG A 1 341 ? -56.088 -19.754 78.839 1.00 84.06 341 ARG A C 1
ATOM 2608 O O . ARG A 1 341 ? -56.093 -18.722 78.178 1.00 84.06 341 ARG A O 1
ATOM 2615 N N . GLY A 1 342 ? -57.109 -20.088 79.632 1.00 84.62 342 GLY A N 1
ATOM 2616 C CA . GLY A 1 342 ? -58.346 -19.303 79.738 1.00 84.62 342 GLY A CA 1
ATOM 2617 C C . GLY A 1 342 ? -58.171 -17.890 80.318 1.00 84.62 342 GLY A C 1
ATOM 2618 O O . GLY A 1 342 ? -58.958 -16.997 80.004 1.00 84.62 342 GLY A O 1
ATOM 2619 N N . ARG A 1 343 ? -57.137 -17.653 81.137 1.00 84.19 343 ARG A N 1
ATOM 2620 C CA . ARG A 1 343 ? -56.793 -16.312 81.648 1.00 84.19 343 ARG A CA 1
ATOM 2621 C C . ARG A 1 343 ? -55.969 -15.487 80.667 1.00 84.19 343 ARG A C 1
ATOM 2623 O O . ARG A 1 343 ? -56.187 -14.285 80.589 1.00 84.19 343 ARG A O 1
ATOM 2630 N N . LEU A 1 344 ? -55.047 -16.118 79.941 1.00 85.19 344 LEU A N 1
ATOM 2631 C CA . LEU A 1 344 ? -54.178 -15.460 78.960 1.00 85.19 344 LEU A CA 1
ATOM 2632 C C . LEU A 1 344 ? -54.880 -15.210 77.613 1.00 85.19 344 LEU A C 1
ATOM 2634 O O . LEU A 1 344 ? -54.475 -14.314 76.878 1.00 85.19 344 LEU A O 1
ATOM 2638 N N . ALA A 1 345 ? -55.946 -15.956 77.309 1.00 83.69 345 ALA A N 1
ATOM 2639 C CA . ALA A 1 345 ? -56.748 -15.796 76.094 1.00 83.69 345 ALA A CA 1
ATOM 2640 C C . ALA A 1 345 ? -57.610 -14.518 76.055 1.00 83.69 345 ALA A C 1
ATOM 2642 O O . ALA A 1 345 ? -58.105 -14.165 74.987 1.00 83.69 345 ALA A O 1
ATOM 2643 N N . ASP A 1 346 ? -57.807 -13.831 77.186 1.00 84.00 346 ASP A N 1
ATOM 2644 C CA . ASP A 1 346 ? -58.582 -12.587 77.261 1.00 84.00 346 ASP A CA 1
ATOM 2645 C C . ASP A 1 346 ? -57.652 -11.374 77.463 1.00 84.00 346 ASP A C 1
ATOM 2647 O O . ASP A 1 346 ? -57.147 -11.174 78.574 1.00 84.00 346 ASP A O 1
ATOM 2651 N N . PRO A 1 347 ? -57.446 -10.527 76.434 1.00 82.75 347 PRO A N 1
ATOM 2652 C CA . PRO A 1 347 ? -56.597 -9.344 76.539 1.00 82.75 347 PRO A CA 1
ATOM 2653 C C . PRO A 1 347 ? -57.038 -8.352 77.622 1.00 82.75 347 PRO A C 1
ATOM 2655 O O . PRO A 1 347 ? -56.186 -7.666 78.182 1.00 82.75 347 PRO A O 1
ATOM 2658 N N . ALA A 1 348 ? -58.331 -8.291 77.966 1.00 84.12 348 ALA A N 1
ATOM 2659 C CA . ALA A 1 348 ? -58.835 -7.400 79.015 1.00 84.12 348 ALA A CA 1
ATOM 2660 C C . ALA A 1 348 ? -58.429 -7.849 80.433 1.00 84.12 348 ALA A C 1
ATOM 2662 O O . ALA A 1 348 ? -58.586 -7.090 81.390 1.00 84.12 348 ALA A O 1
ATOM 2663 N N . LYS A 1 349 ? -57.890 -9.068 80.582 1.00 80.06 349 LYS A N 1
ATOM 2664 C CA . LYS A 1 349 ? -57.337 -9.593 81.840 1.00 80.06 349 LYS A CA 1
ATOM 2665 C C . LYS A 1 349 ? -55.819 -9.387 81.966 1.00 80.06 349 LYS A C 1
ATOM 2667 O O . LYS A 1 349 ? -55.236 -9.844 82.947 1.00 80.06 349 LYS A O 1
ATOM 2672 N N . LEU A 1 350 ? -55.172 -8.726 81.003 1.00 83.38 350 LEU A N 1
ATOM 2673 C CA . LEU A 1 350 ? -53.735 -8.432 81.014 1.00 83.38 350 LEU A CA 1
ATOM 2674 C C . LEU A 1 350 ? -53.478 -6.952 81.383 1.00 83.38 350 LEU A C 1
ATOM 2676 O O . LEU A 1 350 ? -54.269 -6.094 80.998 1.00 83.38 350 LEU A O 1
ATOM 2680 N N . PRO A 1 351 ? -52.367 -6.614 82.071 1.00 83.25 351 PRO A N 1
ATOM 2681 C CA . PRO A 1 351 ? -51.336 -7.507 82.600 1.00 83.25 351 PRO A CA 1
ATOM 2682 C C . PRO A 1 351 ? -51.774 -8.235 83.881 1.00 83.25 351 PRO A C 1
ATOM 2684 O O . PRO A 1 351 ? -52.415 -7.668 84.765 1.00 83.25 351 PRO A O 1
ATOM 2687 N N . LEU A 1 352 ? -51.365 -9.498 84.018 1.00 74.94 352 LEU A N 1
ATOM 2688 C CA . LEU A 1 352 ? -51.638 -10.295 85.214 1.00 74.94 352 LEU A CA 1
ATOM 2689 C C . LEU A 1 352 ? -50.646 -9.980 86.340 1.00 74.94 352 LEU A C 1
ATOM 2691 O O . LEU A 1 352 ? -49.559 -10.549 86.407 1.00 74.94 352 LEU A O 1
ATOM 2695 N N . SER A 1 353 ? -51.054 -9.130 87.280 1.00 66.50 353 SER A N 1
ATOM 2696 C CA . SER A 1 353 ? -50.365 -8.982 88.565 1.00 66.50 353 SER A CA 1
ATOM 2697 C C . SER A 1 353 ? -50.803 -10.076 89.542 1.00 66.50 353 SER A C 1
ATOM 2699 O O . SER A 1 353 ? -51.872 -9.995 90.145 1.00 66.50 353 SER A O 1
ATOM 2701 N N . ALA A 1 354 ? -49.960 -11.090 89.730 1.00 59.66 354 ALA A N 1
ATOM 2702 C CA . ALA A 1 354 ? -50.055 -12.010 90.859 1.00 59.66 354 ALA A CA 1
ATOM 2703 C C . ALA A 1 354 ? -48.987 -11.635 91.903 1.00 59.66 354 ALA A C 1
ATOM 2705 O O . ALA A 1 354 ? -47.821 -11.489 91.527 1.00 59.66 354 ALA A O 1
ATOM 2706 N N . PRO A 1 355 ? -49.326 -11.483 93.199 1.00 48.34 355 PRO A N 1
ATOM 2707 C CA . PRO A 1 355 ? -48.298 -11.414 94.231 1.00 48.34 355 PRO A CA 1
ATOM 2708 C C . PRO A 1 355 ? -47.495 -12.729 94.233 1.00 48.34 355 PRO A C 1
ATOM 2710 O O . PRO A 1 355 ? -48.069 -13.790 93.949 1.00 48.34 355 PRO A O 1
ATOM 2713 N N . PRO A 1 356 ? -46.184 -12.689 94.536 1.00 44.69 356 PRO A N 1
ATOM 2714 C CA . PRO A 1 356 ? -45.375 -13.898 94.606 1.00 44.69 356 PRO A CA 1
ATOM 2715 C C . PRO A 1 356 ? -45.971 -14.842 95.652 1.00 44.69 356 PRO A C 1
ATOM 2717 O O . PRO A 1 356 ? -46.192 -14.450 96.797 1.00 44.69 356 PRO A O 1
ATOM 2720 N N . HIS A 1 357 ? -46.253 -16.072 95.234 1.00 44.66 357 HIS A N 1
ATOM 2721 C CA . HIS A 1 357 ? -46.704 -17.152 96.098 1.00 44.66 357 HIS A CA 1
ATOM 2722 C C . HIS A 1 357 ? -45.762 -18.327 95.865 1.00 44.66 357 HIS A C 1
ATOM 2724 O O . HIS A 1 357 ? -45.660 -18.819 94.741 1.00 44.66 357 HIS A O 1
ATOM 2730 N N . TRP A 1 358 ? -45.053 -18.757 96.906 1.00 40.72 358 TRP A N 1
ATOM 2731 C CA . TRP A 1 358 ? -44.207 -19.944 96.825 1.00 40.72 358 TRP A CA 1
ATOM 2732 C C . TRP A 1 358 ? -44.829 -21.107 97.610 1.00 40.72 358 TRP A C 1
ATOM 2734 O O . TRP A 1 358 ? -45.570 -20.875 98.571 1.00 40.72 358 TRP A O 1
ATOM 2744 N N . PRO A 1 359 ? -44.574 -22.371 97.216 1.00 35.66 359 PRO A N 1
ATOM 2745 C CA . PRO A 1 359 ? -45.082 -23.527 97.948 1.00 35.66 359 PRO A CA 1
ATOM 2746 C C . PRO A 1 359 ? -44.420 -23.597 99.335 1.00 35.66 359 PRO A C 1
ATOM 2748 O O . PRO A 1 359 ? -43.295 -24.067 99.472 1.00 35.66 359 PRO A O 1
ATOM 2751 N N . GLY A 1 360 ? -45.106 -23.082 100.358 1.00 45.81 360 GLY A N 1
ATOM 2752 C CA . GLY A 1 360 ? -44.589 -23.006 101.730 1.00 45.81 360 GLY A CA 1
ATOM 2753 C C . GLY A 1 360 ? -45.285 -21.980 102.632 1.00 45.81 360 GLY A C 1
ATOM 2754 O O . GLY A 1 360 ? -45.258 -22.132 103.848 1.00 45.81 360 GLY A O 1
ATOM 2755 N N . ASP A 1 361 ? -45.971 -20.977 102.071 1.00 42.50 361 ASP A N 1
ATOM 2756 C CA . ASP A 1 361 ? -46.587 -19.884 102.852 1.00 42.50 361 ASP A CA 1
ATOM 2757 C C . ASP A 1 361 ? -47.908 -20.251 103.579 1.00 42.50 361 ASP A C 1
ATOM 2759 O O . ASP A 1 361 ? -48.559 -19.386 104.172 1.00 42.50 361 ASP A O 1
ATOM 2763 N N . ALA A 1 362 ? -48.326 -21.521 103.550 1.00 42.03 362 ALA A N 1
ATOM 2764 C CA . ALA A 1 362 ? -49.517 -22.009 104.245 1.00 42.03 362 ALA A CA 1
ATOM 2765 C C . ALA A 1 362 ? -49.147 -22.666 105.586 1.00 42.03 362 ALA A C 1
ATOM 2767 O O . ALA A 1 362 ? -48.510 -23.718 105.616 1.00 42.03 362 ALA A O 1
ATOM 2768 N N . GLY A 1 363 ? -49.590 -22.066 106.696 1.00 43.53 363 GLY A N 1
ATOM 2769 C CA . GLY A 1 363 ? -49.602 -22.736 108.001 1.00 43.53 363 GLY A CA 1
ATOM 2770 C C . GLY A 1 363 ? -50.589 -23.917 108.024 1.00 43.53 363 GLY A C 1
ATOM 2771 O O . GLY A 1 363 ? -51.505 -23.951 107.196 1.00 43.53 363 GLY A O 1
ATOM 2772 N N . PRO A 1 364 ? -50.435 -24.868 108.967 1.00 40.88 364 PRO A N 1
ATOM 2773 C CA . PRO A 1 364 ? -51.123 -26.166 108.935 1.00 40.88 364 PRO A CA 1
ATOM 2774 C C . PRO A 1 364 ? -52.659 -26.092 108.966 1.00 40.88 364 PRO A C 1
ATOM 2776 O O . PRO A 1 364 ? -53.314 -27.019 108.498 1.00 40.88 364 PRO A O 1
ATOM 2779 N N . ASP A 1 365 ? -53.231 -24.983 109.442 1.00 46.81 365 ASP A N 1
ATOM 2780 C CA . ASP A 1 365 ? -54.671 -24.859 109.709 1.00 46.81 365 ASP A CA 1
ATOM 2781 C C . ASP A 1 365 ? -55.458 -24.143 108.590 1.00 46.81 365 ASP A C 1
ATOM 2783 O O . ASP A 1 365 ? -56.649 -23.875 108.731 1.00 46.81 365 ASP A O 1
ATOM 2787 N N . GLY A 1 366 ? -54.812 -23.773 107.475 1.00 46.16 366 GLY A N 1
ATOM 2788 C CA . GLY A 1 366 ? -55.477 -23.217 106.281 1.00 46.16 366 GLY A CA 1
ATOM 2789 C C . GLY A 1 366 ? -56.100 -21.812 106.413 1.00 46.16 366 GLY A C 1
ATOM 2790 O O . GLY A 1 366 ? -56.591 -21.268 105.422 1.00 46.16 366 GLY A O 1
ATOM 2791 N N . VAL A 1 367 ? -56.063 -21.188 107.595 1.00 39.69 367 VAL A N 1
ATOM 2792 C CA . VAL A 1 367 ? -56.650 -19.861 107.861 1.00 39.69 367 VAL A CA 1
ATOM 2793 C C . VAL A 1 367 ? -55.608 -18.740 107.743 1.00 39.69 367 VAL A C 1
ATOM 2795 O O . VAL A 1 367 ? -54.493 -18.825 108.254 1.00 39.69 367 VAL A O 1
ATOM 2798 N N . ARG A 1 368 ? -55.979 -17.638 107.074 1.00 39.59 368 ARG A N 1
ATOM 2799 C CA . ARG A 1 368 ? -55.123 -16.450 106.908 1.00 39.59 368 ARG A CA 1
ATOM 2800 C C . ARG A 1 368 ? -55.087 -15.593 108.177 1.00 39.59 368 ARG A C 1
ATOM 2802 O O . ARG A 1 368 ? -56.108 -15.029 108.560 1.00 39.59 368 ARG A O 1
ATOM 2809 N N . HIS A 1 369 ? -53.894 -15.343 108.717 1.00 38.97 369 HIS A N 1
ATOM 2810 C CA . HIS A 1 369 ? -53.661 -14.231 109.646 1.00 38.97 369 HIS A CA 1
ATOM 2811 C C . HIS A 1 369 ? -53.019 -13.030 108.926 1.00 38.97 369 HIS A C 1
ATOM 2813 O O . HIS A 1 369 ? -51.981 -13.192 108.280 1.00 38.97 369 HIS A O 1
ATOM 2819 N N . PRO A 1 370 ? -53.571 -11.805 109.042 1.00 39.44 370 PRO A N 1
ATOM 2820 C CA . PRO A 1 370 ? -52.933 -10.615 108.490 1.00 39.44 370 PRO A CA 1
ATOM 2821 C C . PRO A 1 370 ? -51.685 -10.247 109.308 1.00 39.44 370 PRO A C 1
ATOM 2823 O O . PRO A 1 370 ? -51.776 -9.872 110.479 1.00 39.44 370 PRO A O 1
ATOM 2826 N N . ARG A 1 371 ? -50.499 -10.310 108.687 1.00 39.38 371 ARG A N 1
ATOM 2827 C CA . ARG A 1 371 ? -49.253 -9.819 109.300 1.00 39.38 371 ARG A CA 1
ATOM 2828 C C . ARG A 1 371 ? -49.334 -8.302 109.514 1.00 39.38 371 ARG A C 1
ATOM 2830 O O . ARG A 1 371 ? -49.343 -7.533 108.556 1.00 39.38 371 ARG A O 1
ATOM 2837 N N . ARG A 1 372 ? -49.321 -7.859 110.778 1.00 39.44 372 ARG A N 1
ATOM 2838 C CA . ARG A 1 372 ? -49.127 -6.445 111.147 1.00 39.44 372 ARG A CA 1
ATOM 2839 C C . ARG A 1 372 ? -47.693 -6.002 110.819 1.00 39.44 372 ARG A C 1
ATOM 2841 O O . ARG A 1 372 ? -46.781 -6.221 111.614 1.00 39.44 372 ARG A O 1
ATOM 2848 N N . GLY A 1 373 ? -47.504 -5.351 109.673 1.00 35.12 373 GLY A N 1
ATOM 2849 C CA . GLY A 1 373 ? -46.273 -4.625 109.342 1.00 35.12 373 GLY A CA 1
ATOM 2850 C C . GLY A 1 373 ? -46.218 -3.269 110.053 1.00 35.12 373 GLY A C 1
ATOM 2851 O O . GLY A 1 373 ? -47.169 -2.492 109.983 1.00 35.12 373 GLY A O 1
ATOM 2852 N N . ARG A 1 374 ? -45.118 -2.984 110.762 1.00 33.12 374 ARG A N 1
ATOM 2853 C CA . ARG A 1 374 ? -44.882 -1.685 111.420 1.00 33.12 374 ARG A CA 1
ATOM 2854 C C . ARG A 1 374 ? -44.601 -0.603 110.373 1.00 33.12 374 ARG A C 1
ATOM 2856 O O . ARG A 1 374 ? -43.989 -0.881 109.349 1.00 33.12 374 ARG A O 1
ATOM 2863 N N . GLY A 1 375 ? -45.039 0.625 110.639 1.00 31.50 375 GLY A N 1
ATOM 2864 C CA . GLY A 1 375 ? -44.872 1.735 109.700 1.00 31.50 375 GLY A CA 1
ATOM 2865 C C . GLY A 1 375 ? -43.486 2.383 109.733 1.00 31.50 375 GLY A C 1
ATOM 2866 O O . GLY A 1 375 ? -42.808 2.382 110.758 1.00 31.50 375 GLY A O 1
ATOM 2867 N N . ALA A 1 376 ? -43.144 3.045 108.629 1.00 30.91 376 ALA A N 1
ATOM 2868 C CA . ALA A 1 376 ? -42.167 4.127 108.573 1.00 30.91 376 ALA A CA 1
ATOM 2869 C C . ALA A 1 376 ? -42.783 5.269 107.746 1.00 30.91 376 ALA A C 1
ATOM 2871 O O . ALA A 1 376 ? -43.058 5.104 106.560 1.00 30.91 376 ALA A O 1
ATOM 2872 N N . ARG A 1 377 ? -43.060 6.416 108.380 1.00 33.12 377 ARG A N 1
ATOM 2873 C CA . ARG A 1 377 ? -43.546 7.620 107.686 1.00 33.12 377 ARG A CA 1
ATOM 2874 C C . ARG A 1 377 ? -42.346 8.417 107.167 1.00 33.12 377 ARG A C 1
ATOM 2876 O O . ARG A 1 377 ? -41.680 9.073 107.962 1.00 33.12 377 ARG A O 1
ATOM 2883 N N . GLY A 1 378 ? -42.116 8.411 105.856 1.00 30.70 378 GLY A N 1
ATOM 2884 C CA . GLY A 1 378 ? -41.329 9.446 105.175 1.00 30.70 378 GLY A CA 1
ATOM 2885 C C . GLY A 1 378 ? -42.255 10.588 104.753 1.00 30.70 378 GLY A C 1
ATOM 2886 O O . GLY A 1 378 ? -43.297 10.331 104.154 1.00 30.70 378 GLY A O 1
ATOM 2887 N N . ARG A 1 379 ? -41.935 11.837 105.109 1.00 30.73 379 ARG A N 1
ATOM 2888 C CA . ARG A 1 379 ? -42.768 13.000 104.758 1.00 30.73 379 ARG A CA 1
ATOM 2889 C C . ARG A 1 379 ? -42.499 13.420 103.311 1.00 30.73 379 ARG A C 1
ATOM 2891 O O . ARG A 1 379 ? -41.366 13.767 102.998 1.00 30.73 379 ARG A O 1
ATOM 2898 N N . HIS A 1 380 ? -43.538 13.483 102.481 1.00 32.12 380 HIS A N 1
ATOM 2899 C CA . HIS A 1 380 ? -43.524 14.374 101.321 1.00 32.12 380 HIS A CA 1
ATOM 2900 C C . HIS A 1 380 ? -43.840 15.798 101.787 1.00 32.12 380 HIS A C 1
ATOM 2902 O O . HIS A 1 380 ? -44.775 16.002 102.564 1.00 32.12 380 HIS A O 1
ATOM 2908 N N . GLY A 1 381 ? -43.043 16.762 101.327 1.00 32.81 381 GLY A N 1
ATOM 2909 C CA . GLY A 1 381 ? -43.393 18.176 101.384 1.00 32.81 381 GLY A CA 1
ATOM 2910 C C . GLY A 1 381 ? -44.358 18.500 100.248 1.00 32.81 381 GLY A C 1
ATOM 2911 O O . GLY A 1 381 ? -44.064 18.209 99.092 1.00 32.81 381 GLY A O 1
ATOM 2912 N N . ASP A 1 382 ? -45.506 19.055 100.612 1.00 31.81 382 ASP A N 1
ATOM 2913 C CA . ASP A 1 382 ? -46.460 19.703 99.713 1.00 31.81 382 ASP A CA 1
ATOM 2914 C C . ASP A 1 382 ? -45.872 21.022 99.171 1.00 31.81 382 ASP A C 1
ATOM 2916 O O . ASP A 1 382 ? -45.006 21.600 99.830 1.00 31.81 382 ASP A O 1
ATOM 2920 N N . LEU A 1 383 ? -46.344 21.482 98.005 1.00 31.94 383 LEU A N 1
ATOM 2921 C CA . LEU A 1 383 ? -46.682 22.888 97.728 1.00 31.94 383 LEU A CA 1
ATOM 2922 C C . LEU A 1 383 ? -47.153 23.087 96.270 1.00 31.94 383 LEU A C 1
ATOM 2924 O O . LEU A 1 383 ? -46.348 23.137 95.344 1.00 31.94 383 LEU A O 1
ATOM 2928 N N . GLY A 1 384 ? -48.451 23.363 96.116 1.00 28.64 384 GLY A N 1
ATOM 2929 C CA . GLY A 1 384 ? -48.937 24.442 95.241 1.00 28.64 384 GLY A CA 1
ATOM 2930 C C . GLY A 1 384 ? -49.165 24.129 93.757 1.00 28.64 384 GLY A C 1
ATOM 2931 O O . GLY A 1 384 ? -48.266 24.262 92.933 1.00 28.64 384 GLY A O 1
ATOM 2932 N N . GLY A 1 385 ? -50.421 23.851 93.397 1.00 28.97 385 GLY A N 1
ATOM 2933 C CA . GLY A 1 385 ? -50.898 23.960 92.013 1.00 28.97 385 GLY A CA 1
ATOM 2934 C C . GLY A 1 385 ? -51.239 25.404 91.608 1.00 28.97 385 GLY A C 1
ATOM 2935 O O . GLY A 1 385 ? -51.354 26.292 92.453 1.00 28.97 385 GLY A O 1
ATOM 2936 N N . GLY A 1 386 ? -51.449 25.623 90.308 1.00 29.06 386 GLY A N 1
ATOM 2937 C CA . GLY A 1 386 ? -51.876 26.910 89.756 1.00 29.06 386 GLY A CA 1
ATOM 2938 C C . GLY A 1 386 ? -52.124 26.837 88.250 1.00 29.06 386 GLY A C 1
ATOM 2939 O O . GLY A 1 386 ? -51.194 26.992 87.463 1.00 29.06 386 GLY A O 1
ATOM 2940 N N . ASP A 1 387 ? -53.376 26.606 87.855 1.00 31.62 387 ASP A N 1
ATOM 2941 C CA . ASP A 1 387 ? -53.806 26.631 86.453 1.00 31.62 387 ASP A CA 1
ATOM 2942 C C . ASP A 1 387 ? -53.622 28.012 85.806 1.00 31.62 387 ASP A C 1
ATOM 2944 O O . ASP A 1 387 ? -53.872 29.038 86.448 1.00 31.62 387 ASP A O 1
ATOM 2948 N N . ARG A 1 388 ? -53.346 28.026 84.491 1.00 30.81 388 ARG A N 1
ATOM 2949 C CA . ARG A 1 388 ? -54.148 28.774 83.497 1.00 30.81 388 ARG A CA 1
ATOM 2950 C C . ARG A 1 388 ? -53.730 28.491 82.054 1.00 30.81 388 ARG A C 1
ATOM 2952 O O . ARG A 1 388 ? -52.553 28.461 81.713 1.00 30.81 388 ARG A O 1
ATOM 2959 N N . GLU A 1 389 ? -54.739 28.352 81.203 1.00 31.91 389 GLU A N 1
ATOM 2960 C CA . GLU A 1 389 ? -54.616 28.313 79.746 1.00 31.91 389 GLU A CA 1
ATOM 2961 C C . GLU A 1 389 ? -54.227 29.686 79.171 1.00 31.91 389 GLU A C 1
ATOM 2963 O O . GLU A 1 389 ? -54.708 30.710 79.656 1.00 31.91 389 GLU A O 1
ATOM 2968 N N . ALA A 1 390 ? -53.491 29.708 78.053 1.00 30.02 390 ALA A N 1
ATOM 2969 C CA . ALA A 1 390 ? -53.721 30.667 76.965 1.00 30.02 390 ALA A CA 1
ATOM 2970 C C . ALA A 1 390 ? -53.033 30.229 75.658 1.00 30.02 390 ALA A C 1
ATOM 2972 O O . ALA A 1 390 ? -51.906 29.738 75.650 1.00 30.02 390 ALA A O 1
ATOM 2973 N N . ARG A 1 391 ? -53.716 30.451 74.530 1.00 30.72 391 ARG A N 1
ATOM 2974 C CA . ARG A 1 391 ? -53.176 30.301 73.167 1.00 30.72 391 ARG A CA 1
ATOM 2975 C C . ARG A 1 391 ? -52.234 31.457 72.821 1.00 30.72 391 ARG A C 1
ATOM 2977 O O . ARG A 1 391 ? -52.486 32.574 73.256 1.00 30.72 391 ARG A O 1
ATOM 2984 N N . CYS A 1 392 ? -51.316 31.245 71.875 1.00 28.11 392 CYS A N 1
ATOM 2985 C CA . CYS A 1 392 ? -50.869 32.316 70.975 1.00 28.11 392 CYS A CA 1
ATOM 2986 C C . CYS A 1 392 ? -50.454 31.785 69.591 1.00 28.11 392 CYS A C 1
ATOM 2988 O O . CYS A 1 392 ? -50.110 30.612 69.445 1.00 28.11 392 CYS A O 1
ATOM 2990 N N . ARG A 1 393 ? -50.548 32.637 68.560 1.00 30.02 393 ARG A N 1
ATOM 2991 C CA . ARG A 1 393 ? -50.353 32.295 67.137 1.00 30.02 393 ARG A CA 1
ATOM 2992 C C . ARG A 1 393 ? -49.747 33.494 66.386 1.00 30.02 393 ARG A C 1
ATOM 2994 O O . ARG A 1 393 ? -50.324 34.568 66.460 1.00 30.02 393 ARG A O 1
ATOM 3001 N N . ALA A 1 394 ? -48.710 33.233 65.580 1.00 30.48 394 ALA A N 1
ATOM 3002 C CA . ALA A 1 394 ? -48.202 34.030 64.441 1.00 30.48 394 ALA A CA 1
ATOM 3003 C C . ALA A 1 394 ? -47.504 35.402 64.662 1.00 30.48 394 ALA A C 1
ATOM 3005 O O . ALA A 1 394 ? -47.891 36.195 65.510 1.00 30.48 394 ALA A O 1
ATOM 3006 N N . GLY A 1 395 ? -46.535 35.681 63.766 1.00 28.83 395 GLY A N 1
ATOM 3007 C CA . GLY A 1 395 ? -45.845 36.970 63.539 1.00 28.83 395 GLY A CA 1
ATOM 3008 C C . GLY A 1 395 ? -44.619 37.219 64.438 1.00 28.83 395 GLY A C 1
ATOM 3009 O O . GLY A 1 395 ? -44.665 36.906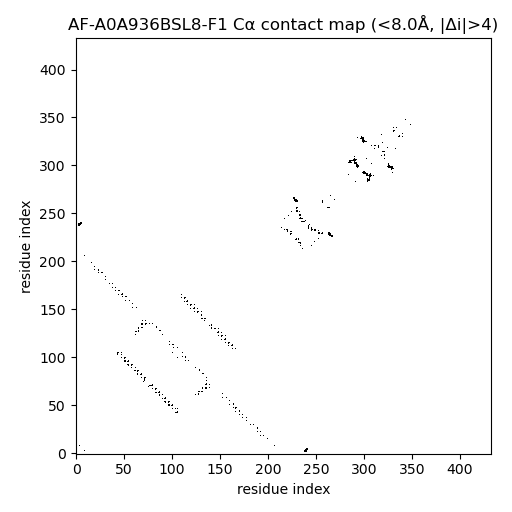 65.618 1.00 28.83 395 GLY A O 1
ATOM 3010 N N . GLY A 1 396 ? -43.491 37.773 63.975 1.00 29.06 396 GLY A N 1
ATOM 3011 C CA . GLY A 1 396 ? -43.069 38.181 62.625 1.00 29.06 396 GLY A CA 1
ATOM 3012 C C . GLY A 1 396 ? -41.763 39.006 62.695 1.00 29.06 396 GLY A C 1
ATOM 3013 O O . GLY A 1 396 ? -41.578 39.734 63.658 1.00 29.06 396 GLY A O 1
ATOM 3014 N N . GLU A 1 397 ? -40.873 38.821 61.712 1.00 31.25 397 GLU A N 1
ATOM 3015 C CA . GLU A 1 397 ? -39.688 39.614 61.282 1.00 31.25 397 GLU A CA 1
ATOM 3016 C C . GLU A 1 397 ? -39.078 40.740 62.168 1.00 31.25 397 GLU A C 1
ATOM 3018 O O . GLU A 1 397 ? -39.756 41.662 62.607 1.00 31.25 397 GLU A O 1
ATOM 3023 N N . GLY A 1 398 ? -37.737 40.771 62.279 1.00 28.86 398 GLY A N 1
ATOM 3024 C CA . GLY A 1 398 ? -36.989 41.932 62.801 1.00 28.86 398 GLY A CA 1
ATOM 3025 C C . GLY A 1 398 ? -35.481 41.686 62.984 1.00 28.86 398 GLY A C 1
ATOM 3026 O O . GLY A 1 398 ? -35.081 40.857 63.795 1.00 28.86 398 GLY A O 1
ATOM 30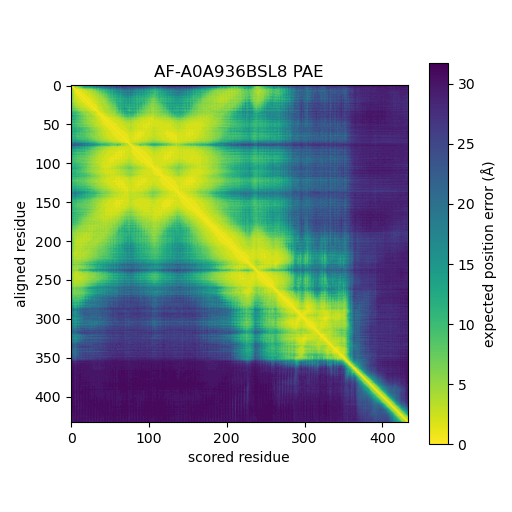27 N N . HIS A 1 399 ? -34.637 42.391 62.223 1.00 30.97 399 HIS A N 1
ATOM 3028 C CA . HIS A 1 399 ? -33.170 42.212 62.157 1.00 30.97 399 HIS A CA 1
ATOM 3029 C C . HIS A 1 399 ? -32.427 43.360 62.928 1.00 30.97 399 HIS A C 1
ATOM 3031 O O . HIS A 1 399 ? -33.079 44.078 63.681 1.00 30.97 399 HIS A O 1
ATOM 3037 N N . PRO A 1 400 ? -31.093 43.548 62.823 1.00 52.00 400 PRO A N 1
ATOM 3038 C CA . PRO A 1 400 ? -30.052 43.127 63.780 1.00 52.00 400 PRO A CA 1
ATOM 3039 C C . PRO A 1 400 ? -29.366 44.270 64.579 1.00 52.00 400 PRO A C 1
ATOM 3041 O O . PRO A 1 400 ? -29.591 45.445 64.307 1.00 52.00 400 PRO A O 1
ATOM 3044 N N . GLY A 1 401 ? -28.422 43.949 65.489 1.00 29.14 401 GLY A N 1
ATOM 3045 C CA . GLY A 1 401 ? -27.545 44.973 66.096 1.00 29.14 401 GLY A CA 1
ATOM 3046 C C . GLY A 1 401 ? -26.433 44.505 67.061 1.00 29.14 401 GLY A C 1
ATOM 3047 O O . GLY A 1 401 ? -26.703 44.250 68.222 1.00 29.14 401 GLY A O 1
ATOM 3048 N N . ALA A 1 402 ? -25.196 44.449 66.547 1.00 29.58 402 ALA A N 1
ATOM 3049 C CA . ALA A 1 402 ? -23.867 44.708 67.154 1.00 29.58 402 ALA A CA 1
ATOM 3050 C C . ALA A 1 402 ? -23.568 44.610 68.684 1.00 29.58 402 ALA A C 1
ATOM 3052 O O . ALA A 1 402 ? -24.252 45.206 69.506 1.00 29.58 402 ALA A O 1
ATOM 3053 N N . GLY A 1 403 ? -22.357 44.107 69.014 1.00 28.91 403 GLY A N 1
ATOM 3054 C CA . GLY A 1 403 ? -21.516 44.680 70.094 1.00 28.91 403 GLY A CA 1
ATOM 3055 C C . GLY A 1 403 ? -20.740 43.718 71.022 1.00 28.91 403 GLY A C 1
ATOM 3056 O O . GLY A 1 403 ? -21.354 43.032 71.821 1.00 28.91 403 GLY A O 1
ATOM 3057 N N . THR A 1 404 ? -19.394 43.735 70.931 1.00 31.03 404 THR A N 1
ATOM 3058 C CA . THR A 1 404 ? -18.352 43.696 72.016 1.00 31.03 404 THR A CA 1
ATOM 3059 C C . THR A 1 404 ? -18.605 42.956 73.358 1.00 31.03 404 THR A C 1
ATOM 3061 O O . THR A 1 404 ? -19.635 43.166 73.975 1.00 31.03 404 THR A O 1
ATOM 3064 N N . GLY A 1 405 ? -17.668 42.241 74.012 1.00 29.67 405 GLY A N 1
ATOM 3065 C CA . GLY A 1 405 ? -16.225 41.980 73.809 1.00 29.67 405 GLY A CA 1
ATOM 3066 C C . GLY A 1 405 ? -15.512 41.601 75.145 1.00 29.67 405 GLY A C 1
ATOM 3067 O O . GLY A 1 405 ? -16.046 41.906 76.206 1.00 29.67 405 GLY A O 1
ATOM 3068 N N . SER A 1 406 ? -14.296 41.011 75.099 1.00 29.88 406 SER A N 1
ATOM 3069 C CA . SER A 1 406 ? -13.445 40.516 76.239 1.00 29.88 406 SER A CA 1
ATOM 3070 C C . SER A 1 406 ? -14.004 39.314 77.047 1.00 29.88 406 SER A C 1
ATOM 3072 O O . SER A 1 406 ? -15.215 39.185 77.148 1.00 29.88 406 SER A O 1
ATOM 3074 N N . GLY A 1 407 ? -13.252 38.363 77.639 1.00 30.02 407 GLY A N 1
ATOM 3075 C CA . GLY A 1 407 ? -11.811 38.001 77.737 1.00 30.02 407 GLY A CA 1
ATOM 3076 C C . GLY A 1 407 ? -11.662 36.799 78.726 1.00 30.02 407 GLY A C 1
ATOM 3077 O O . GLY A 1 407 ? -12.650 36.459 79.365 1.00 30.02 407 GLY A O 1
ATOM 3078 N N . GLY A 1 408 ? -10.545 36.079 78.948 1.00 30.11 408 GLY A N 1
ATOM 3079 C CA . GLY A 1 408 ? -9.190 36.030 78.360 1.00 30.11 408 GLY A CA 1
ATOM 3080 C C . GLY A 1 408 ? -8.237 35.095 79.171 1.00 30.11 408 GLY A C 1
ATOM 3081 O O . GLY A 1 408 ? -8.388 34.997 80.383 1.00 30.11 408 GLY A O 1
ATOM 3082 N N . GLY A 1 409 ? -7.246 34.439 78.532 1.00 30.20 409 GLY A N 1
ATOM 3083 C CA . GLY A 1 409 ? -6.243 33.517 79.148 1.00 30.20 409 GLY A CA 1
ATOM 3084 C C . GLY A 1 409 ? -6.538 32.004 78.972 1.00 30.20 409 GLY A C 1
ATOM 3085 O O . GLY A 1 409 ? -7.701 31.631 78.919 1.00 30.20 409 GLY A O 1
ATOM 3086 N N . THR A 1 410 ? -5.584 31.060 78.836 1.00 33.16 410 THR A N 1
ATOM 3087 C CA . THR A 1 410 ? -4.094 31.102 78.794 1.00 33.16 410 THR A CA 1
ATOM 3088 C C . THR A 1 410 ? -3.502 29.811 78.157 1.00 33.16 410 THR A C 1
ATOM 3090 O O . THR A 1 410 ? -3.769 28.737 78.673 1.00 33.16 410 THR A O 1
ATOM 3093 N N . THR A 1 411 ? -2.682 29.947 77.089 1.00 37.03 411 THR A N 1
ATOM 3094 C CA . THR A 1 411 ? -1.374 29.274 76.739 1.00 37.03 411 THR A CA 1
ATOM 3095 C C . THR A 1 411 ? -1.015 27.795 77.077 1.00 37.03 411 THR A C 1
ATOM 3097 O O . THR A 1 411 ? -1.462 27.302 78.105 1.00 37.03 411 THR A O 1
ATOM 3100 N N . PRO A 1 412 ? 0.013 27.166 76.420 1.00 50.06 412 PRO A N 1
ATOM 3101 C CA . PRO A 1 412 ? 0.643 27.434 75.098 1.00 50.06 412 PRO A CA 1
ATOM 3102 C C . PRO A 1 412 ? 1.084 26.192 74.250 1.00 50.06 412 PRO A C 1
ATOM 3104 O O . PRO A 1 412 ? 1.197 25.078 74.749 1.00 50.06 412 PRO A O 1
ATOM 3107 N N . GLY A 1 413 ? 1.519 26.445 72.998 1.00 31.34 413 GLY A N 1
ATOM 3108 C CA . GLY A 1 413 ? 2.503 25.625 72.245 1.00 31.34 413 GLY A CA 1
ATOM 3109 C C . GLY A 1 413 ? 2.055 25.179 70.836 1.00 31.34 413 GLY A C 1
ATOM 3110 O O . GLY A 1 413 ? 0.993 24.592 70.702 1.00 31.34 413 GLY A O 1
ATOM 3111 N N . GLY A 1 414 ? 2.794 25.398 69.735 1.00 31.59 414 GLY A N 1
ATOM 3112 C CA . GLY A 1 414 ? 4.028 26.176 69.542 1.00 31.59 414 GLY A CA 1
ATOM 3113 C C . GLY A 1 414 ? 4.485 26.253 68.061 1.00 31.59 414 GLY A C 1
ATOM 3114 O O . GLY A 1 414 ? 4.134 25.402 67.255 1.00 31.59 414 GLY A O 1
ATOM 3115 N N . ALA A 1 415 ? 5.288 27.280 67.745 1.00 33.19 415 ALA A N 1
ATOM 3116 C CA . ALA A 1 415 ? 6.199 27.455 66.592 1.00 33.19 415 ALA A CA 1
ATOM 3117 C C . ALA A 1 415 ? 5.745 27.187 65.126 1.00 33.19 415 ALA A C 1
ATOM 3119 O O . ALA A 1 415 ? 5.689 26.048 64.669 1.00 33.19 415 ALA A O 1
ATOM 3120 N N . ARG A 1 416 ? 5.698 28.267 64.320 1.00 36.69 416 ARG A N 1
ATOM 3121 C CA . ARG A 1 416 ? 6.440 28.451 63.038 1.00 36.69 416 ARG A CA 1
ATOM 3122 C C . ARG A 1 416 ? 6.384 29.931 62.616 1.00 36.69 416 ARG A C 1
ATOM 3124 O O . ARG A 1 416 ? 5.379 30.588 62.860 1.00 36.69 416 ARG A O 1
ATOM 3131 N N . GLY A 1 417 ? 7.470 30.464 62.050 1.00 32.06 417 GLY A N 1
ATOM 3132 C CA . GLY A 1 417 ? 7.654 31.909 61.832 1.00 32.06 417 GLY A CA 1
ATOM 3133 C C . GLY A 1 417 ? 7.728 32.366 60.368 1.00 32.06 417 GLY A C 1
ATOM 3134 O O . GLY A 1 417 ? 7.903 31.553 59.468 1.00 32.06 417 GLY A O 1
ATOM 3135 N N . CYS A 1 418 ? 7.591 33.690 60.217 1.00 31.50 418 CYS A N 1
ATOM 3136 C CA . CYS A 1 418 ? 7.962 34.641 59.149 1.00 31.50 418 CYS A CA 1
ATOM 3137 C C . CYS A 1 418 ? 8.633 34.132 57.844 1.00 31.50 418 CYS A C 1
ATOM 3139 O O . CYS A 1 418 ? 9.503 33.274 57.880 1.00 31.50 418 CYS A O 1
ATOM 3141 N N . GLY A 1 419 ? 8.406 34.746 56.672 1.00 31.95 419 GLY A N 1
ATOM 3142 C CA . GLY A 1 419 ? 7.612 35.948 56.361 1.00 31.95 419 GLY A CA 1
ATOM 3143 C C . GLY A 1 419 ? 8.054 36.626 55.043 1.00 31.95 419 GLY A C 1
ATOM 3144 O O . GLY A 1 419 ? 8.781 36.028 54.259 1.00 31.95 419 GLY A O 1
ATOM 3145 N N . ALA A 1 420 ? 7.667 37.899 54.875 1.00 34.78 420 ALA A N 1
ATOM 3146 C CA . ALA A 1 420 ? 8.056 38.859 53.820 1.00 34.78 420 ALA A CA 1
ATOM 3147 C C . ALA A 1 420 ? 7.400 38.747 52.419 1.00 34.78 420 ALA A C 1
ATOM 3149 O O . ALA A 1 420 ? 7.611 37.822 51.639 1.00 34.78 420 ALA A O 1
ATOM 3150 N N . SER A 1 421 ? 6.646 39.797 52.086 1.00 32.78 421 SER A N 1
ATOM 3151 C CA . SER A 1 421 ? 5.988 40.091 50.808 1.00 32.78 421 SER A CA 1
ATOM 3152 C C . SER A 1 421 ? 6.869 40.938 49.864 1.00 32.78 421 SER A C 1
ATOM 3154 O O . SER A 1 421 ? 7.798 41.616 50.301 1.00 32.78 421 SER A O 1
ATOM 3156 N N . ARG A 1 422 ? 6.561 40.937 48.555 1.00 37.47 422 ARG A N 1
ATOM 3157 C CA . ARG A 1 422 ? 7.188 41.792 47.520 1.00 37.47 422 ARG A CA 1
ATOM 3158 C C . ARG A 1 422 ? 6.126 42.560 46.707 1.00 37.47 422 ARG A C 1
ATOM 3160 O O . ARG A 1 422 ? 5.103 41.955 46.388 1.00 37.47 422 ARG A O 1
ATOM 3167 N N . PRO A 1 423 ? 6.360 43.831 46.320 1.00 42.53 423 PRO A N 1
ATOM 3168 C CA . PRO A 1 423 ? 5.435 44.607 45.487 1.00 42.53 423 PRO A CA 1
ATOM 3169 C C . PRO A 1 423 ? 5.875 44.760 44.013 1.00 42.53 423 PRO A C 1
ATOM 3171 O O . PRO A 1 423 ? 7.060 44.902 43.732 1.00 42.53 423 PRO A O 1
ATOM 3174 N N . GLY A 1 424 ? 4.889 44.865 43.108 1.00 32.41 424 GLY A N 1
ATOM 3175 C CA . GLY A 1 424 ? 4.942 45.677 41.874 1.00 32.41 424 GLY A CA 1
ATOM 3176 C C . GLY A 1 424 ? 5.671 45.134 40.623 1.00 32.41 424 GLY A C 1
ATOM 3177 O O . GLY A 1 424 ? 6.863 44.846 40.678 1.00 32.41 424 GLY A O 1
ATOM 3178 N N . PRO A 1 425 ? 5.010 45.112 39.443 1.00 47.47 425 PRO A N 1
ATOM 3179 C CA . PRO A 1 425 ? 5.668 44.988 38.141 1.00 47.47 425 PRO A CA 1
ATOM 3180 C C . PRO A 1 425 ? 5.728 46.333 37.383 1.00 47.47 425 PRO A C 1
ATOM 3182 O O . PRO A 1 425 ? 4.700 46.927 37.058 1.00 47.47 425 PRO A O 1
ATOM 3185 N N . GLY A 1 426 ? 6.937 46.792 37.044 1.00 33.56 426 GLY A N 1
ATOM 3186 C CA . GLY A 1 426 ? 7.170 47.933 36.146 1.00 33.56 426 GLY A CA 1
ATOM 3187 C C . GLY A 1 426 ? 7.514 47.500 34.712 1.00 33.56 426 GLY A C 1
ATOM 3188 O O . GLY A 1 426 ? 8.160 46.475 34.513 1.00 33.56 426 GLY A O 1
ATOM 3189 N N . ARG A 1 427 ? 7.114 48.294 33.706 1.00 43.69 427 ARG A N 1
ATOM 3190 C CA . ARG A 1 427 ? 7.526 48.148 32.290 1.00 43.69 427 ARG A CA 1
ATOM 3191 C C . ARG A 1 427 ? 8.757 49.012 31.971 1.00 43.69 427 ARG A C 1
ATOM 3193 O O . ARG A 1 427 ? 8.802 50.164 32.396 1.00 43.69 427 ARG A O 1
ATOM 3200 N N . PRO A 1 428 ? 9.666 48.521 31.116 1.00 51.44 428 PRO A N 1
ATOM 3201 C CA . PRO A 1 428 ? 9.968 49.163 29.816 1.00 51.44 428 PRO A CA 1
ATOM 3202 C C . PRO A 1 428 ? 9.968 48.105 28.679 1.00 51.44 428 PRO A C 1
ATOM 3204 O O . PRO A 1 428 ? 10.049 46.920 28.969 1.00 51.44 428 PRO A O 1
ATOM 3207 N N . ARG A 1 429 ? 9.743 48.334 27.372 1.00 39.41 429 ARG A N 1
ATOM 3208 C CA . ARG A 1 429 ? 9.901 49.430 26.380 1.00 39.41 429 ARG A CA 1
ATOM 3209 C C . ARG A 1 429 ? 11.297 49.516 25.711 1.00 39.41 429 ARG A C 1
ATOM 3211 O O . ARG A 1 429 ? 12.271 49.809 26.389 1.00 39.41 429 ARG A O 1
ATOM 3218 N N . ARG A 1 430 ? 11.296 49.425 24.360 1.00 39.53 430 ARG A N 1
ATOM 3219 C CA . ARG A 1 430 ? 12.420 49.420 23.373 1.00 39.53 430 ARG A CA 1
ATOM 3220 C C . ARG A 1 430 ? 13.225 48.100 23.303 1.00 39.53 430 ARG A C 1
ATOM 3222 O O . ARG A 1 430 ? 13.340 47.434 24.318 1.00 39.53 430 ARG A O 1
ATOM 3229 N N . GLY A 1 431 ? 13.781 47.680 22.158 1.00 34.78 431 GLY A N 1
ATOM 3230 C CA . GLY A 1 431 ? 13.664 48.191 20.775 1.00 34.78 431 GLY A CA 1
ATOM 3231 C C . GLY A 1 431 ? 14.951 47.996 19.946 1.00 34.78 431 GLY A C 1
ATOM 3232 O O . GLY A 1 431 ? 16.021 48.320 20.449 1.00 34.78 431 GLY A O 1
ATOM 3233 N N . GLY A 1 432 ? 14.828 47.550 18.686 1.00 41.12 432 GLY A N 1
ATOM 3234 C CA . GLY A 1 432 ? 15.946 47.222 17.773 1.00 41.12 432 GLY A CA 1
ATOM 3235 C C . GLY A 1 432 ? 16.530 45.817 18.020 1.00 41.12 432 GLY A C 1
ATOM 3236 O O . GLY A 1 432 ? 16.556 45.381 19.168 1.00 41.12 432 GLY A O 1
ATOM 3237 N N . GLN A 1 433 ? 16.980 45.060 17.014 1.00 41.19 433 GLN A N 1
ATOM 3238 C CA . GLN A 1 433 ? 17.080 45.308 15.560 1.00 41.19 433 GLN A CA 1
ATOM 3239 C C . GLN A 1 433 ? 16.296 44.249 14.772 1.00 41.19 433 GLN A C 1
ATOM 3241 O O . GLN A 1 433 ? 16.114 43.143 15.325 1.00 41.19 433 GLN A O 1
#

pLDDT: mean 80.69, std 22.09, range [28.11, 98.5]

Mean predicted aligned error: 17.31 Å

Radius of gyration: 62.9 Å; Cα contacts (8 Å, |Δi|>4): 296; chains: 1; bounding box: 112×81×174 Å

Solvent-accessible surface area (backbone atoms only — not comparable to full-atom values): 25631 Å² total; per-residue (Å²): 132,84,69,69,27,69,67,57,53,54,52,52,52,53,49,51,53,50,52,50,52,52,53,55,51,50,54,53,51,54,50,53,61,48,54,55,55,51,52,55,53,50,55,51,49,52,50,41,49,51,34,47,52,54,29,54,54,26,56,54,44,36,51,50,31,37,52,48,26,47,47,27,44,74,77,41,63,88,50,50,70,58,42,55,48,50,34,52,48,36,53,49,51,34,54,48,30,52,52,53,46,73,69,46,94,62,56,72,69,59,52,53,47,55,62,64,37,52,65,36,48,55,52,28,49,54,36,39,57,51,38,32,56,24,20,69,76,35,54,75,55,23,68,67,45,48,64,58,40,53,51,31,47,51,58,32,49,59,44,50,51,57,42,52,55,50,52,52,52,49,54,52,46,55,56,47,54,51,54,52,48,50,51,52,50,52,51,51,52,53,51,52,51,50,51,50,51,50,50,51,53,50,52,49,50,54,51,50,56,46,52,54,50,54,50,52,40,47,51,48,26,51,50,35,42,74,70,20,37,39,76,49,70,38,86,54,95,71,74,20,63,69,32,52,51,29,50,54,52,40,51,50,34,48,50,50,25,64,76,69,75,40,54,64,45,60,70,64,57,57,49,50,54,53,51,47,56,50,48,54,50,52,52,53,52,67,30,87,58,70,45,70,45,55,51,97,86,37,32,24,74,45,69,22,57,38,28,52,53,55,46,55,79,43,42,94,79,46,95,57,59,71,89,60,45,60,72,35,52,61,47,77,83,42,99,56,41,67,62,51,52,64,50,69,74,38,70,91,57,57,83,78,85,70,80,92,78,66,100,73,84,70,63,97,80,80,72,90,76,87,80,85,78,83,87,80,90,79,85,82,82,84,83,83,88,81,91,81,89,82,88,86,80,84,86,79,91,87,85,90,82,88,82,90,81,91,88,86,88,81,90,87,88,83,91,87,80,87,82,89,88,86,83,88,90,84,86,84,84,87,80,88,132

Foldseek 3Di:
DDFDAPVNLVVVLVVLVVVLVVVLVVLVVVLVVVVVVLVVVLVLLVLLLVLLVLLVVLLVQLVVLLVVLLVCLVPPVVCLVVSLVSNVVSLVSNVVSLVVNCPGPDDPVLNVLSVVLVVLSCQLSVLSNVLSVCSNPPVVVSVVSVVVNVVSSVVNVVSSVVSNCVSVVVSVVSVVVSVVVSVVSVVVSVVSVVVSVVVSVVSVVVSVVLVVVLVVLVVVQVVCVVQFQLVRARDHDGDYDSVVVSVVSNVVSVVVCVVVVHRGDDPVVVVVVVVVVVVVVVCQQPPLDWDWDADLQQQTADTHPNNLVVVCVVVVVFPDRSVPSHRDHPCSVDPDSPVVNVQSVDPVNPPDDDDDDDPPPDDPPRDDDDDDDDDDDDDDDDDDDDDDDDDDDDDDDDDDDDDDDDDDDDYDDDDDDDDDDDDDDDDDDDDDD

Sequence (433 aa):
MIRWTLRRVLFASALLSAVLLVATGFVGWQLANHEERVAEEMVVDLQGLRNHLEGDMMHDGVRADVLAALYAAQWERGTRDAVLAELAGHAAWFREVLAKNEALPLDASVKAKLAEVKPSLETYLGSAERLAALAFTNPAGARRELPAFHAAFKDLETKQEAVSDLIAGEVDRLQQDTHDAAVRARRWQVAVLAAGLVLLLLVSALVSRRLARDVAELLRAANAAGQGELASPAVIAGNGEIAEVAAALNQATTGMRTALGSDRVDWTTLGEERAEVARIRQLIENAPINIMYADRDLVLRYMNPAARKTFGALQAHLPVPVEQMVGQSMDLFHRDPAHQRGRLADPAKLPLSAPPHWPGDAGPDGVRHPRRGRGARGRHGDLGGGDREARCRAGGEGHPGAGTGSGGGTTPGGARGCGASRPGPGRPRRGGQ